Protein 4F9U (pdb70)

CATH classification: 3.40.630.10

GO terms:
  GO:0005576 extracellular region (C, IDA)
  GO:0016603 glutaminyl-peptide cyclotransferase activity (F, IDA)
  GO:0016603 glutaminyl-peptide cyclotransferase activity (F, EXP)

Organism: Drosophila melanogaster (NCBI:txid7227)

Foldseek 3Di:
DQDADVVLLVVQLVLLQWQQAFPDPSVVSNVVVLQVLLVVLPWDKDKDWDWDQAPPPGITIWIKIKTKQQLQAQAEAEEEAARHDADDPVCSGARLSQQPSLSSSLVSSLSVRCSVCRVPVLNPDRHYMYMYIHFYQQAFNPDDDPPRGQPRLLSVLCVQQVDDCVGNLQRYQEYEYAGQDFAPQFAFAFADPLCLVLLVLLVVLLVVCVVVVNAPDDGDHRDNHHDPDDDDTSCVSVVVVLHHYGYRATPVHHPCPPHSPSHPVRGDVRRSSSCSSSVSVSVVCCSVVDDHRNHSSD/DPQDADVVLLVVQLVQQQWAAAAPDPSVVSNLVVLQVLLVVLPWDKDWDWDWDQAPPPGITIWIKIKTKQQPQAQAEAEEEAERHFADDPPCSGARLSQQPSNSSSLVSSLSVRCSVCSVPVLNPDRHYMYMYIHFYQQAFHPDDDPPRGLVRLLSVLVVQQVDFPVGHRNLSRYQEYEYAGQDFAPQFAFEFDDDVCLLLLVLLQVLLVVCVVVVNAPDDRRRRDDDDDPDDDDTSCVSSVVVVHHYGYRYGPPRPPCPPHSSSHPVRGDVSRSSSCSSSVSQSVCQCSVQVVDDSNPRHD

Solvent-accessible surface area: 25354 Å² total; per-residue (Å²): 210,63,172,63,43,58,57,38,3,56,91,3,4,101,47,0,30,53,52,0,29,8,58,42,140,7,8,88,90,1,56,93,52,0,37,128,18,0,82,65,12,21,9,109,36,104,56,10,98,20,140,67,176,11,59,92,83,19,94,26,48,0,0,0,0,15,0,19,1,16,54,147,6,96,18,15,0,0,0,0,0,1,0,2,3,30,65,42,99,150,27,114,45,10,23,0,0,1,2,0,0,0,0,0,0,0,0,0,3,6,2,95,16,0,8,68,12,0,71,144,98,0,100,129,60,78,34,0,0,1,13,2,0,0,0,0,0,9,7,1,12,152,120,87,61,101,77,10,0,0,6,0,0,65,64,2,5,61,55,18,14,93,87,173,100,100,52,36,0,52,37,2,0,0,0,0,2,0,6,6,2,1,19,175,55,11,52,1,3,1,18,47,152,28,1,49,56,26,5,58,34,0,12,108,5,2,115,55,20,72,125,67,64,91,20,60,52,141,68,48,8,7,46,91,132,89,21,93,45,119,25,64,2,0,6,34,8,0,71,114,55,100,3,3,2,5,6,2,0,3,30,114,70,10,119,11,98,39,34,96,103,2,46,45,95,65,18,31,61,40,8,1,61,6,0,12,36,0,0,6,22,3,0,46,55,21,0,99,176,14,108,74,92,44,112,36,67,178,55,130,39,209,63,45,58,88,40,3,57,170,2,3,100,44,0,30,50,57,0,29,5,53,40,188,13,0,62,102,2,27,69,45,0,38,121,20,0,19,63,13,13,0,86,32,107,59,12,114,23,141,71,186,10,54,87,77,33,90,24,39,0,0,0,0,14,0,17,1,20,49,160,6,107,47,15,0,0,0,0,0,2,1,2,4,28,61,43,100,153,28,116,47,8,26,0,0,2,3,0,0,0,0,0,0,0,0,1,3,6,2,90,16,0,10,77,10,1,67,149,103,0,105,135,56,82,46,0,0,2,16,2,0,0,0,0,0,9,7,1,12,155,116,91,55,106,74,13,0,0,10,0,0,62,62,4,4,62,62,20,18,91,84,118,98,201,32,54,50,47,0,62,34,6,49,2,0,0,1,0,6,5,2,1,19,164,37,10,61,1,8,10,35,42,170,102,3,58,30,12,4,56,13,0,10,102,2,6,105,51,10,50,119,64,63,72,20,62,66,124,78,84,10,5,44,96,190,95,77,73,41,126,27,67,2,0,6,37,13,0,56,110,51,128,5,36,0,5,7,0,1,3,29,117,69,15,122,13,97,39,34,93,112,1,46,42,93,70,18,53,67,42,6,2,58,10,0,10,36,0,0,5,8,0,0,15,8,5,0,80,85,26,120,22,90,72,116,123,12,31,136

Sequence (600 aa):
QWRDDEVHFNRTLDSILVPRVVGSRGHQQVREYLVQSLNGLGFQTEVDEFKQRVPVFGELTFANVVGTINPQAQNFLALACHYDSKYFPNDPGFVGATDSAVPCAILLNTAKTLGAYLQKEFRNRSDVGLMLIFFDGEEAFKEWTDADSVYGSKHLAAKLASKRSPRNIDRIEVLVLLDLIGARNPKFSSFYENTDGLHSSLVQIEKSLRTAGQLEGNNNMFLSRVSGGLVDDDHRPFLDENVPVLHLVATPFPDVWHTPRDNAANLHWPSIRNFNRVFRNFVYQYLKRRHTSPVNLRFSQWRDDEVHFNRTLDSILVPRVVGSRGHQQVRREYLVQSLNGLGFQTEVDEFKQRVPVFGELTFANVVGTINPQAQNFLALACHYDSKYFPNDPGFVGATDSAVPCAILLNTAKTLGAYLQKEFRNRSDVGLMLIFFDGEEAFKEWTDADSVYGSKHLAAKLASKRSLAPRNIDRIEVLVLLDLIGARNPKFSSFYENTDGLHSSLVQIEKSLRTAGQLEGNNNMFLSSRVSGGLVDDDHRPFLDENVPVLHLVATPFPDVWHTPRDNAANLHWPSIRNFNRVFRNFVYQYLKRHTSPVNLRFY

Radius of gyration: 28.05 Å; Cα contacts (8 Å, |Δi|>4): 1225; chains: 2; bounding box: 67×71×63 Å

Secondary structure (DSSP, 8-state):
-PPP-HHHHHHHHHHH-S---TTSHHHHHHHHHHHHHHHHTT-EEEEEEEEEEETTTEEEEEEEEEEEESTTSSEEEEEEEE------TT-TT---IIIIIHHHHHHHHHHHHTHHHHTTGGGS-SSEEEEEEEES--S-SSS-SSSSS-HHHHHHHHHHHH-B--BGGGGEEEEEEEES--SSS--EEE--GGGHHHHHHHHHHHHHHHHTT-SSSS---EEEEE-SS----TTHHHHTTT--EEEEE-SSPPTTTTSTT-SGGG--HHHHHHHHHHHHHHHHHHHHH--SPP----/--PPP-HHHHHHHHHHH-S---TTSHHHHHHHHHHHHHHHHTT-EEEEEEEEEEETTTEEEEEEEEEEEESTT-SEEEEEEEE------TT-TT---IIIIIHHHHHHHHHHHHTHHHHTTGGGS-SSEEEEEEEES--S-SSS--SSSS-HHHHHHHHHHHT-B--PPBGGGGEEEEEEEES--SSS--B----GGGHHHHHHHHHHHHHHHHTT-SSSS---B-S---S----STTHHHHTTT--EEEEE-SSPPTTTTSTT-SGGG--HHHHHHHHHHHHHHHHHHHHTTTS-GGGS--

Structure (mmCIF, N/CA/C/O backbone):
data_4F9U
#
_entry.id   4F9U
#
_cell.length_a   60.665
_cell.length_b   56.964
_cell.length_c   95.669
_cell.angle_alpha   90.00
_cell.angle_beta   108.16
_cell.angle_gamma   90.00
#
_symmetry.space_group_name_H-M   'P 1 21 1'
#
loop_
_entity.id
_entity.type
_entity.pdbx_description
1 polymer CG32412
2 branched 2-acetamido-2-deoxy-beta-D-glucopyranose-(1-4)-2-acetamido-2-deoxy-beta-D-glucopyranose
3 branched alpha-D-mannopyranose-(1-2)-alpha-D-mannopyranose-(1-6)-[alpha-D-mannopyranose-(1-3)]alpha-D-mannopyranose-(1-6)-beta-D-mannopyranose-(1-4)-2-acetamido-2-deoxy-beta-D-glucopyranose-(1-4)-2-acetamido-2-deoxy-beta-D-glucopyranose
4 non-polymer 'ZINC ION'
5 non-polymer 1-(3,4-dimethoxyphenyl)-3-[3-(1H-imidazol-1-yl)propyl]thiourea
6 non-polymer GLYCEROL
7 water water
#
loop_
_atom_site.group_PDB
_atom_site.id
_atom_site.type_symbol
_atom_site.label_atom_id
_atom_site.label_alt_id
_atom_site.label_comp_id
_atom_site.label_asym_id
_atom_site.label_entity_id
_atom_site.label_seq_id
_atom_site.pdbx_PDB_ins_code
_atom_site.Cartn_x
_atom_site.Cartn_y
_atom_site.Cartn_z
_atom_site.occupancy
_atom_site.B_iso_or_equiv
_atom_site.auth_seq_id
_atom_site.auth_comp_id
_atom_site.auth_asym_id
_atom_site.auth_atom_id
_atom_site.pdbx_PDB_model_num
ATOM 1 N N . GLN A 1 5 ? -22.395 7.350 -42.722 1.00 36.88 33 GLN A N 1
ATOM 2 C CA . GLN A 1 5 ? -21.124 7.426 -41.927 1.00 38.68 33 GLN A CA 1
ATOM 3 C C . GLN A 1 5 ? -21.340 7.936 -40.480 1.00 37.35 33 GLN A C 1
ATOM 4 O O . GLN A 1 5 ? -20.597 7.554 -39.560 1.00 36.39 33 GLN A O 1
ATOM 10 N N . TRP A 1 6 ? -22.346 8.788 -40.268 1.00 30.67 34 TRP A N 1
ATOM 11 C CA . TRP A 1 6 ? -22.608 9.324 -38.937 1.00 27.38 34 TRP A CA 1
ATOM 12 C C . TRP A 1 6 ? -23.347 8.313 -38.104 1.00 27.60 34 TRP A C 1
ATOM 13 O O . TRP A 1 6 ? -24.467 7.931 -38.432 1.00 27.38 34 TRP A O 1
ATOM 24 N N . ARG A 1 7 ? -22.723 7.883 -37.016 1.00 26.38 35 ARG A N 1
ATOM 25 C CA . ARG A 1 7 ? -23.301 6.867 -36.132 1.00 27.33 35 ARG A CA 1
ATOM 26 C C . ARG A 1 7 ? -24.357 7.447 -35.194 1.00 23.15 35 ARG A C 1
ATOM 27 O O . ARG A 1 7 ? -24.312 8.617 -34.853 1.00 21.72 35 ARG A O 1
ATOM 35 N N . ASP A 1 8 ? -25.287 6.601 -34.782 1.00 21.18 36 ASP A N 1
ATOM 36 C CA . ASP A 1 8 ? -26.227 6.904 -33.691 1.00 21.67 36 ASP A CA 1
ATOM 37 C C . ASP A 1 8 ? -25.484 7.195 -32.395 1.00 19.37 36 ASP A C 1
ATOM 38 O O . ASP A 1 8 ? -24.407 6.666 -32.190 1.00 19.66 36 ASP A O 1
ATOM 43 N N . ASP A 1 9 ? -26.077 8.022 -31.529 1.00 18.57 37 ASP A N 1
ATOM 44 C CA . ASP A 1 9 ? -25.716 8.061 -30.094 1.00 18.37 37 ASP A CA 1
ATOM 45 C C . ASP A 1 9 ? -26.976 8.044 -29.235 1.00 17.32 37 ASP A C 1
ATOM 46 O O . ASP A 1 9 ? -27.463 9.076 -28.723 1.00 17.58 37 ASP A O 1
ATOM 51 N N . GLU A 1 10 ? -27.528 6.854 -29.083 1.00 17.58 38 GLU A N 1
ATOM 52 C CA . GLU A 1 10 ? -28.780 6.721 -28.374 1.00 17.69 38 GLU A CA 1
ATOM 53 C C . GLU A 1 10 ? -28.649 6.886 -26.854 1.00 17.71 38 GLU A C 1
ATOM 54 O O . GLU A 1 10 ? -29.601 7.276 -26.203 1.00 17.65 38 GLU A O 1
ATOM 60 N N . VAL A 1 11 ? -27.478 6.578 -26.301 1.00 17.79 39 VAL A N 1
ATOM 61 C CA . VAL A 1 11 ? -27.220 6.843 -24.880 1.00 17.30 39 VAL A CA 1
ATOM 62 C C . VAL A 1 11 ? -27.373 8.341 -24.612 1.00 16.43 39 VAL A C 1
ATOM 63 O O . VAL A 1 11 ? -28.091 8.746 -23.696 1.00 16.84 39 VAL A O 1
ATOM 67 N N . HIS A 1 12 ? -26.729 9.148 -25.439 1.00 16.05 40 HIS A N 1
ATOM 68 C CA . HIS A 1 12 ? -26.847 10.582 -25.321 1.00 16.66 40 HIS A CA 1
ATOM 69 C C . HIS A 1 12 ? -28.267 11.047 -25.463 1.00 16.61 40 HIS A C 1
ATOM 70 O O . HIS A 1 12 ? -28.720 11.878 -24.656 1.00 16.76 40 HIS A O 1
ATOM 77 N N . PHE A 1 13 ? -28.995 10.492 -26.437 1.00 16.54 41 PHE A N 1
ATOM 78 C CA . PHE A 1 13 ? -30.374 10.851 -26.679 1.00 16.39 41 PHE A CA 1
ATOM 79 C C . PHE A 1 13 ? -31.293 10.549 -25.505 1.00 16.56 41 PHE A C 1
ATOM 80 O O . PHE A 1 13 ? -32.139 11.377 -25.136 1.00 16.01 41 PHE A O 1
ATOM 88 N N . ASN A 1 14 ? -31.169 9.323 -24.993 1.00 16.48 42 ASN A N 1
ATOM 89 C CA . ASN A 1 14 ? -31.960 8.890 -23.860 1.00 16.79 42 ASN A CA 1
ATOM 90 C C . ASN A 1 14 ? -31.717 9.756 -22.641 1.00 16.25 42 ASN A C 1
ATOM 91 O O . ASN A 1 14 ? -32.639 10.173 -21.986 1.00 15.83 42 ASN A O 1
ATOM 96 N N . ARG A 1 15 ? -30.466 10.055 -22.355 1.00 15.99 43 ARG A N 1
ATOM 97 C CA . ARG A 1 15 ? -30.128 10.760 -21.132 1.00 16.78 43 ARG A CA 1
ATOM 98 C C . ARG A 1 15 ? -30.524 12.220 -21.245 1.00 16.69 43 ARG A C 1
ATOM 99 O O . ARG A 1 15 ? -30.998 12.835 -20.276 1.00 16.46 43 ARG A O 1
ATOM 107 N N . THR A 1 16 ? -30.374 12.752 -22.445 1.00 15.73 44 THR A N 1
ATOM 108 C CA . THR A 1 16 ? -30.916 14.060 -22.759 1.00 16.53 44 THR A CA 1
ATOM 109 C C . THR A 1 16 ? -32.436 14.145 -22.590 1.00 15.90 44 THR A C 1
ATOM 110 O O . THR A 1 16 ? -32.950 15.061 -21.936 1.00 15.15 44 THR A O 1
ATOM 114 N N . LEU A 1 17 ? -33.142 13.203 -23.182 1.00 16.37 45 LEU A N 1
ATOM 115 C CA . LEU A 1 17 ? -34.606 13.157 -23.038 1.00 17.34 45 LEU A CA 1
ATOM 116 C C . LEU A 1 17 ? -35.042 13.060 -21.554 1.00 18.70 45 LEU A C 1
ATOM 117 O O . LEU A 1 17 ? -35.957 13.776 -21.116 1.00 16.84 45 LEU A O 1
ATOM 122 N N . ASP A 1 18 ? -34.387 12.184 -20.784 1.00 19.22 46 ASP A N 1
ATOM 123 C CA . ASP A 1 18 ? -34.679 12.067 -19.337 1.00 20.37 46 ASP A CA 1
ATOM 124 C C . ASP A 1 18 ? -34.512 13.406 -18.622 1.00 19.73 46 ASP A C 1
ATOM 125 O O . ASP A 1 18 ? -35.290 13.740 -17.735 1.00 21.13 46 ASP A O 1
ATOM 130 N N . SER A 1 19 ? -33.491 14.171 -18.996 1.00 18.38 47 SER A N 1
ATOM 131 C CA . SER A 1 19 ? -33.267 15.464 -18.379 1.00 18.75 47 SER A CA 1
ATOM 132 C C . SER A 1 19 ? -34.334 16.512 -18.709 1.00 19.22 47 SER A C 1
ATOM 133 O O . SER A 1 19 ? -34.567 17.432 -17.920 1.00 17.98 47 SER A O 1
ATOM 136 N N . ILE A 1 20 ? -35.008 16.361 -19.846 1.00 18.12 48 ILE A N 1
ATOM 137 C CA . ILE A 1 20 ? -35.962 17.377 -20.310 1.00 17.41 48 ILE A CA 1
ATOM 138 C C . ILE A 1 20 ? -37.372 16.996 -19.939 1.00 18.21 48 ILE A C 1
ATOM 139 O O . ILE A 1 20 ? -38.229 17.886 -19.783 1.00 17.57 48 ILE A O 1
ATOM 144 N N . LEU A 1 21 ? -37.605 15.690 -19.767 1.00 17.02 49 LEU A N 1
ATOM 145 C CA . LEU A 1 21 ? -38.939 15.144 -19.694 1.00 19.54 49 LEU A CA 1
ATOM 146 C C . LEU A 1 21 ? -39.448 15.249 -18.257 1.00 20.18 49 LEU A C 1
ATOM 147 O O . LEU A 1 21 ? -39.545 14.245 -17.528 1.00 18.23 49 LEU A O 1
ATOM 152 N N . VAL A 1 22 ? -39.739 16.496 -17.884 1.00 20.59 50 VAL A N 1
ATOM 153 C CA . VAL A 1 22 ? -40.248 16.865 -16.574 1.00 21.34 50 VAL A CA 1
ATOM 154 C C . VAL A 1 22 ? -41.347 17.946 -16.749 1.00 21.15 50 VAL A C 1
ATOM 155 O O . VAL A 1 22 ? -41.267 18.763 -17.699 1.00 19.90 50 VAL A O 1
ATOM 159 N N . PRO A 1 23 ? -42.358 17.975 -15.849 1.00 20.39 51 PRO A N 1
ATOM 160 C CA . PRO A 1 23 ? -43.309 19.082 -15.941 1.00 20.29 51 PRO A CA 1
ATOM 161 C C . PRO A 1 23 ? -42.565 20.412 -15.967 1.00 18.54 51 PRO A C 1
ATOM 162 O O . PRO A 1 23 ? -41.693 20.650 -15.147 1.00 17.04 51 PRO A O 1
ATOM 166 N N . ARG A 1 24 ? -42.883 21.252 -16.950 1.00 17.51 52 ARG A N 1
ATOM 167 C CA . ARG A 1 24 ? -42.105 22.462 -17.199 1.00 17.82 52 ARG A CA 1
ATOM 168 C C . ARG A 1 24 ? -42.969 23.590 -17.785 1.00 18.44 52 ARG A C 1
ATOM 169 O O . ARG A 1 24 ? -42.673 24.194 -18.839 1.00 17.95 52 ARG A O 1
ATOM 177 N N . VAL A 1 25 ? -44.043 23.875 -17.078 1.00 19.32 53 VAL A N 1
ATOM 178 C CA . VAL A 1 25 ? -44.857 25.046 -17.374 1.00 19.25 53 VAL A CA 1
ATOM 179 C C . VAL A 1 25 ? -44.008 26.278 -17.071 1.00 18.08 53 VAL A C 1
ATOM 180 O O . VAL A 1 25 ? -43.184 26.261 -16.166 1.00 18.14 53 VAL A O 1
ATOM 184 N N . VAL A 1 26 ? -44.164 27.348 -17.866 1.00 17.77 54 VAL A N 1
ATOM 185 C CA . VAL A 1 26 ? -43.366 28.547 -17.657 1.00 16.31 54 VAL A CA 1
ATOM 186 C C . VAL A 1 26 ? -43.595 29.031 -16.223 1.00 16.79 54 VAL A C 1
ATOM 187 O O . VAL A 1 26 ? -44.734 29.064 -15.791 1.00 14.70 54 VAL A O 1
ATOM 191 N N . GLY A 1 27 ? -42.506 29.350 -15.518 1.00 17.28 55 GLY A N 1
ATOM 192 C CA . GLY A 1 27 ? -42.537 29.759 -14.107 1.00 19.03 55 GLY A CA 1
ATOM 193 C C . GLY A 1 27 ? -42.365 28.652 -13.087 1.00 19.38 55 GLY A C 1
ATOM 194 O O . GLY A 1 27 ? -42.169 28.941 -11.894 1.00 20.05 55 GLY A O 1
ATOM 195 N N . SER A 1 28 ? -42.472 27.398 -13.523 1.00 18.68 56 SER A N 1
ATOM 196 C CA . SER A 1 28 ? -42.320 26.226 -12.626 1.00 19.21 56 SER A CA 1
ATOM 197 C C . SER A 1 28 ? -40.852 25.923 -12.355 1.00 20.27 56 SER A C 1
ATOM 198 O O . SER A 1 28 ? -39.953 26.472 -12.997 1.00 20.21 56 SER A O 1
ATOM 201 N N . ARG A 1 29 ? -40.618 25.054 -11.377 1.00 21.51 57 ARG A N 1
ATOM 202 C CA . ARG A 1 29 ? -39.272 24.677 -10.982 1.00 21.55 57 ARG A CA 1
ATOM 203 C C . ARG A 1 29 ? -38.605 23.858 -12.086 1.00 20.17 57 ARG A C 1
ATOM 204 O O . ARG A 1 29 ? -37.417 23.991 -12.338 1.00 19.93 57 ARG A O 1
ATOM 212 N N . GLY A 1 30 ? -39.384 22.959 -12.659 1.00 19.47 58 GLY A N 1
ATOM 213 C CA . GLY A 1 30 ? -38.945 22.096 -13.741 1.00 19.64 58 GLY A CA 1
ATOM 214 C C . GLY A 1 30 ? -38.577 22.907 -14.971 1.00 19.83 58 GLY A C 1
ATOM 215 O O . GLY A 1 30 ? -37.612 22.612 -15.616 1.00 18.55 58 GLY A O 1
ATOM 216 N N . HIS A 1 31 ? -39.360 23.935 -15.279 1.00 19.25 59 HIS A N 1
ATOM 217 C CA . HIS A 1 31 ? -39.025 24.852 -16.371 1.00 19.67 59 HIS A CA 1
ATOM 218 C C . HIS A 1 31 ? -37.696 25.531 -16.146 1.00 19.89 59 HIS A C 1
ATOM 219 O O . HIS A 1 31 ? -36.860 25.634 -17.040 1.00 19.09 59 HIS A O 1
ATOM 226 N N . GLN A 1 32 ? -37.448 25.978 -14.919 1.00 20.71 60 GLN A N 1
ATOM 227 C CA . GLN A 1 32 ? -36.131 26.535 -14.579 1.00 21.70 60 GLN A CA 1
ATOM 228 C C . GLN A 1 32 ? -34.993 25.529 -14.739 1.00 21.15 60 GLN A C 1
ATOM 229 O O . GLN A 1 32 ? -33.921 25.850 -15.264 1.00 20.30 60 GLN A O 1
ATOM 235 N N . GLN A 1 33 ? -35.205 24.311 -14.258 1.00 20.41 61 GLN A N 1
ATOM 236 C CA . GLN A 1 33 ? -34.188 23.259 -14.360 1.00 21.03 61 GLN A CA 1
ATOM 237 C C . GLN A 1 33 ? -33.902 22.923 -15.837 1.00 19.14 61 GLN A C 1
ATOM 238 O O . GLN A 1 33 ? -32.742 22.830 -16.250 1.00 18.73 61 GLN A O 1
ATOM 244 N N . VAL A 1 34 ? -34.965 22.829 -16.635 1.00 17.43 62 VAL A N 1
ATOM 245 C CA . VAL A 1 34 ? -34.798 22.537 -18.080 1.00 16.92 62 VAL A CA 1
ATOM 246 C C . VAL A 1 34 ? -34.059 23.666 -18.795 1.00 17.69 62 VAL A C 1
ATOM 247 O O . VAL A 1 34 ? -33.108 23.397 -19.545 1.00 19.05 62 VAL A O 1
ATOM 251 N N . ARG A 1 35 ? -34.432 24.919 -18.527 1.00 18.91 63 ARG A N 1
ATOM 252 C CA . ARG A 1 35 ? -33.699 26.067 -19.073 1.00 19.84 63 ARG A CA 1
ATOM 253 C C . ARG A 1 35 ? -32.208 25.960 -18.795 1.00 19.36 63 ARG A C 1
ATOM 254 O O . ARG A 1 35 ? -31.369 26.165 -19.692 1.00 16.13 63 ARG A O 1
ATOM 262 N N . GLU A 1 36 ? -31.875 25.684 -17.533 1.00 19.54 64 GLU A N 1
ATOM 263 C CA . GLU A 1 36 ? -30.476 25.609 -17.113 1.00 20.39 64 GLU A CA 1
ATOM 264 C C . GLU A 1 36 ? -29.799 24.424 -17.800 1.00 18.77 64 GLU A C 1
ATOM 265 O O . GLU A 1 36 ? -28.657 24.530 -18.247 1.00 17.38 64 GLU A O 1
ATOM 271 N N . TYR A 1 37 ? -30.516 23.305 -17.892 1.00 17.57 65 TYR A N 1
ATOM 272 C CA . TYR A 1 37 ? -30.007 22.122 -18.570 1.00 18.05 65 TYR A CA 1
ATOM 273 C C . TYR A 1 37 ? -29.724 22.414 -20.072 1.00 17.80 65 TYR A C 1
ATOM 274 O O . TYR A 1 37 ? -28.690 22.024 -20.587 1.00 16.80 65 TYR A O 1
ATOM 283 N N . LEU A 1 38 ? -30.634 23.130 -20.728 1.00 17.32 66 LEU A N 1
ATOM 284 C CA . LEU A 1 38 ? -30.436 23.480 -22.139 1.00 17.86 66 LEU A CA 1
ATOM 285 C C . LEU A 1 38 ? -29.174 24.323 -22.317 1.00 17.64 66 LEU A C 1
ATOM 286 O O . LEU A 1 38 ? -28.341 24.054 -23.201 1.00 19.69 66 LEU A O 1
ATOM 291 N N . VAL A 1 39 ? -28.994 25.314 -21.451 1.00 17.83 67 VAL A N 1
ATOM 292 C CA . VAL A 1 39 ? -27.870 26.237 -21.557 1.00 18.33 67 VAL A CA 1
ATOM 293 C C . VAL A 1 39 ? -26.554 25.483 -21.353 1.00 19.32 67 VAL A C 1
ATOM 294 O O . VAL A 1 39 ? -25.566 25.688 -22.093 1.00 18.67 67 VAL A O 1
ATOM 298 N N . GLN A 1 40 ? -26.533 24.636 -20.330 1.00 20.09 68 GLN A N 1
ATOM 299 C CA . GLN A 1 40 ? -25.362 23.826 -20.013 1.00 22.41 68 GLN A CA 1
ATOM 300 C C . GLN A 1 40 ? -25.056 22.863 -21.152 1.00 19.51 68 GLN A C 1
ATOM 301 O O . GLN A 1 40 ? -23.897 22.625 -21.510 1.00 18.07 68 GLN A O 1
ATOM 307 N N . SER A 1 41 ? -26.106 22.280 -21.701 1.00 17.50 69 SER A N 1
ATOM 308 C CA . SER A 1 41 ? -25.943 21.297 -22.764 1.00 18.13 69 SER A CA 1
ATOM 309 C C . SER A 1 41 ? -25.348 21.941 -24.021 1.00 16.93 69 SER A C 1
ATOM 310 O O . SER A 1 41 ? -24.382 21.418 -24.608 1.00 17.13 69 SER A O 1
ATOM 313 N N . LEU A 1 42 ? -25.911 23.084 -24.406 1.00 18.05 70 LEU A N 1
ATOM 314 C CA . LEU A 1 42 ? -25.419 23.846 -25.564 1.00 17.82 70 LEU A CA 1
ATOM 315 C C . LEU A 1 42 ? -23.951 24.243 -25.395 1.00 18.28 70 LEU A C 1
ATOM 316 O O . LEU A 1 42 ? -23.150 24.080 -26.294 1.00 16.85 70 LEU A O 1
ATOM 321 N N . ASN A 1 43 ? -23.619 24.765 -24.231 1.00 19.04 71 ASN A N 1
ATOM 322 C CA . ASN A 1 43 ? -22.241 25.130 -23.950 1.00 18.76 71 ASN A CA 1
ATOM 323 C C . ASN A 1 43 ? -21.313 23.940 -24.131 1.00 18.08 71 ASN A C 1
ATOM 324 O O . ASN A 1 43 ? -20.315 24.054 -24.781 1.00 20.05 71 ASN A O 1
ATOM 329 N N . GLY A 1 44 ? -21.675 22.785 -23.581 1.00 18.79 72 GLY A N 1
ATOM 330 C CA . GLY A 1 44 ? -20.862 21.586 -23.695 1.00 20.18 72 GLY A CA 1
ATOM 331 C C . GLY A 1 44 ? -20.795 20.985 -25.103 1.00 19.83 72 GLY A C 1
ATOM 332 O O . GLY A 1 44 ? -19.927 20.201 -25.380 1.00 21.26 72 GLY A O 1
ATOM 333 N N . LEU A 1 45 ? -21.728 21.361 -25.980 1.00 19.45 73 LEU A N 1
ATOM 334 C CA . LEU A 1 45 ? -21.761 20.889 -27.380 1.00 19.10 73 LEU A CA 1
ATOM 335 C C . LEU A 1 45 ? -21.002 21.873 -28.306 1.00 19.49 73 LEU A C 1
ATOM 336 O O . LEU A 1 45 ? -20.979 21.716 -29.532 1.00 19.65 73 LEU A O 1
ATOM 341 N N . GLY A 1 46 ? -20.375 22.884 -27.710 1.00 20.23 74 GLY A N 1
ATOM 342 C CA . GLY A 1 46 ? -19.605 23.896 -28.430 1.00 19.19 74 GLY A CA 1
ATOM 343 C C . GLY A 1 46 ? -20.302 25.145 -28.904 1.00 19.33 74 GLY A C 1
ATOM 344 O O . GLY A 1 46 ? -19.730 25.921 -29.660 1.00 19.73 74 GLY A O 1
ATOM 345 N N . PHE A 1 47 ? -21.553 25.365 -28.487 1.00 18.90 75 PHE A N 1
ATOM 346 C CA . PHE A 1 47 ? -22.302 26.538 -28.932 1.00 18.16 75 PHE A CA 1
ATOM 347 C C . PHE A 1 47 ? -21.988 27.778 -28.098 1.00 19.75 75 PHE A C 1
ATOM 348 O O . PHE A 1 47 ? -21.758 27.669 -26.897 1.00 20.13 75 PHE A O 1
ATOM 356 N N . GLN A 1 48 ? -22.005 28.937 -28.751 1.00 21.02 76 GLN A N 1
ATOM 357 C CA . GLN A 1 48 ? -22.137 30.218 -28.066 1.00 22.93 76 GLN A CA 1
ATOM 358 C C . GLN A 1 48 ? -23.580 30.341 -27.665 1.00 22.73 76 GLN A C 1
ATOM 359 O O . GLN A 1 48 ? -24.483 30.321 -28.522 1.00 21.21 76 GLN A O 1
ATOM 365 N N . THR A 1 49 ? -23.822 30.466 -26.369 1.00 23.33 77 THR A N 1
ATOM 366 C CA . THR A 1 49 ? -25.168 30.380 -25.876 1.00 23.94 77 THR A CA 1
ATOM 367 C C . THR A 1 49 ? -25.633 31.750 -25.393 1.00 26.06 77 THR A C 1
ATOM 368 O O . THR A 1 49 ? -24.862 32.520 -24.802 1.00 26.01 77 THR A O 1
ATOM 372 N N . GLU A 1 50 ? -26.883 32.074 -25.705 1.00 25.50 78 GLU A N 1
ATOM 373 C CA . GLU A 1 50 ? -27.497 33.325 -25.291 1.00 26.69 78 GLU A CA 1
ATOM 374 C C . GLU A 1 50 ? -28.878 33.002 -24.746 1.00 24.79 78 GLU A C 1
ATOM 375 O O . GLU A 1 50 ? -29.522 32.074 -25.220 1.00 23.65 78 GLU A O 1
ATOM 381 N N . VAL A 1 51 ? -29.339 33.762 -23.758 1.00 22.08 79 VAL A N 1
ATOM 382 C CA . VAL A 1 51 ? -30.720 33.646 -23.299 1.00 22.13 79 VAL A CA 1
ATOM 383 C C . VAL A 1 51 ? -31.438 34.954 -23.511 1.00 22.95 79 VAL A C 1
ATOM 384 O O . VAL A 1 51 ? -30.943 36.011 -23.123 1.00 23.80 79 VAL A O 1
ATOM 388 N N . ASP A 1 52 ? -32.602 34.872 -24.137 1.00 21.91 80 ASP A N 1
ATOM 389 C CA . ASP A 1 52 ? -33.450 36.031 -24.379 1.00 21.59 80 ASP A CA 1
ATOM 390 C C . ASP A 1 52 ? -34.570 35.967 -23.344 1.00 22.39 80 ASP A C 1
ATOM 391 O O . ASP A 1 52 ? -35.575 35.277 -23.535 1.00 19.52 80 ASP A O 1
ATOM 396 N N . GLU A 1 53 ? -34.347 36.658 -22.222 1.00 21.52 81 GLU A N 1
ATOM 397 C CA . GLU A 1 53 ? -35.252 36.647 -21.083 1.00 23.90 81 GLU A CA 1
ATOM 398 C C . GLU A 1 53 ? -36.125 37.909 -21.043 1.00 22.52 81 GLU A C 1
ATOM 399 O O . GLU A 1 53 ? -35.646 39.001 -21.287 1.00 24.57 81 GLU A O 1
ATOM 405 N N . PHE A 1 54 ? -37.404 37.745 -20.737 1.00 21.70 82 PHE A N 1
ATOM 406 C CA . PHE A 1 54 ? -38.339 38.857 -20.721 1.00 21.84 82 PHE A CA 1
ATOM 407 C C . PHE A 1 54 ? -39.566 38.529 -19.851 1.00 21.30 82 PHE A C 1
ATOM 408 O O . PHE A 1 54 ? -39.860 37.350 -19.608 1.00 20.28 82 PHE A O 1
ATOM 416 N N . LYS A 1 55 ? -40.270 39.575 -19.404 1.00 23.53 83 LYS A N 1
ATOM 417 C CA . LYS A 1 55 ? -41.528 39.457 -18.654 1.00 23.59 83 LYS A CA 1
ATOM 418 C C . LYS A 1 55 ? -42.747 39.810 -19.503 1.00 23.59 83 LYS A C 1
ATOM 419 O O . LYS A 1 55 ? -42.700 40.718 -20.332 1.00 26.36 83 LYS A O 1
ATOM 425 N N . GLN A 1 56 ? -43.856 39.126 -19.264 1.00 22.54 84 GLN A N 1
ATOM 426 C CA . GLN A 1 56 ? -45.072 39.372 -19.996 1.00 23.04 84 GLN A CA 1
ATOM 427 C C . GLN A 1 56 ? -46.252 38.861 -19.219 1.00 23.41 84 GLN A C 1
ATOM 428 O O . GLN A 1 56 ? -46.174 37.799 -18.571 1.00 21.45 84 GLN A O 1
ATOM 434 N N . ARG A 1 57 ? -47.359 39.589 -19.312 1.00 25.98 85 ARG A N 1
ATOM 435 C CA . ARG A 1 57 ? -48.558 39.210 -18.585 1.00 29.05 85 ARG A CA 1
ATOM 436 C C . ARG A 1 57 ? -49.382 38.276 -19.445 1.00 27.51 85 ARG A C 1
ATOM 437 O O . ARG A 1 57 ? -49.643 38.561 -20.602 1.00 28.28 85 ARG A O 1
ATOM 445 N N . VAL A 1 58 ? -49.797 37.152 -18.868 1.00 26.04 86 VAL A N 1
ATOM 446 C CA . VAL A 1 58 ? -50.557 36.167 -19.606 1.00 25.40 86 VAL A CA 1
ATOM 447 C C . VAL A 1 58 ? -51.843 35.864 -18.865 1.00 25.28 86 VAL A C 1
ATOM 448 O O . VAL A 1 58 ? -51.977 36.238 -17.702 1.00 24.54 86 VAL A O 1
ATOM 452 N N . PRO A 1 59 ? -52.803 35.199 -19.530 1.00 26.39 87 PRO A N 1
ATOM 453 C CA . PRO A 1 59 ? -53.986 34.763 -18.804 1.00 26.07 87 PRO A CA 1
ATOM 454 C C . PRO A 1 59 ? -53.641 33.781 -17.687 1.00 27.04 87 PRO A C 1
ATOM 455 O O . PRO A 1 59 ? -52.630 33.100 -17.744 1.00 23.43 87 PRO A O 1
ATOM 459 N N . VAL A 1 60 ? -54.481 33.789 -16.657 1.00 27.83 88 VAL A N 1
ATOM 460 C CA . VAL A 1 60 ? -54.410 32.914 -15.492 1.00 27.73 88 VAL A CA 1
ATOM 461 C C . VAL A 1 60 ? -53.352 33.332 -14.475 1.00 28.67 88 VAL A C 1
ATOM 462 O O . VAL A 1 60 ? -53.691 33.603 -13.309 1.00 30.27 88 VAL A O 1
ATOM 466 N N . PHE A 1 61 ? -52.096 33.430 -14.910 1.00 28.72 89 PHE A N 1
ATOM 467 C CA . PHE A 1 61 ? -50.970 33.646 -14.020 1.00 28.30 89 PHE A CA 1
ATOM 468 C C . PHE A 1 61 ? -50.474 35.079 -13.857 1.00 29.04 89 PHE A C 1
ATOM 469 O O . PHE A 1 61 ? -49.663 35.339 -12.972 1.00 30.69 89 PHE A O 1
ATOM 477 N N . GLY A 1 62 ? -50.923 36.006 -14.695 1.00 27.89 90 GLY A N 1
ATOM 478 C CA . GLY A 1 62 ? -50.383 37.354 -14.659 1.00 27.73 90 GLY A CA 1
ATOM 479 C C . GLY A 1 62 ? -48.986 37.381 -15.242 1.00 28.37 90 GLY A C 1
ATOM 480 O O . GLY A 1 62 ? -48.717 36.692 -16.245 1.00 26.64 90 GLY A O 1
ATOM 481 N N . GLU A 1 63 ? -48.087 38.153 -14.630 1.00 27.25 91 GLU A N 1
ATOM 482 C CA . GLU A 1 63 ? -46.750 38.351 -15.182 1.00 27.03 91 GLU A CA 1
ATOM 483 C C . GLU A 1 63 ? -45.864 37.125 -14.955 1.00 25.83 91 GLU A C 1
ATOM 484 O O . GLU A 1 63 ? -45.784 36.604 -13.838 1.00 24.19 91 GLU A O 1
ATOM 490 N N . LEU A 1 64 ? -45.241 36.635 -16.039 1.00 23.56 92 LEU A N 1
ATOM 491 C CA . LEU A 1 64 ? -44.307 35.531 -15.970 1.00 22.39 92 LEU A CA 1
ATOM 492 C C . LEU A 1 64 ? -42.991 35.905 -16.664 1.00 22.26 92 LEU A C 1
ATOM 493 O O . LEU A 1 64 ? -42.921 36.795 -17.536 1.00 23.34 92 LEU A O 1
ATOM 498 N N . THR A 1 65 ? -41.932 35.236 -16.257 1.00 21.63 93 THR A N 1
ATOM 499 C CA . THR A 1 65 ? -40.631 35.450 -16.873 1.00 20.67 93 THR A CA 1
ATOM 500 C C . THR A 1 65 ? -40.374 34.314 -17.873 1.00 20.09 93 THR A C 1
ATOM 501 O O . THR A 1 65 ? -40.293 33.140 -17.489 1.00 20.42 93 THR A O 1
ATOM 505 N N . PHE A 1 66 ? -40.219 34.692 -19.132 1.00 18.67 94 PHE A N 1
ATOM 506 C CA . PHE A 1 66 ? -39.920 33.740 -20.222 1.00 18.02 94 PHE A CA 1
ATOM 507 C C . PHE A 1 66 ? -38.452 33.861 -20.550 1.00 18.73 94 PHE A C 1
ATOM 508 O O . PHE A 1 66 ? -37.854 34.909 -20.343 1.00 19.77 94 PHE A O 1
ATOM 516 N N . ALA A 1 67 ? -37.858 32.785 -21.068 1.00 17.89 95 ALA A N 1
ATOM 517 C CA . ALA A 1 67 ? -36.487 32.844 -21.565 1.00 16.37 95 ALA A CA 1
ATOM 518 C C . ALA A 1 67 ? -36.312 31.913 -22.755 1.00 15.78 95 ALA A C 1
ATOM 519 O O . ALA A 1 67 ? -36.301 30.692 -22.579 1.00 14.12 95 ALA A O 1
ATOM 521 N N . ASN A 1 68 ? -36.129 32.475 -23.955 1.00 16.31 96 ASN A N 1
ATOM 522 C CA . ASN A 1 68 ? -35.693 31.653 -25.095 1.00 15.25 96 ASN A CA 1
ATOM 523 C C . ASN A 1 68 ? -34.210 31.338 -24.913 1.00 15.41 96 ASN A C 1
ATOM 524 O O . ASN A 1 68 ? -33.457 32.157 -24.397 1.00 17.47 96 ASN A O 1
ATOM 529 N N . VAL A 1 69 ? -33.809 30.145 -25.307 1.00 14.74 97 VAL A N 1
ATOM 530 C CA . VAL A 1 69 ? -32.409 29.749 -25.278 1.00 14.23 97 VAL A CA 1
ATOM 531 C C . VAL A 1 69 ? -31.930 29.541 -26.703 1.00 15.07 97 VAL A C 1
ATOM 532 O O . VAL A 1 69 ? -32.527 28.761 -27.461 1.00 16.17 97 VAL A O 1
ATOM 536 N N . VAL A 1 70 ? -30.828 30.200 -27.062 1.00 14.92 98 VAL A N 1
ATOM 537 C CA . VAL A 1 70 ? -30.310 30.105 -28.426 1.00 15.04 98 VAL A CA 1
ATOM 538 C C . VAL A 1 70 ? -28.851 29.762 -28.373 1.00 15.54 98 VAL A C 1
ATOM 539 O O . VAL A 1 70 ? -28.117 30.366 -27.605 1.00 15.32 98 VAL A O 1
ATOM 543 N N . GLY A 1 71 ? -28.455 28.730 -29.126 1.00 14.96 99 GLY A N 1
ATOM 544 C CA . GLY A 1 71 ? -27.035 28.374 -29.266 1.00 15.29 99 GLY A CA 1
ATOM 545 C C . GLY A 1 71 ? -26.617 28.607 -30.710 1.00 15.92 99 GLY A C 1
ATOM 546 O O . GLY A 1 71 ? -27.370 28.285 -31.628 1.00 16.77 99 GLY A O 1
ATOM 547 N N . THR A 1 72 ? -25.409 29.117 -30.925 1.00 15.82 100 THR A N 1
ATOM 548 C CA . THR A 1 72 ? -24.911 29.411 -32.270 1.00 16.61 100 THR A CA 1
ATOM 549 C C . THR A 1 72 ? -23.469 28.941 -32.388 1.00 17.17 100 THR A C 1
ATOM 550 O O . THR A 1 72 ? -22.681 29.134 -31.466 1.00 18.08 100 THR A O 1
ATOM 554 N N . ILE A 1 73 ? -23.157 28.288 -33.499 1.00 15.98 101 ILE A N 1
ATOM 555 C CA . ILE A 1 73 ? -21.792 28.017 -33.901 1.00 17.48 101 ILE A CA 1
ATOM 556 C C . ILE A 1 73 ? -21.534 28.864 -35.153 1.00 17.41 101 ILE A C 1
ATOM 557 O O . ILE A 1 73 ? -22.312 28.803 -36.107 1.00 15.46 101 ILE A O 1
ATOM 562 N N . ASN A 1 74 ? -20.433 29.627 -35.134 1.00 18.18 102 ASN A N 1
ATOM 563 C CA . ASN A 1 74 ? -20.053 30.596 -36.173 1.00 19.29 102 ASN A CA 1
ATOM 564 C C . ASN A 1 74 ? -20.991 31.822 -36.136 1.00 19.33 102 ASN A C 1
ATOM 565 O O . ASN A 1 74 ? -21.667 32.136 -37.123 1.00 18.37 102 ASN A O 1
ATOM 570 N N . PRO A 1 75 ? -21.022 32.541 -34.993 1.00 19.84 103 PRO A N 1
ATOM 571 C CA . PRO A 1 75 ? -21.945 33.645 -34.837 1.00 20.87 103 PRO A CA 1
ATOM 572 C C . PRO A 1 75 ? -21.701 34.852 -35.780 1.00 20.90 103 PRO A C 1
ATOM 573 O O . PRO A 1 75 ? -22.614 35.673 -35.953 1.00 21.27 103 PRO A O 1
ATOM 577 N N . GLN A 1 76 ? -20.497 34.967 -36.335 1.00 22.31 104 GLN A N 1
ATOM 578 C CA . GLN A 1 76 ? -20.181 36.022 -37.295 1.00 24.11 104 GLN A CA 1
ATOM 579 C C . GLN A 1 76 ? -20.324 35.541 -38.741 1.00 22.07 104 GLN A C 1
ATOM 580 O O . GLN A 1 76 ? -20.011 36.285 -39.646 1.00 21.09 104 GLN A O 1
ATOM 586 N N . ALA A 1 77 ? -20.828 34.326 -38.973 1.00 21.13 105 ALA A N 1
ATOM 587 C CA . ALA A 1 77 ? -21.146 33.895 -40.335 1.00 21.24 105 ALA A CA 1
ATOM 588 C C . ALA A 1 77 ? -22.171 34.820 -41.054 1.00 20.87 105 ALA A C 1
ATOM 589 O O . ALA A 1 77 ? -23.000 35.512 -40.421 1.00 18.86 105 ALA A O 1
ATOM 591 N N . GLN A 1 78 ? -22.123 34.809 -42.379 1.00 20.37 106 GLN A N 1
ATOM 592 C CA . GLN A 1 78 ? -23.049 35.628 -43.173 1.00 20.21 106 GLN A CA 1
ATOM 593 C C . GLN A 1 78 ? -24.505 35.188 -43.056 1.00 17.81 106 GLN A C 1
ATOM 594 O O . GLN A 1 78 ? -25.400 36.040 -43.045 1.00 16.81 106 GLN A O 1
ATOM 600 N N . ASN A 1 79 ? -24.726 33.872 -42.995 1.00 15.91 107 ASN A N 1
ATOM 601 C CA . ASN A 1 79 ? -26.083 33.297 -42.962 1.00 16.33 107 ASN A CA 1
ATOM 602 C C . ASN A 1 79 ? -26.147 32.085 -42.024 1.00 15.53 107 ASN A C 1
ATOM 603 O O . ASN A 1 79 ? -25.111 31.544 -41.661 1.00 15.95 107 ASN A O 1
ATOM 608 N N . PHE A 1 80 ? -27.361 31.660 -41.683 1.00 14.74 108 PHE A N 1
ATOM 609 C CA . PHE A 1 80 ? -27.561 30.587 -40.719 1.00 15.22 108 PHE A CA 1
ATOM 610 C C . PHE A 1 80 ? -28.661 29.609 -41.114 1.00 14.50 108 PHE A C 1
ATOM 611 O O . PHE A 1 80 ? -29.720 29.992 -41.618 1.00 14.33 108 PHE A O 1
ATOM 619 N N . LEU A 1 81 ? -28.388 28.342 -40.850 1.00 13.92 109 LEU A N 1
ATOM 620 C CA . LEU A 1 81 ? -29.429 27.343 -40.779 1.00 14.52 109 LEU A CA 1
ATOM 621 C C . LEU A 1 81 ? -29.964 27.382 -39.350 1.00 13.48 109 LEU A C 1
ATOM 622 O O . LEU A 1 81 ? -29.181 27.276 -38.418 1.00 13.08 109 LEU A O 1
ATOM 627 N N . ALA A 1 82 ? -31.273 27.517 -39.146 1.00 13.26 110 ALA A N 1
ATOM 628 C CA . ALA A 1 82 ? -31.799 27.537 -37.770 1.00 13.02 110 ALA A CA 1
ATOM 629 C C . ALA A 1 82 ? -32.762 26.382 -37.550 1.00 12.74 110 ALA A C 1
ATOM 630 O O . ALA A 1 82 ? -33.664 26.163 -38.348 1.00 13.25 110 ALA A O 1
ATOM 632 N N . LEU A 1 83 ? -32.498 25.624 -36.493 1.00 13.06 111 LEU A N 1
ATOM 633 C CA . LEU A 1 83 ? -33.251 24.438 -36.092 1.00 12.70 111 LEU A CA 1
ATOM 634 C C . LEU A 1 83 ? -33.919 24.757 -34.732 1.00 12.29 111 LEU A C 1
ATOM 635 O O . LEU A 1 83 ? -33.280 25.317 -33.865 1.00 12.79 111 LEU A O 1
ATOM 640 N N . ALA A 1 84 ? -35.211 24.473 -34.576 1.00 11.87 112 ALA A N 1
ATOM 641 C CA . ALA A 1 84 ? -35.980 24.958 -33.442 1.00 12.84 112 ALA A CA 1
ATOM 642 C C . ALA A 1 84 ? -36.972 23.915 -32.883 1.00 13.49 112 ALA A C 1
ATOM 643 O O . ALA A 1 84 ? -37.402 22.975 -33.598 1.00 12.45 112 ALA A O 1
ATOM 645 N N . CYS A 1 85 ? -37.322 24.102 -31.601 1.00 13.71 113 CYS A N 1
ATOM 646 C CA . CYS A 1 85 ? -38.389 23.355 -30.901 1.00 15.38 113 CYS A CA 1
ATOM 647 C C . CYS A 1 85 ? -38.912 24.314 -29.781 1.00 14.55 113 CYS A C 1
ATOM 648 O O . CYS A 1 85 ? -38.364 25.383 -29.609 1.00 15.07 113 CYS A O 1
ATOM 651 N N . HIS A 1 86 ? -39.957 23.944 -29.051 1.00 14.02 114 HIS A N 1
ATOM 652 C CA . HIS A 1 86 ? -40.303 24.683 -27.824 1.00 13.22 114 HIS A CA 1
ATOM 653 C C . HIS A 1 86 ? -39.979 23.803 -26.636 1.00 13.20 114 HIS A C 1
ATOM 654 O O . HIS A 1 86 ? -40.134 22.570 -26.705 1.00 13.17 114 HIS A O 1
ATOM 661 N N . TYR A 1 87 ? -39.483 24.408 -25.545 1.00 12.79 115 TYR A N 1
ATOM 662 C CA . TYR A 1 87 ? -39.084 23.639 -24.362 1.00 13.07 115 TYR A CA 1
ATOM 663 C C . TYR A 1 87 ? -40.068 23.669 -23.179 1.00 14.14 115 TYR A C 1
ATOM 664 O O . TYR A 1 87 ? -39.952 22.805 -22.292 1.00 13.10 115 TYR A O 1
ATOM 673 N N . ASP A 1 88 ? -41.046 24.601 -23.218 1.00 14.52 116 ASP A N 1
ATOM 674 C CA . ASP A 1 88 ? -42.152 24.698 -22.232 1.00 15.31 116 ASP A CA 1
ATOM 675 C C . ASP A 1 88 ? -43.122 23.577 -22.458 1.00 15.43 116 ASP A C 1
ATOM 676 O O . ASP A 1 88 ? -43.209 23.084 -23.574 1.00 13.40 116 ASP A O 1
ATOM 681 N N . SER A 1 89 ? -43.816 23.166 -21.384 1.00 14.61 117 SER A N 1
ATOM 682 C CA . SER A 1 89 ? -44.936 22.258 -21.490 1.00 14.55 117 SER A CA 1
ATOM 683 C C . SER A 1 89 ? -46.209 22.994 -21.135 1.00 14.29 117 SER A C 1
ATOM 684 O O . SER A 1 89 ? -46.182 23.971 -20.398 1.00 16.37 117 SER A O 1
ATOM 687 N N . LYS A 1 90 ? -47.305 22.486 -21.649 1.00 15.21 118 LYS A N 1
ATOM 688 C CA . LYS A 1 90 ? -48.637 23.064 -21.487 1.00 15.84 118 LYS A CA 1
ATOM 689 C C . LYS A 1 90 ? -49.191 22.907 -20.060 1.00 17.74 118 LYS A C 1
ATOM 690 O O . LYS A 1 90 ? -49.102 21.847 -19.432 1.00 17.01 118 LYS A O 1
ATOM 696 N N . TYR A 1 91 ? -49.724 24.007 -19.553 1.00 17.97 119 TYR A N 1
ATOM 697 C CA . TYR A 1 91 ? -50.400 24.032 -18.278 1.00 19.14 119 TYR A CA 1
ATOM 698 C C . TYR A 1 91 ? -51.744 23.354 -18.397 1.00 19.45 119 TYR A C 1
ATOM 699 O O . TYR A 1 91 ? -52.535 23.756 -19.228 1.00 16.86 119 TYR A O 1
ATOM 708 N N . PHE A 1 92 ? -51.989 22.327 -17.569 1.00 19.31 120 PHE A N 1
ATOM 709 C CA . PHE A 1 92 ? -53.295 21.685 -17.494 1.00 21.18 120 PHE A CA 1
ATOM 710 C C . PHE A 1 92 ? -53.739 21.652 -16.019 1.00 23.49 120 PHE A C 1
ATOM 711 O O . PHE A 1 92 ? -53.127 20.929 -15.241 1.00 22.16 120 PHE A O 1
ATOM 719 N N . PRO A 1 93 ? -54.790 22.413 -15.643 1.00 26.50 121 PRO A N 1
ATOM 720 C CA . PRO A 1 93 ? -55.359 22.337 -14.284 1.00 27.93 121 PRO A CA 1
ATOM 721 C C . PRO A 1 93 ? -55.498 20.924 -13.729 1.00 26.76 121 PRO A C 1
ATOM 722 O O . PRO A 1 93 ? -55.098 20.685 -12.601 1.00 28.68 121 PRO A O 1
ATOM 726 N N . ASN A 1 94 ? -56.065 20.019 -14.528 1.00 29.87 122 ASN A N 1
ATOM 727 C CA . ASN A 1 94 ? -56.351 18.648 -14.124 1.00 30.53 122 ASN A CA 1
ATOM 728 C C . ASN A 1 94 ? -55.247 17.658 -14.463 1.00 30.17 122 ASN A C 1
ATOM 729 O O . ASN A 1 94 ? -55.459 16.450 -14.337 1.00 29.62 122 ASN A O 1
ATOM 734 N N . ASP A 1 95 ? -54.096 18.151 -14.927 1.00 28.79 123 ASP A N 1
ATOM 735 C CA . ASP A 1 95 ? -52.960 17.275 -15.253 1.00 25.85 123 ASP A CA 1
ATOM 736 C C . ASP A 1 95 ? -51.651 17.988 -14.980 1.00 25.81 123 ASP A C 1
ATOM 737 O O . ASP A 1 95 ? -50.902 18.314 -15.913 1.00 25.76 123 ASP A O 1
ATOM 742 N N . PRO A 1 96 ? -51.350 18.238 -13.694 1.00 24.31 124 PRO A N 1
ATOM 743 C CA . PRO A 1 96 ? -50.109 18.926 -13.339 1.00 23.65 124 PRO A CA 1
ATOM 744 C C . PRO A 1 96 ? -48.830 18.159 -13.667 1.00 21.67 124 PRO A C 1
ATOM 745 O O . PRO A 1 96 ? -47.752 18.760 -13.675 1.00 21.76 124 PRO A O 1
ATOM 749 N N . GLY A 1 97 ? -48.945 16.854 -13.876 1.00 21.01 125 GLY A N 1
ATOM 750 C CA . GLY A 1 97 ? -47.800 15.994 -14.205 1.00 22.49 125 GLY A CA 1
ATOM 751 C C . GLY A 1 97 ? -47.521 15.908 -15.699 1.00 22.28 125 GLY A C 1
ATOM 752 O O . GLY A 1 97 ? -46.574 15.260 -16.094 1.00 23.80 125 GLY A O 1
ATOM 753 N N . PHE A 1 98 ? -48.318 16.590 -16.524 1.00 21.22 126 PHE A N 1
ATOM 754 C CA . PHE A 1 98 ? -48.114 16.581 -17.991 1.00 20.78 126 PHE A CA 1
ATOM 755 C C . PHE A 1 98 ? -46.671 16.876 -18.356 1.00 18.91 126 PHE A C 1
ATOM 756 O O . PHE A 1 98 ? -46.106 17.882 -17.926 1.00 19.53 126 PHE A O 1
ATOM 764 N N . VAL A 1 99 ? -46.080 15.998 -19.157 1.00 18.68 127 VAL A N 1
ATOM 765 C CA . VAL A 1 99 ? -44.695 16.177 -19.576 1.00 17.67 127 VAL A CA 1
ATOM 766 C C . VAL A 1 99 ? -44.524 16.412 -21.092 1.00 16.72 127 VAL A C 1
ATOM 767 O O . VAL A 1 99 ? -43.407 16.663 -21.506 1.00 15.13 127 VAL A O 1
ATOM 771 N N . GLY A 1 100 ? -45.595 16.359 -21.887 1.00 15.81 128 GLY A N 1
ATOM 772 C CA . GLY A 1 100 ? -45.451 16.641 -23.343 1.00 17.01 128 GLY A CA 1
ATOM 773 C C . GLY A 1 100 ? -44.199 16.007 -23.962 1.00 15.59 128 GLY A C 1
ATOM 774 O O . GLY A 1 100 ? -43.297 16.696 -24.461 1.00 16.37 128 GLY A O 1
ATOM 775 N N . ALA A 1 101 ? -44.174 14.686 -23.901 1.00 15.41 129 ALA A N 1
ATOM 776 C CA . ALA A 1 101 ? -43.122 13.849 -24.458 1.00 14.97 129 ALA A CA 1
ATOM 777 C C . ALA A 1 101 ? -42.877 14.210 -25.957 1.00 14.13 129 ALA A C 1
ATOM 778 O O . ALA A 1 101 ? -41.795 14.518 -26.321 1.00 13.74 129 ALA A O 1
ATOM 780 N N . THR A 1 102 ? -43.932 14.223 -26.761 1.00 13.58 130 THR A N 1
ATOM 781 C CA . THR A 1 102 ? -43.822 14.527 -28.194 1.00 14.25 130 THR A CA 1
ATOM 782 C C . THR A 1 102 ? -43.840 16.044 -28.431 1.00 14.79 130 THR A C 1
ATOM 783 O O . THR A 1 102 ? -43.561 16.520 -29.546 1.00 13.87 130 THR A O 1
ATOM 787 N N . ASP A 1 103 ? -44.193 16.784 -27.375 1.00 14.11 131 ASP A N 1
ATOM 788 C CA . ASP A 1 103 ? -44.665 18.149 -27.485 1.00 14.66 131 ASP A CA 1
ATOM 789 C C . ASP A 1 103 ? -44.020 19.011 -26.370 1.00 14.31 131 ASP A C 1
ATOM 790 O O . ASP A 1 103 ? -44.664 19.402 -25.440 1.00 13.84 131 ASP A O 1
ATOM 795 N N . SER A 1 104 ? -42.707 19.270 -26.425 1.00 13.93 132 SER A N 1
ATOM 796 C CA . SER A 1 104 ? -41.803 18.875 -27.488 1.00 14.29 132 SER A CA 1
ATOM 797 C C . SER A 1 104 ? -40.471 18.446 -26.887 1.00 13.83 132 SER A C 1
ATOM 798 O O . SER A 1 104 ? -39.411 18.828 -27.374 1.00 13.90 132 SER A O 1
ATOM 801 N N . ALA A 1 105 ? -40.537 17.606 -25.837 1.00 13.01 133 ALA A N 1
ATOM 802 C CA . ALA A 1 105 ? -39.322 17.095 -25.193 1.00 12.99 133 ALA A CA 1
ATOM 803 C C . ALA A 1 105 ? -38.432 16.339 -26.203 1.00 13.08 133 ALA A C 1
ATOM 804 O O . ALA A 1 105 ? -37.189 16.533 -26.240 1.00 13.02 133 ALA A O 1
ATOM 806 N N . VAL A 1 106 ? -39.060 15.477 -26.997 1.00 12.48 134 VAL A N 1
ATOM 807 C CA . VAL A 1 106 ? -38.349 14.678 -28.002 1.00 12.85 134 VAL A CA 1
ATOM 808 C C . VAL A 1 106 ? -37.719 15.587 -29.096 1.00 12.52 134 VAL A C 1
ATOM 809 O O . VAL A 1 106 ? -36.500 15.517 -29.308 1.00 12.38 134 VAL A O 1
ATOM 813 N N . PRO A 1 107 ? -38.524 16.473 -29.714 1.00 13.37 135 PRO A N 1
ATOM 814 C CA . PRO A 1 107 ? -37.949 17.482 -30.571 1.00 13.72 135 PRO A CA 1
ATOM 815 C C . PRO A 1 107 ? -36.726 18.196 -29.991 1.00 13.66 135 PRO A C 1
ATOM 816 O O . PRO A 1 107 ? -35.720 18.294 -30.648 1.00 13.87 135 PRO A O 1
ATOM 820 N N . CYS A 1 108 ? -36.806 18.682 -28.768 1.00 14.86 136 CYS A N 1
ATOM 821 C CA . CYS A 1 108 ? -35.641 19.331 -28.158 1.00 16.27 136 CYS A CA 1
ATOM 822 C C . CYS A 1 108 ? -34.471 18.383 -27.958 1.00 15.04 136 CYS A C 1
ATOM 823 O O . CYS A 1 108 ? -33.319 18.764 -28.234 1.00 13.27 136 CYS A O 1
ATOM 826 N N . ALA A 1 109 ? -34.753 17.162 -27.487 1.00 13.27 137 ALA A N 1
ATOM 827 C CA . ALA A 1 109 ? -33.696 16.142 -27.390 1.00 13.71 137 ALA A CA 1
ATOM 828 C C . ALA A 1 109 ? -33.034 15.836 -28.751 1.00 12.64 137 ALA A C 1
ATOM 829 O O . ALA A 1 109 ? -31.815 15.664 -28.822 1.00 13.43 137 ALA A O 1
ATOM 831 N N . ILE A 1 110 ? -33.839 15.833 -29.810 1.00 13.14 138 ILE A N 1
ATOM 832 C CA . ILE A 1 110 ? -33.354 15.610 -31.182 1.00 13.77 138 ILE A CA 1
ATOM 833 C C . ILE A 1 110 ? -32.367 16.668 -31.596 1.00 13.19 138 ILE A C 1
ATOM 834 O O . ILE A 1 110 ? -31.319 16.349 -32.126 1.00 13.08 138 ILE A O 1
ATOM 839 N N . LEU A 1 111 ? -32.674 17.940 -31.343 1.00 14.82 139 LEU A N 1
ATOM 840 C CA . LEU A 1 111 ? -31.717 19.002 -31.727 1.00 14.31 139 LEU A CA 1
ATOM 841 C C . LEU A 1 111 ? -30.388 18.842 -31.014 1.00 14.66 139 LEU A C 1
ATOM 842 O O . LEU A 1 111 ? -29.333 18.968 -31.621 1.00 14.06 139 LEU A O 1
ATOM 847 N N . LEU A 1 112 ? -30.445 18.627 -29.703 1.00 14.73 140 LEU A N 1
ATOM 848 C CA . LEU A 1 112 ? -29.204 18.420 -28.934 1.00 13.99 140 LEU A CA 1
ATOM 849 C C . LEU A 1 112 ? -28.438 17.176 -29.413 1.00 13.82 140 LEU A C 1
ATOM 850 O O . LEU A 1 112 ? -27.217 17.198 -29.538 1.00 13.87 140 LEU A O 1
ATOM 855 N N . ASN A 1 113 ? -29.147 16.092 -29.641 1.00 13.47 141 ASN A N 1
ATOM 856 C CA . ASN A 1 113 ? -28.526 14.845 -30.114 1.00 14.16 141 ASN A CA 1
ATOM 857 C C . ASN A 1 113 ? -27.965 14.984 -31.548 1.00 13.50 141 ASN A C 1
ATOM 858 O O . ASN A 1 113 ? -27.029 14.331 -31.910 1.00 12.73 141 ASN A O 1
ATOM 863 N N . THR A 1 114 ? -28.574 15.841 -32.363 1.00 13.45 142 THR A N 1
ATOM 864 C CA . THR A 1 114 ? -28.022 16.142 -33.689 1.00 13.27 142 THR A CA 1
ATOM 865 C C . THR A 1 114 ? -26.661 16.816 -33.544 1.00 13.48 142 THR A C 1
ATOM 866 O O . THR A 1 114 ? -25.698 16.434 -34.178 1.00 13.67 142 THR A O 1
ATOM 870 N N . ALA A 1 115 ? -26.596 17.810 -32.680 1.00 14.05 143 ALA A N 1
ATOM 871 C CA . ALA A 1 115 ? -25.348 18.471 -32.350 1.00 14.57 143 ALA A CA 1
ATOM 872 C C . ALA A 1 115 ? -24.321 17.484 -31.808 1.00 14.65 143 ALA A C 1
ATOM 873 O O . ALA A 1 115 ? -23.161 17.623 -32.117 1.00 16.09 143 ALA A O 1
ATOM 875 N N . LYS A 1 116 ? -24.750 16.519 -30.992 1.00 14.97 144 LYS A N 1
ATOM 876 C CA . LYS A 1 116 ? -23.832 15.513 -30.427 1.00 15.82 144 LYS A CA 1
ATOM 877 C C . LYS A 1 116 ? -23.284 14.602 -31.529 1.00 15.88 144 LYS A C 1
ATOM 878 O O . LYS A 1 116 ? -22.065 14.440 -31.669 1.00 15.20 144 LYS A O 1
ATOM 884 N N . THR A 1 117 ? -24.174 14.037 -32.328 1.00 15.14 145 THR A N 1
ATOM 885 C CA . THR A 1 117 ? -23.749 13.038 -33.324 1.00 15.94 145 THR A CA 1
ATOM 886 C C . THR A 1 117 ? -22.901 13.619 -34.471 1.00 16.50 145 THR A C 1
ATOM 887 O O . THR A 1 117 ? -22.058 12.924 -35.010 1.00 16.85 145 THR A O 1
ATOM 891 N N . LEU A 1 118 ? -23.092 14.894 -34.794 1.00 16.04 146 LEU A N 1
ATOM 892 C CA . LEU A 1 118 ? -22.267 15.585 -35.779 1.00 16.73 146 LEU A CA 1
ATOM 893 C C . LEU A 1 118 ? -21.157 16.403 -35.124 1.00 16.90 146 LEU A C 1
ATOM 894 O O . LEU A 1 118 ? -20.520 17.246 -35.784 1.00 17.58 146 LEU A O 1
ATOM 899 N N . GLY A 1 119 ? -20.907 16.173 -33.834 1.00 17.07 147 GLY A N 1
ATOM 900 C CA . GLY A 1 119 ? -19.914 16.982 -33.099 1.00 17.91 147 GLY A CA 1
ATOM 901 C C . GLY A 1 119 ? -18.530 16.990 -33.700 1.00 18.78 147 GLY A C 1
ATOM 902 O O . GLY A 1 119 ? -17.864 18.051 -33.723 1.00 17.86 147 GLY A O 1
ATOM 903 N N . ALA A 1 120 ? -18.099 15.835 -34.208 1.00 19.62 148 ALA A N 1
ATOM 904 C CA . ALA A 1 120 ? -16.796 15.738 -34.880 1.00 20.38 148 ALA A CA 1
ATOM 905 C C . ALA A 1 120 ? -16.696 16.708 -36.057 1.00 21.49 148 ALA A C 1
ATOM 906 O O . ALA A 1 120 ? -15.623 17.179 -36.359 1.00 22.90 148 ALA A O 1
ATOM 908 N N . TYR A 1 121 ? -17.815 17.024 -36.709 1.00 20.35 149 TYR A N 1
ATOM 909 C CA . TYR A 1 121 ? -17.789 18.036 -37.768 1.00 20.24 149 TYR A CA 1
ATOM 910 C C . TYR A 1 121 ? -18.027 19.464 -37.234 1.00 18.97 149 TYR A C 1
ATOM 911 O O . TYR A 1 121 ? -17.265 20.382 -37.537 1.00 20.69 149 TYR A O 1
ATOM 920 N N . LEU A 1 122 ? -19.068 19.636 -36.425 1.00 19.34 150 LEU A N 1
ATOM 921 C CA . LEU A 1 122 ? -19.547 20.961 -35.970 1.00 19.44 150 LEU A CA 1
ATOM 922 C C . LEU A 1 122 ? -18.492 21.689 -35.128 1.00 21.67 150 LEU A C 1
ATOM 923 O O . LEU A 1 122 ? -18.319 22.889 -35.235 1.00 19.16 150 LEU A O 1
ATOM 928 N N . GLN A 1 123 ? -17.780 20.934 -34.300 1.00 22.14 151 GLN A N 1
ATOM 929 C CA . GLN A 1 123 ? -16.836 21.525 -33.371 1.00 24.11 151 GLN A CA 1
ATOM 930 C C . GLN A 1 123 ? -15.430 21.672 -33.983 1.00 23.76 151 GLN A C 1
ATOM 931 O O . GLN A 1 123 ? -14.557 22.309 -33.372 1.00 26.73 151 GLN A O 1
ATOM 937 N N . LYS A 1 124 ? -15.227 21.132 -35.182 1.00 22.58 152 LYS A N 1
ATOM 938 C CA . LYS A 1 124 ? -13.936 21.189 -35.875 1.00 23.95 152 LYS A CA 1
ATOM 939 C C . LYS A 1 124 ? -13.998 21.893 -37.260 1.00 23.31 152 LYS A C 1
ATOM 940 O O . LYS A 1 124 ? -14.101 23.112 -37.299 1.00 23.53 152 LYS A O 1
ATOM 946 N N . GLU A 1 125 ? -13.956 21.136 -38.364 1.00 23.25 153 GLU A N 1
ATOM 947 C CA . GLU A 1 125 ? -13.973 21.680 -39.749 1.00 25.55 153 GLU A CA 1
ATOM 948 C C . GLU A 1 125 ? -15.042 22.751 -40.011 1.00 23.36 153 GLU A C 1
ATOM 949 O O . GLU A 1 125 ? -14.790 23.712 -40.741 1.00 22.66 153 GLU A O 1
ATOM 955 N N . PHE A 1 126 ? -16.214 22.590 -39.402 1.00 21.85 154 PHE A N 1
ATOM 956 C CA . PHE A 1 126 ? -17.330 23.525 -39.586 1.00 21.56 154 PHE A CA 1
ATOM 957 C C . PHE A 1 126 ? -17.026 24.925 -39.075 1.00 21.39 154 PHE A C 1
ATOM 958 O O . PHE A 1 126 ? -17.518 25.899 -39.618 1.00 21.26 154 PHE A O 1
ATOM 966 N N . ARG A 1 127 ? -16.192 25.024 -38.039 1.00 23.40 155 ARG A N 1
ATOM 967 C CA . ARG A 1 127 ? -15.778 26.328 -37.494 1.00 25.21 155 ARG A CA 1
ATOM 968 C C . ARG A 1 127 ? -14.895 27.153 -38.437 1.00 25.54 155 ARG A C 1
ATOM 969 O O . ARG A 1 127 ? -14.801 28.376 -38.290 1.00 28.12 155 ARG A O 1
ATOM 977 N N . ASN A 1 128 ? -14.255 26.497 -39.400 1.00 27.79 156 ASN A N 1
ATOM 978 C CA . ASN A 1 128 ? -13.326 27.165 -40.325 1.00 28.19 156 ASN A CA 1
ATOM 979 C C . ASN A 1 128 ? -13.976 27.698 -41.585 1.00 26.17 156 ASN A C 1
ATOM 980 O O . ASN A 1 128 ? -13.533 27.391 -42.717 1.00 25.21 156 ASN A O 1
ATOM 985 N N . ARG A 1 129 ? -15.024 28.489 -41.402 1.00 26.20 157 ARG A N 1
ATOM 986 C CA . ARG A 1 129 ? -15.722 29.106 -42.525 1.00 25.16 157 ARG A CA 1
ATOM 987 C C . ARG A 1 129 ? -16.476 30.312 -42.048 1.00 24.36 157 ARG A C 1
ATOM 988 O O . ARG A 1 129 ? -16.693 30.454 -40.856 1.00 25.16 157 ARG A O 1
ATOM 996 N N . SER A 1 130 ? -16.864 31.178 -42.983 1.00 23.35 158 SER A N 1
ATOM 997 C CA . SER A 1 130 ? -17.613 32.381 -42.651 1.00 23.54 158 SER A CA 1
ATOM 998 C C . SER A 1 130 ? -18.955 32.496 -43.376 1.00 21.24 158 SER A C 1
ATOM 999 O O . SER A 1 130 ? -19.668 33.462 -43.175 1.00 21.93 158 SER A O 1
ATOM 1002 N N . ASP A 1 131 ? -19.299 31.513 -44.205 1.00 19.66 159 ASP A N 1
ATOM 1003 C CA . ASP A 1 131 ? -20.490 31.582 -45.065 1.00 18.92 159 ASP A CA 1
ATOM 1004 C C . ASP A 1 131 ? -21.735 31.132 -44.348 1.00 18.45 159 ASP A C 1
ATOM 1005 O O . ASP A 1 131 ? -22.785 31.682 -44.593 1.00 18.60 159 ASP A O 1
ATOM 1010 N N . VAL A 1 132 ? -21.623 30.112 -43.492 1.00 17.81 160 VAL A N 1
ATOM 1011 C CA . VAL A 1 132 ? -22.790 29.623 -42.759 1.00 17.57 160 VAL A CA 1
ATOM 1012 C C . VAL A 1 132 ? -22.442 29.280 -41.317 1.00 17.10 160 VAL A C 1
ATOM 1013 O O . VAL A 1 132 ? -21.340 28.850 -41.004 1.00 14.88 160 VAL A O 1
ATOM 1017 N N . GLY A 1 133 ? -23.419 29.470 -40.457 1.00 17.38 161 GLY A N 1
ATOM 1018 C CA . GLY A 1 133 ? -23.378 28.963 -39.085 1.00 16.22 161 GLY A CA 1
ATOM 1019 C C . GLY A 1 133 ? -24.655 28.183 -38.762 1.00 15.95 161 GLY A C 1
ATOM 1020 O O . GLY A 1 133 ? -25.607 28.118 -39.593 1.00 14.61 161 GLY A O 1
ATOM 1021 N N . LEU A 1 134 ? -24.663 27.584 -37.571 1.00 15.12 162 LEU A N 1
ATOM 1022 C CA . LEU A 1 134 ? -25.768 26.787 -37.080 1.00 15.18 162 LEU A CA 1
ATOM 1023 C C . LEU A 1 134 ? -26.390 27.451 -35.834 1.00 15.83 162 LEU A C 1
ATOM 1024 O O . LEU A 1 134 ? -25.682 27.791 -34.871 1.00 15.64 162 LEU A O 1
ATOM 1029 N N . MET A 1 135 ? -27.703 27.631 -35.863 1.00 15.57 163 MET A N 1
ATOM 1030 C CA . MET A 1 135 ? -28.428 28.095 -34.705 1.00 16.92 163 MET A CA 1
ATOM 1031 C C . MET A 1 135 ? -29.373 27.003 -34.234 1.00 16.45 163 MET A C 1
ATOM 1032 O O . MET A 1 135 ? -30.070 26.399 -35.063 1.00 16.54 163 MET A O 1
ATOM 1037 N N . LEU A 1 136 ? -29.386 26.754 -32.931 1.00 15.76 164 LEU A N 1
ATOM 1038 C CA . LEU A 1 136 ? -30.422 25.952 -32.285 1.00 15.84 164 LEU A CA 1
ATOM 1039 C C . LEU A 1 136 ? -31.214 26.866 -31.367 1.00 15.16 164 LEU A C 1
ATOM 1040 O O . LEU A 1 136 ? -30.649 27.531 -30.497 1.00 16.24 164 LEU A O 1
ATOM 1045 N N . ILE A 1 137 ? -32.519 26.883 -31.569 1.00 13.70 165 ILE A N 1
ATOM 1046 C CA . ILE A 1 137 ? -33.419 27.759 -30.889 1.00 14.24 165 ILE A CA 1
ATOM 1047 C C . ILE A 1 137 ? -34.405 26.914 -30.100 1.00 14.30 165 ILE A C 1
ATOM 1048 O O . ILE A 1 137 ? -35.071 26.055 -30.663 1.00 14.06 165 ILE A O 1
ATOM 1053 N N . PHE A 1 138 ? -34.402 27.117 -28.793 1.00 14.38 166 PHE A N 1
ATOM 1054 C CA . PHE A 1 138 ? -35.346 26.525 -27.879 1.00 14.43 166 PHE A CA 1
ATOM 1055 C C . PHE A 1 138 ? -36.274 27.648 -27.464 1.00 14.15 166 PHE A C 1
ATOM 1056 O O . PHE A 1 138 ? -35.936 28.485 -26.627 1.00 13.35 166 PHE A O 1
ATOM 1064 N N . PHE A 1 139 ? -37.443 27.669 -28.103 1.00 13.08 167 PHE A N 1
ATOM 1065 C CA . PHE A 1 139 ? -38.484 28.657 -27.829 1.00 14.04 167 PHE A CA 1
ATOM 1066 C C . PHE A 1 139 ? -39.151 28.419 -26.463 1.00 14.01 167 PHE A C 1
ATOM 1067 O O . PHE A 1 139 ? -39.422 27.293 -26.092 1.00 14.46 167 PHE A O 1
ATOM 1075 N N . ASP A 1 140 ? -39.380 29.489 -25.722 1.00 13.38 168 ASP A N 1
ATOM 1076 C CA . ASP A 1 140 ? -40.135 29.390 -24.492 1.00 13.73 168 ASP A CA 1
ATOM 1077 C C . ASP A 1 140 ? -41.532 29.829 -24.837 1.00 13.75 168 ASP A C 1
ATOM 1078 O O . ASP A 1 140 ? -41.736 30.472 -25.868 1.00 12.91 168 ASP A O 1
ATOM 1083 N N . GLY A 1 141 ? -42.476 29.454 -23.990 1.00 13.62 169 GLY A N 1
ATOM 1084 C CA . GLY A 1 141 ? -43.845 29.921 -24.066 1.00 14.03 169 GLY A CA 1
ATOM 1085 C C . GLY A 1 141 ? -44.628 29.727 -25.336 1.00 13.49 169 GLY A C 1
ATOM 1086 O O . GLY A 1 141 ? -45.496 30.534 -25.643 1.00 12.90 169 GLY A O 1
ATOM 1087 N N . GLU A 1 142 ? -44.343 28.645 -26.060 1.00 13.51 170 GLU A N 1
ATOM 1088 C CA . GLU A 1 142 ? -45.159 28.244 -27.196 1.00 13.84 170 GLU A CA 1
ATOM 1089 C C . GLU A 1 142 ? -46.612 27.996 -26.818 1.00 13.41 170 GLU A C 1
ATOM 1090 O O . GLU A 1 142 ? -47.518 28.451 -27.516 1.00 13.01 170 GLU A O 1
ATOM 1096 N N . GLU A 1 143 ? -46.845 27.270 -25.728 1.00 13.75 171 GLU A N 1
ATOM 1097 C CA . GLU A 1 143 ? -48.220 26.885 -25.365 1.00 13.87 171 GLU A CA 1
ATOM 1098 C C . GLU A 1 143 ? -49.075 28.024 -24.787 1.00 13.70 171 GLU A C 1
ATOM 1099 O O . GLU A 1 143 ? -48.593 28.859 -24.035 1.00 15.02 171 GLU A O 1
ATOM 1105 N N . ALA A 1 144 ? -50.365 28.019 -25.158 1.00 13.71 172 ALA A N 1
ATOM 1106 C CA . ALA A 1 144 ? -51.389 28.861 -24.552 1.00 14.58 172 ALA A CA 1
ATOM 1107 C C . ALA A 1 144 ? -51.493 28.562 -23.049 1.00 16.65 172 ALA A C 1
ATOM 1108 O O . ALA A 1 144 ? -51.274 27.412 -22.616 1.00 16.45 172 ALA A O 1
ATOM 1110 N N . PHE A 1 145 ? -51.820 29.586 -22.263 1.00 16.63 173 PHE A N 1
ATOM 1111 C CA . PHE A 1 145 ? -52.059 29.404 -20.825 1.00 17.33 173 PHE A CA 1
ATOM 1112 C C . PHE A 1 145 ? -53.552 29.129 -20.562 1.00 19.27 173 PHE A C 1
ATOM 1113 O O . PHE A 1 145 ? -53.912 28.441 -19.596 1.00 20.83 173 PHE A O 1
ATOM 1121 N N . LYS A 1 146 ? -54.420 29.569 -21.453 1.00 19.43 174 LYS A N 1
ATOM 1122 C CA . LYS A 1 146 ? -55.847 29.303 -21.294 1.00 21.68 174 LYS A CA 1
ATOM 1123 C C . LYS A 1 146 ? -56.478 28.682 -22.524 1.00 21.73 174 LYS A C 1
ATOM 1124 O O . LYS A 1 146 ? -57.107 27.633 -22.441 1.00 22.06 174 LYS A O 1
ATOM 1130 N N . GLU A 1 147 ? -56.321 29.333 -23.672 1.00 22.13 175 GLU A N 1
ATOM 1131 C CA . GLU A 1 147 ? -56.904 28.862 -24.894 1.00 21.60 175 GLU A CA 1
ATOM 1132 C C . GLU A 1 147 ? -56.092 29.409 -26.058 1.00 20.33 175 GLU A C 1
ATOM 1133 O O . GLU A 1 147 ? -55.909 30.623 -26.171 1.00 18.20 175 GLU A O 1
ATOM 1139 N N . TRP A 1 148 ? -55.623 28.518 -26.927 1.00 18.93 176 TRP A N 1
ATOM 1140 C CA . TRP A 1 148 ? -54.859 28.926 -28.122 1.00 17.54 176 TRP A CA 1
ATOM 1141 C C . TRP A 1 148 ? -55.595 29.914 -29.025 1.00 17.63 176 TRP A C 1
ATOM 1142 O O . TRP A 1 148 ? -56.646 29.591 -29.654 1.00 17.12 176 TRP A O 1
ATOM 1153 N N . THR A 1 149 ? -55.010 31.108 -29.095 1.00 18.54 177 THR A N 1
ATOM 1154 C CA . THR A 1 149 ? -55.428 32.185 -30.002 1.00 19.66 177 THR A CA 1
ATOM 1155 C C . THR A 1 149 ? -54.159 32.905 -30.502 1.00 19.31 177 THR A C 1
ATOM 1156 O O . THR A 1 149 ? -53.058 32.691 -29.980 1.00 18.65 177 THR A O 1
ATOM 1160 N N . ASP A 1 150 ? -54.307 33.779 -31.498 1.00 20.48 178 ASP A N 1
ATOM 1161 C CA . ASP A 1 150 ? -53.160 34.554 -31.969 1.00 20.72 178 ASP A CA 1
ATOM 1162 C C . ASP A 1 150 ? -52.444 35.248 -30.831 1.00 18.75 178 ASP A C 1
ATOM 1163 O O . ASP A 1 150 ? -51.226 35.374 -30.859 1.00 18.16 178 ASP A O 1
ATOM 1168 N N . ALA A 1 151 ? -53.215 35.709 -29.846 1.00 17.17 179 ALA A N 1
ATOM 1169 C CA . ALA A 1 151 ? -52.689 36.358 -28.658 1.00 17.60 179 ALA A CA 1
ATOM 1170 C C . ALA A 1 151 ? -52.126 35.371 -27.619 1.00 16.37 179 ALA A C 1
ATOM 1171 O O . ALA A 1 151 ? -51.064 35.566 -27.113 1.00 17.50 179 ALA A O 1
ATOM 1173 N N . ASP A 1 152 ? -52.894 34.344 -27.272 1.00 15.79 180 ASP A N 1
ATOM 1174 C CA . ASP A 1 152 ? -52.493 33.390 -26.226 1.00 15.10 180 ASP A CA 1
ATOM 1175 C C . ASP A 1 152 ? -51.779 32.167 -26.862 1.00 15.04 180 ASP A C 1
ATOM 1176 O O . ASP A 1 152 ? -52.388 31.130 -27.069 1.00 15.34 180 ASP A O 1
ATOM 1181 N N . SER A 1 153 ? -50.479 32.327 -27.125 1.00 13.79 181 SER A N 1
ATOM 1182 C CA . SER A 1 153 ? -49.653 31.380 -27.913 1.00 14.30 181 SER A CA 1
ATOM 1183 C C . SER A 1 153 ? -48.286 32.028 -28.202 1.00 13.28 181 SER A C 1
ATOM 1184 O O . SER A 1 153 ? -48.148 33.281 -28.207 1.00 13.99 181 SER A O 1
ATOM 1187 N N . VAL A 1 154 ? -47.286 31.184 -28.407 1.00 13.06 182 VAL A N 1
ATOM 1188 C CA . VAL A 1 154 ? -45.997 31.547 -29.021 1.00 13.07 182 VAL A CA 1
ATOM 1189 C C . VAL A 1 154 ? -45.349 32.843 -28.469 1.00 13.60 182 VAL A C 1
ATOM 1190 O O . VAL A 1 154 ? -44.730 33.633 -29.195 1.00 12.93 182 VAL A O 1
ATOM 1194 N N . TYR A 1 155 ? -45.390 32.995 -27.142 1.00 14.64 183 TYR A N 1
ATOM 1195 C CA . TYR A 1 155 ? -44.842 34.207 -26.485 1.00 14.69 183 TYR A CA 1
ATOM 1196 C C . TYR A 1 155 ? -43.339 34.398 -26.674 1.00 14.65 183 TYR A C 1
ATOM 1197 O O . TYR A 1 155 ? -42.871 35.487 -27.000 1.00 13.80 183 TYR A O 1
ATOM 1206 N N . GLY A 1 156 ? -42.585 33.327 -26.496 1.00 13.85 184 GLY A N 1
ATOM 1207 C CA . GLY A 1 156 ? -41.144 33.402 -26.735 1.00 13.43 184 GLY A CA 1
ATOM 1208 C C . GLY A 1 156 ? -40.747 33.729 -28.174 1.00 13.81 184 GLY A C 1
ATOM 1209 O O . GLY A 1 156 ? -39.865 34.566 -28.414 1.00 12.92 184 GLY A O 1
ATOM 1210 N N . SER A 1 157 ? -41.387 33.048 -29.112 1.00 14.36 185 SER A N 1
ATOM 1211 C CA . SER A 1 157 ? -41.098 33.197 -30.537 1.00 15.33 185 SER A CA 1
ATOM 1212 C C . SER A 1 157 ? -41.380 34.645 -30.973 1.00 14.79 185 SER A C 1
ATOM 1213 O O . SER A 1 157 ? -40.604 35.237 -31.699 1.00 14.87 185 SER A O 1
ATOM 1216 N N . LYS A 1 158 ? -42.505 35.178 -30.511 1.00 14.39 186 LYS A N 1
ATOM 1217 C CA . LYS A 1 158 ? -42.884 36.573 -30.769 1.00 15.89 186 LYS A CA 1
ATOM 1218 C C . LYS A 1 158 ? -41.752 37.511 -30.361 1.00 15.30 186 LYS A C 1
ATOM 1219 O O . LYS A 1 158 ? -41.326 38.364 -31.143 1.00 15.58 186 LYS A O 1
ATOM 1225 N N . HIS A 1 159 ? -41.192 37.257 -29.174 1.00 15.12 187 HIS A N 1
ATOM 1226 C CA . HIS A 1 159 ? -40.170 38.115 -28.606 1.00 15.06 187 HIS A CA 1
ATOM 1227 C C . HIS A 1 159 ? -38.865 37.983 -29.333 1.00 14.48 187 HIS A C 1
ATOM 1228 O O . HIS A 1 159 ? -38.201 38.996 -29.591 1.00 13.72 187 HIS A O 1
ATOM 1235 N N . LEU A 1 160 ? -38.476 36.747 -29.654 1.00 13.98 188 LEU A N 1
ATOM 1236 C CA . LEU A 1 160 ? -37.204 36.482 -30.312 1.00 14.92 188 LEU A CA 1
ATOM 1237 C C . LEU A 1 160 ? -37.183 37.023 -31.752 1.00 14.24 188 LEU A C 1
ATOM 1238 O O . LEU A 1 160 ? -36.195 37.561 -32.168 1.00 14.14 188 LEU A O 1
ATOM 1243 N N . ALA A 1 161 ? -38.284 36.851 -32.494 1.00 14.49 189 ALA A N 1
ATOM 1244 C CA . ALA A 1 161 ? -38.418 37.367 -33.864 1.00 14.63 189 ALA A CA 1
ATOM 1245 C C . ALA A 1 161 ? -38.212 38.892 -33.817 1.00 15.47 189 ALA A C 1
ATOM 1246 O O . ALA A 1 161 ? -37.441 39.436 -34.570 1.00 14.94 189 ALA A O 1
ATOM 1248 N N . ALA A 1 162 ? -38.909 39.553 -32.903 1.00 16.50 190 ALA A N 1
ATOM 1249 C CA . ALA A 1 162 ? -38.767 41.005 -32.750 1.00 17.14 190 ALA A CA 1
ATOM 1250 C C . ALA A 1 162 ? -37.319 41.375 -32.423 1.00 17.78 190 ALA A C 1
ATOM 1251 O O . ALA A 1 162 ? -36.758 42.249 -33.053 1.00 16.50 190 ALA A O 1
ATOM 1253 N N . LYS A 1 163 ? -36.718 40.676 -31.472 1.00 18.14 191 LYS A N 1
ATOM 1254 C CA . LYS A 1 163 ? -35.331 40.898 -31.142 1.00 19.63 191 LYS A CA 1
ATOM 1255 C C . LYS A 1 163 ? -34.420 40.777 -32.365 1.00 18.59 191 LYS A C 1
ATOM 1256 O O . LYS A 1 163 ? -33.624 41.679 -32.635 1.00 16.81 191 LYS A O 1
ATOM 1262 N N . LEU A 1 164 ? -34.537 39.663 -33.097 1.00 17.17 192 LEU A N 1
ATOM 1263 C CA . LEU A 1 164 ? -33.669 39.410 -34.241 1.00 17.23 192 LEU A CA 1
ATOM 1264 C C . LEU A 1 164 ? -33.887 40.399 -35.401 1.00 17.28 192 LEU A C 1
ATOM 1265 O O . LEU A 1 164 ? -32.978 40.704 -36.193 1.00 17.28 192 LEU A O 1
ATOM 1270 N N . ALA A 1 165 ? -35.104 40.865 -35.518 1.00 16.92 193 ALA A N 1
ATOM 1271 C CA . ALA A 1 165 ? -35.468 41.794 -36.557 1.00 19.00 193 ALA A CA 1
ATOM 1272 C C . ALA A 1 165 ? -34.953 43.190 -36.246 1.00 21.15 193 ALA A C 1
ATOM 1273 O O . ALA A 1 165 ? -34.676 43.949 -37.157 1.00 23.06 193 ALA A O 1
ATOM 1275 N N . SER A 1 166 ? -34.833 43.499 -34.961 1.00 22.36 194 SER A N 1
ATOM 1276 C CA . SER A 1 166 ? -34.508 44.851 -34.492 1.00 24.55 194 SER A CA 1
ATOM 1277 C C . SER A 1 166 ? -33.004 45.100 -34.452 1.00 26.74 194 SER A C 1
ATOM 1278 O O . SER A 1 166 ? -32.571 46.222 -34.239 1.00 29.17 194 SER A O 1
ATOM 1281 N N . LYS A 1 167 ? -32.223 44.045 -34.629 1.00 29.51 195 LYS A N 1
ATOM 1282 C CA . LYS A 1 167 ? -30.764 44.113 -34.650 1.00 31.85 195 LYS A CA 1
ATOM 1283 C C . LYS A 1 167 ? -30.188 44.041 -36.059 1.00 32.40 195 LYS A C 1
ATOM 1284 O O . LYS A 1 167 ? -30.701 43.299 -36.886 1.00 27.78 195 LYS A O 1
ATOM 1290 N N . ARG A 1 168 ? -29.104 44.785 -36.295 1.00 33.19 196 ARG A N 1
ATOM 1291 C CA . ARG A 1 168 ? -28.279 44.658 -37.506 1.00 36.04 196 ARG A CA 1
ATOM 1292 C C . ARG A 1 168 ? -26.796 44.541 -37.123 1.00 37.73 196 ARG A C 1
ATOM 1293 O O . ARG A 1 168 ? -26.342 45.150 -36.152 1.00 38.32 196 ARG A O 1
ATOM 1301 N N . SER A 1 169 ? -26.041 43.758 -37.884 1.00 39.44 197 SER A N 1
ATOM 1302 C CA . SER A 1 169 ? -24.622 43.529 -37.582 1.00 42.66 197 SER A CA 1
ATOM 1303 C C . SER A 1 169 ? -23.821 43.202 -38.840 1.00 41.65 197 SER A C 1
ATOM 1304 O O . SER A 1 169 ? -24.354 43.274 -39.949 1.00 42.62 197 SER A O 1
ATOM 1307 N N . PRO A 1 177 ? -27.361 44.026 -42.802 1.00 35.23 205 PRO A N 1
ATOM 1308 C CA . PRO A 1 177 ? -28.638 43.324 -42.861 1.00 33.12 205 PRO A CA 1
ATOM 1309 C C . PRO A 1 177 ? -29.193 43.066 -41.465 1.00 27.32 205 PRO A C 1
ATOM 1310 O O . PRO A 1 177 ? -28.436 43.089 -40.497 1.00 28.35 205 PRO A O 1
ATOM 1314 N N . ARG A 1 178 ? -30.496 42.829 -41.348 1.00 24.56 206 ARG A N 1
ATOM 1315 C CA . ARG A 1 178 ? -31.072 42.459 -40.044 1.00 21.36 206 ARG A CA 1
ATOM 1316 C C . ARG A 1 178 ? -30.684 41.032 -39.657 1.00 20.21 206 ARG A C 1
ATOM 1317 O O . ARG A 1 178 ? -30.580 40.159 -40.526 1.00 17.21 206 ARG A O 1
ATOM 1325 N N . ASN A 1 179 ? -30.498 40.786 -38.363 1.00 19.69 207 ASN A N 1
ATOM 1326 C CA . ASN A 1 179 ? -30.086 39.448 -37.921 1.00 20.88 207 ASN A CA 1
ATOM 1327 C C . ASN A 1 179 ? -31.095 38.383 -38.413 1.00 17.96 207 ASN A C 1
ATOM 1328 O O . ASN A 1 179 ? -30.695 37.336 -38.898 1.00 19.53 207 ASN A O 1
ATOM 1333 N N . ILE A 1 180 ? -32.377 38.708 -38.372 1.00 16.75 208 ILE A N 1
ATOM 1334 C CA . ILE A 1 180 ? -33.440 37.753 -38.747 1.00 16.67 208 ILE A CA 1
ATOM 1335 C C . ILE A 1 180 ? -33.330 37.395 -40.239 1.00 16.87 208 ILE A C 1
ATOM 1336 O O . ILE A 1 180 ? -33.661 36.280 -40.649 1.00 14.63 208 ILE A O 1
ATOM 1341 N N . ASP A 1 181 ? -32.781 38.327 -41.016 1.00 15.76 209 ASP A N 1
ATOM 1342 C CA . ASP A 1 181 ? -32.661 38.170 -42.448 1.00 17.06 209 ASP A CA 1
ATOM 1343 C C . ASP A 1 181 ? -31.534 37.212 -42.860 1.00 16.37 209 ASP A C 1
ATOM 1344 O O . ASP A 1 181 ? -31.564 36.668 -43.970 1.00 18.43 209 ASP A O 1
ATOM 1349 N N . ARG A 1 182 ? -30.537 37.032 -41.998 1.00 17.31 210 ARG A N 1
ATOM 1350 C CA . ARG A 1 182 ? -29.471 36.077 -42.231 1.00 16.21 210 ARG A CA 1
ATOM 1351 C C . ARG A 1 182 ? -29.860 34.610 -41.998 1.00 15.67 210 ARG A C 1
ATOM 1352 O O . ARG A 1 182 ? -29.050 33.738 -42.264 1.00 14.56 210 ARG A O 1
ATOM 1360 N N . ILE A 1 183 ? -31.047 34.362 -41.447 1.00 14.58 211 ILE A N 1
ATOM 1361 C CA . ILE A 1 183 ? -31.573 33.009 -41.276 1.00 14.36 211 ILE A CA 1
ATOM 1362 C C . ILE A 1 183 ? -32.077 32.557 -42.646 1.00 13.67 211 ILE A C 1
ATOM 1363 O O . ILE A 1 183 ? -33.062 33.110 -43.165 1.00 12.96 211 ILE A O 1
ATOM 1368 N N . GLU A 1 184 ? -31.418 31.557 -43.221 1.00 14.17 212 GLU A N 1
ATOM 1369 C CA . GLU A 1 184 ? -31.802 31.054 -44.553 1.00 14.19 212 GLU A CA 1
ATOM 1370 C C . GLU A 1 184 ? -33.101 30.320 -44.492 1.00 13.92 212 GLU A C 1
ATOM 1371 O O . GLU A 1 184 ? -33.930 30.447 -45.380 1.00 13.25 212 GLU A O 1
ATOM 1377 N N . VAL A 1 185 ? -33.304 29.563 -43.408 1.00 13.67 213 VAL A N 1
ATOM 1378 C CA . VAL A 1 185 ? -34.542 28.831 -43.184 1.00 12.42 213 VAL A CA 1
ATOM 1379 C C . VAL A 1 185 ? -34.677 28.488 -41.694 1.00 11.80 213 VAL A C 1
ATOM 1380 O O . VAL A 1 185 ? -33.701 28.168 -41.037 1.00 12.33 213 VAL A O 1
ATOM 1384 N N . LEU A 1 186 ? -35.904 28.539 -41.189 1.00 11.98 214 LEU A N 1
ATOM 1385 C CA . LEU A 1 186 ? -36.216 28.088 -39.825 1.00 12.22 214 LEU A CA 1
ATOM 1386 C C . LEU A 1 186 ? -36.788 26.679 -39.962 1.00 11.65 214 LEU A C 1
ATOM 1387 O O . LEU A 1 186 ? -37.857 26.518 -40.501 1.00 11.45 214 LEU A O 1
ATOM 1392 N N . VAL A 1 187 ? -36.062 25.690 -39.478 1.00 10.95 215 VAL A N 1
ATOM 1393 C CA . VAL A 1 187 ? -36.522 24.294 -39.475 1.00 11.10 215 VAL A CA 1
ATOM 1394 C C . VAL A 1 187 ? -37.085 24.007 -38.066 1.00 11.10 215 VAL A C 1
ATOM 1395 O O . VAL A 1 187 ? -36.328 23.838 -37.121 1.00 11.39 215 VAL A O 1
ATOM 1399 N N . LEU A 1 188 ? -38.405 23.951 -37.969 1.00 11.19 216 LEU A N 1
ATOM 1400 C CA . LEU A 1 188 ? -39.108 23.824 -36.681 1.00 12.15 216 LEU A CA 1
ATOM 1401 C C . LEU A 1 188 ? -39.638 22.407 -36.522 1.00 12.45 216 LEU A C 1
ATOM 1402 O O . LEU A 1 188 ? -40.417 21.944 -37.326 1.00 12.04 216 LEU A O 1
ATOM 1407 N N . LEU A 1 189 ? -39.208 21.755 -35.438 1.00 11.87 217 LEU A N 1
ATOM 1408 C CA . LEU A 1 189 ? -39.583 20.395 -35.102 1.00 12.25 217 LEU A CA 1
ATOM 1409 C C . LEU A 1 189 ? -40.654 20.435 -34.020 1.00 12.45 217 LEU A C 1
ATOM 1410 O O . LEU A 1 189 ? -40.465 21.082 -32.987 1.00 12.41 217 LEU A O 1
ATOM 1415 N N . ASP A 1 190 ? -41.786 19.800 -34.268 1.00 12.74 218 ASP A N 1
ATOM 1416 C CA . ASP A 1 190 ? -42.824 19.685 -33.262 1.00 12.57 218 ASP A CA 1
ATOM 1417 C C . ASP A 1 190 ? -43.575 18.336 -33.409 1.00 12.40 218 ASP A C 1
ATOM 1418 O O . ASP A 1 190 ? -43.735 17.814 -34.519 1.00 11.81 218 ASP A O 1
ATOM 1423 N N . LEU A 1 191 ? -44.042 17.805 -32.281 1.00 11.88 219 LEU A N 1
ATOM 1424 C CA . LEU A 1 191 ? -44.887 16.635 -32.252 1.00 12.34 219 LEU A CA 1
ATOM 1425 C C . LEU A 1 191 ? -44.257 15.413 -32.892 1.00 12.67 219 LEU A C 1
ATOM 1426 O O . LEU A 1 191 ? -44.844 14.741 -33.743 1.00 12.92 219 LEU A O 1
ATOM 1431 N N . ILE A 1 192 ? -43.015 15.182 -32.500 1.00 12.87 220 ILE A N 1
ATOM 1432 C CA . ILE A 1 192 ? -42.252 14.037 -32.889 1.00 13.19 220 ILE A CA 1
ATOM 1433 C C . ILE A 1 192 ? -42.072 13.054 -31.717 1.00 13.13 220 ILE A C 1
ATOM 1434 O O . ILE A 1 192 ? -41.848 13.446 -30.558 1.00 12.20 220 ILE A O 1
ATOM 1439 N N . GLY A 1 193 ? -42.128 11.772 -32.036 1.00 13.26 221 GLY A N 1
ATOM 1440 C CA . GLY A 1 193 ? -41.897 10.740 -31.019 1.00 14.41 221 GLY A CA 1
ATOM 1441 C C . GLY A 1 193 ? -42.910 9.622 -31.008 1.00 15.15 221 GLY A C 1
ATOM 1442 O O . GLY A 1 193 ? -42.638 8.537 -30.434 1.00 16.93 221 GLY A O 1
ATOM 1443 N N . ALA A 1 194 ? -44.076 9.855 -31.609 1.00 14.95 222 ALA A N 1
ATOM 1444 C CA . ALA A 1 194 ? -45.091 8.836 -31.709 1.00 16.23 222 ALA A CA 1
ATOM 1445 C C . ALA A 1 194 ? -44.762 7.852 -32.838 1.00 17.34 222 ALA A C 1
ATOM 1446 O O . ALA A 1 194 ? -43.810 8.054 -33.603 1.00 16.09 222 ALA A O 1
ATOM 1448 N N . ARG A 1 195 ? -45.537 6.780 -32.920 1.00 19.15 223 ARG A N 1
ATOM 1449 C CA . ARG A 1 195 ? -45.277 5.708 -33.905 1.00 19.79 223 ARG A CA 1
ATOM 1450 C C . ARG A 1 195 ? -45.644 6.150 -35.341 1.00 18.54 223 ARG A C 1
ATOM 1451 O O . ARG A 1 195 ? -46.716 6.709 -35.578 1.00 18.27 223 ARG A O 1
ATOM 1459 N N . ASN A 1 196 ? -44.764 5.870 -36.293 1.00 18.42 224 ASN A N 1
ATOM 1460 C CA . ASN A 1 196 ? -45.093 6.016 -37.728 1.00 17.98 224 ASN A CA 1
ATOM 1461 C C . ASN A 1 196 ? -45.572 7.433 -38.062 1.00 15.92 224 ASN A C 1
ATOM 1462 O O . ASN A 1 196 ? -46.658 7.619 -38.576 1.00 15.82 224 ASN A O 1
ATOM 1467 N N . PRO A 1 197 ? -44.772 8.441 -37.699 1.00 16.36 225 PRO A N 1
ATOM 1468 C CA . PRO A 1 197 ? -45.113 9.823 -38.054 1.00 16.21 225 PRO A CA 1
ATOM 1469 C C . PRO A 1 197 ? -45.079 10.050 -39.580 1.00 16.39 225 PRO A C 1
ATOM 1470 O O . PRO A 1 197 ? -44.297 9.382 -40.306 1.00 17.11 225 PRO A O 1
ATOM 1474 N N . LYS A 1 198 ? -45.878 11.014 -40.044 1.00 15.62 226 LYS A N 1
ATOM 1475 C CA . LYS A 1 198 ? -45.941 11.402 -41.439 1.00 14.97 226 LYS A CA 1
ATOM 1476 C C . LYS A 1 198 ? -45.723 12.932 -41.558 1.00 14.13 226 LYS A C 1
ATOM 1477 O O . LYS A 1 198 ? -46.469 13.711 -40.943 1.00 13.89 226 LYS A O 1
ATOM 1483 N N . PHE A 1 199 ? -44.677 13.329 -42.299 1.00 13.31 227 PHE A N 1
ATOM 1484 C CA . PHE A 1 199 ? -44.312 14.725 -42.533 1.00 13.62 227 PHE A CA 1
ATOM 1485 C C . PHE A 1 199 ? -44.508 15.094 -44.015 1.00 14.50 227 PHE A C 1
ATOM 1486 O O . PHE A 1 199 ? -43.952 14.427 -44.917 1.00 15.73 227 PHE A O 1
ATOM 1494 N N . SER A 1 200 ? -45.344 16.114 -44.242 1.00 14.24 228 SER A N 1
ATOM 1495 C CA . SER A 1 200 ? -45.663 16.649 -45.565 1.00 14.33 228 SER A CA 1
ATOM 1496 C C . SER A 1 200 ? -45.038 18.049 -45.697 1.00 13.77 228 SER A C 1
ATOM 1497 O O . SER A 1 200 ? -44.759 18.709 -44.713 1.00 14.82 228 SER A O 1
ATOM 1500 N N . SER A 1 201 ? -44.783 18.473 -46.923 1.00 14.00 229 SER A N 1
ATOM 1501 C CA . SER A 1 201 ? -44.259 19.806 -47.191 1.00 13.48 229 SER A CA 1
ATOM 1502 C C . SER A 1 201 ? -45.353 20.840 -47.014 1.00 13.68 229 SER A C 1
ATOM 1503 O O . SER A 1 201 ? -46.342 20.772 -47.669 1.00 14.83 229 SER A O 1
ATOM 1506 N N . PHE A 1 202 ? -45.138 21.846 -46.181 1.00 13.40 230 PHE A N 1
ATOM 1507 C CA . PHE A 1 202 ? -46.161 22.874 -46.010 1.00 13.70 230 PHE A CA 1
ATOM 1508 C C . PHE A 1 202 ? -45.982 24.043 -46.959 1.00 13.72 230 PHE A C 1
ATOM 1509 O O . PHE A 1 202 ? -46.942 24.680 -47.312 1.00 13.45 230 PHE A O 1
ATOM 1517 N N . TYR A 1 203 ? -44.755 24.310 -47.392 1.00 14.19 231 TYR A N 1
ATOM 1518 C CA . TYR A 1 203 ? -44.474 25.513 -48.169 1.00 14.30 231 TYR A CA 1
ATOM 1519 C C . TYR A 1 203 ? -43.666 25.269 -49.440 1.00 15.02 231 TYR A C 1
ATOM 1520 O O . TYR A 1 203 ? -42.621 24.634 -49.425 1.00 12.89 231 TYR A O 1
ATOM 1529 N N . GLU A 1 204 ? -44.132 25.865 -50.541 1.00 15.73 232 GLU A N 1
ATOM 1530 C CA . GLU A 1 204 ? -43.431 25.727 -51.823 1.00 17.09 232 GLU A CA 1
ATOM 1531 C C . GLU A 1 204 ? -41.953 26.117 -51.778 1.00 14.72 232 GLU A C 1
ATOM 1532 O O . GLU A 1 204 ? -41.128 25.430 -52.352 1.00 14.94 232 GLU A O 1
ATOM 1538 N N . ASN A 1 205 ? -41.630 27.227 -51.115 1.00 13.38 233 ASN A N 1
ATOM 1539 C CA . ASN A 1 205 ? -40.266 27.687 -51.040 1.00 12.29 233 ASN A CA 1
ATOM 1540 C C . ASN A 1 205 ? -39.286 26.800 -50.297 1.00 12.99 233 ASN A C 1
ATOM 1541 O O . ASN A 1 205 ? -38.094 26.946 -50.513 1.00 12.90 233 ASN A O 1
ATOM 1546 N N . THR A 1 206 ? -39.753 25.894 -49.436 1.00 12.13 234 THR A N 1
ATOM 1547 C CA . THR A 1 206 ? -38.869 24.957 -48.762 1.00 12.23 234 THR A CA 1
ATOM 1548 C C . THR A 1 206 ? -39.192 23.520 -49.185 1.00 12.70 234 THR A C 1
ATOM 1549 O O . THR A 1 206 ? -38.790 22.577 -48.536 1.00 12.59 234 THR A O 1
ATOM 1553 N N . ASP A 1 207 ? -39.965 23.367 -50.245 1.00 13.58 235 ASP A N 1
ATOM 1554 C CA . ASP A 1 207 ? -40.176 22.037 -50.820 1.00 15.45 235 ASP A CA 1
ATOM 1555 C C . ASP A 1 207 ? -38.881 21.325 -51.255 1.00 14.71 235 ASP A C 1
ATOM 1556 O O . ASP A 1 207 ? -38.761 20.133 -51.087 1.00 14.27 235 ASP A O 1
ATOM 1561 N N . GLY A 1 208 ? -37.897 22.051 -51.761 1.00 13.72 236 GLY A N 1
ATOM 1562 C CA . GLY A 1 208 ? -36.641 21.422 -52.143 1.00 13.79 236 GLY A CA 1
ATOM 1563 C C . GLY A 1 208 ? -35.957 20.800 -50.913 1.00 13.64 236 GLY A C 1
ATOM 1564 O O . GLY A 1 208 ? -35.422 19.713 -50.960 1.00 12.84 236 GLY A O 1
ATOM 1565 N N . LEU A 1 209 ? -36.075 21.463 -49.764 1.00 13.36 237 LEU A N 1
ATOM 1566 C CA . LEU A 1 209 ? -35.521 20.911 -48.544 1.00 13.05 237 LEU A CA 1
ATOM 1567 C C . LEU A 1 209 ? -36.300 19.707 -48.091 1.00 12.31 237 LEU A C 1
ATOM 1568 O O . LEU A 1 209 ? -35.719 18.724 -47.626 1.00 12.56 237 LEU A O 1
ATOM 1573 N N . HIS A 1 210 ? -37.619 19.762 -48.208 1.00 11.97 238 HIS A N 1
ATOM 1574 C CA . HIS A 1 210 ? -38.425 18.624 -47.900 1.00 12.08 238 HIS A CA 1
ATOM 1575 C C . HIS A 1 210 ? -38.030 17.435 -48.778 1.00 12.18 238 HIS A C 1
ATOM 1576 O O . HIS A 1 210 ? -37.905 16.318 -48.281 1.00 11.24 238 HIS A O 1
ATOM 1583 N N . SER A 1 211 ? -37.836 17.696 -50.069 1.00 13.39 239 SER A N 1
ATOM 1584 C CA . SER A 1 211 ? -37.397 16.660 -51.038 1.00 14.29 239 SER A CA 1
ATOM 1585 C C . SER A 1 211 ? -36.069 16.060 -50.628 1.00 14.36 239 SER A C 1
ATOM 1586 O O . SER A 1 211 ? -35.873 14.867 -50.769 1.00 15.79 239 SER A O 1
ATOM 1589 N N . SER A 1 212 ? -35.186 16.873 -50.073 1.00 14.35 240 SER A N 1
ATOM 1590 C CA . SER A 1 212 ? -33.965 16.371 -49.507 1.00 15.15 240 SER A CA 1
ATOM 1591 C C . SER A 1 212 ? -34.159 15.321 -48.367 1.00 15.19 240 SER A C 1
ATOM 1592 O O . SER A 1 212 ? -33.485 14.277 -48.347 1.00 15.72 240 SER A O 1
ATOM 1595 N N . LEU A 1 213 ? -35.069 15.607 -47.456 1.00 14.72 241 LEU A N 1
ATOM 1596 C CA . LEU A 1 213 ? -35.434 14.660 -46.406 1.00 14.65 241 LEU A CA 1
ATOM 1597 C C . LEU A 1 213 ? -35.968 13.346 -46.992 1.00 14.09 241 LEU A C 1
ATOM 1598 O O . LEU A 1 213 ? -35.513 12.246 -46.600 1.00 13.29 241 LEU A O 1
ATOM 1603 N N . VAL A 1 214 ? -36.902 13.463 -47.928 1.00 13.13 242 VAL A N 1
ATOM 1604 C CA . VAL A 1 214 ? -37.448 12.311 -48.652 1.00 14.19 242 VAL A CA 1
ATOM 1605 C C . VAL A 1 214 ? -36.344 11.462 -49.294 1.00 14.95 242 VAL A C 1
ATOM 1606 O O . VAL A 1 214 ? -36.339 10.233 -49.112 1.00 16.11 242 VAL A O 1
ATOM 1610 N N . GLN A 1 215 ? -35.429 12.103 -50.029 1.00 15.90 243 GLN A N 1
ATOM 1611 C CA . GLN A 1 215 ? -34.317 11.430 -50.741 1.00 17.32 243 GLN A CA 1
ATOM 1612 C C . GLN A 1 215 ? -33.364 10.748 -49.754 1.00 16.17 243 GLN A C 1
ATOM 1613 O O . GLN A 1 215 ? -32.930 9.637 -49.976 1.00 13.66 243 GLN A O 1
ATOM 1619 N N . ILE A 1 216 ? -33.066 11.429 -48.649 1.00 14.53 244 ILE A N 1
ATOM 1620 C CA . ILE A 1 216 ? -32.183 10.888 -47.636 1.00 14.27 244 ILE A CA 1
ATOM 1621 C C . ILE A 1 216 ? -32.822 9.658 -46.992 1.00 14.35 244 ILE A C 1
ATOM 1622 O O . ILE A 1 216 ? -32.141 8.663 -46.790 1.00 14.37 244 ILE A O 1
ATOM 1627 N N . GLU A 1 217 ? -34.125 9.699 -46.734 1.00 15.34 245 GLU A N 1
ATOM 1628 C CA . GLU A 1 217 ? -34.831 8.573 -46.106 1.00 16.21 245 GLU A CA 1
ATOM 1629 C C . GLU A 1 217 ? -34.831 7.364 -47.076 1.00 15.47 245 GLU A C 1
ATOM 1630 O O . GLU A 1 217 ? -34.553 6.235 -46.671 1.00 14.69 245 GLU A O 1
ATOM 1636 N N . LYS A 1 218 ? -35.093 7.632 -48.348 1.00 15.20 246 LYS A N 1
ATOM 1637 C CA . LYS A 1 218 ? -35.052 6.578 -49.381 1.00 15.96 246 LYS A CA 1
ATOM 1638 C C . LYS A 1 218 ? -33.672 5.939 -49.473 1.00 17.00 246 LYS A C 1
ATOM 1639 O O . LYS A 1 218 ? -33.561 4.699 -49.552 1.00 17.54 246 LYS A O 1
ATOM 1645 N N . SER A 1 219 ? -32.646 6.781 -49.447 1.00 16.46 247 SER A N 1
ATOM 1646 C CA . SER A 1 219 ? -31.257 6.336 -49.527 1.00 18.83 247 SER A CA 1
ATOM 1647 C C . SER A 1 219 ? -30.805 5.496 -48.315 1.00 18.93 247 SER A C 1
ATOM 1648 O O . SER A 1 219 ? -30.087 4.482 -48.463 1.00 16.64 247 SER A O 1
ATOM 1651 N N . LEU A 1 220 ? -31.223 5.935 -47.124 1.00 17.28 248 LEU A N 1
ATOM 1652 C CA . LEU A 1 220 ? -30.937 5.201 -45.886 1.00 17.88 248 LEU A CA 1
ATOM 1653 C C . LEU A 1 220 ? -31.689 3.861 -45.854 1.00 16.76 248 LEU A C 1
ATOM 1654 O O . LEU A 1 220 ? -31.145 2.855 -45.405 1.00 16.67 248 LEU A O 1
ATOM 1659 N N . ARG A 1 221 ? -32.926 3.839 -46.337 1.00 17.07 249 ARG A N 1
ATOM 1660 C CA . ARG A 1 221 ? -33.660 2.588 -46.419 1.00 18.40 249 ARG A CA 1
ATOM 1661 C C . ARG A 1 221 ? -32.990 1.580 -47.365 1.00 20.36 249 ARG A C 1
ATOM 1662 O O . ARG A 1 221 ? -32.830 0.408 -47.022 1.00 21.17 249 ARG A O 1
ATOM 1670 N N . THR A 1 222 ? -32.612 2.060 -48.542 1.00 20.45 250 THR A N 1
ATOM 1671 C CA . THR A 1 222 ? -31.934 1.239 -49.517 1.00 23.06 250 THR A CA 1
ATOM 1672 C C . THR A 1 222 ? -30.610 0.717 -48.957 1.00 22.23 250 THR A C 1
ATOM 1673 O O . THR A 1 222 ? -30.260 -0.432 -49.213 1.00 23.72 250 THR A O 1
ATOM 1677 N N . ALA A 1 223 ? -29.930 1.509 -48.126 1.00 19.91 251 ALA A N 1
ATOM 1678 C CA . ALA A 1 223 ? -28.689 1.076 -47.470 1.00 19.99 251 ALA A CA 1
ATOM 1679 C C . ALA A 1 223 ? -28.917 0.171 -46.223 1.00 19.12 251 ALA A C 1
ATOM 1680 O O . ALA A 1 223 ? -27.989 -0.232 -45.559 1.00 20.03 251 ALA A O 1
ATOM 1682 N N . GLY A 1 224 ? -30.160 -0.134 -45.897 1.00 19.42 252 GLY A N 1
ATOM 1683 C CA . GLY A 1 224 ? -30.459 -0.985 -44.764 1.00 19.89 252 GLY A CA 1
ATOM 1684 C C . GLY A 1 224 ? -30.297 -0.296 -43.412 1.00 21.03 252 GLY A C 1
ATOM 1685 O O . GLY A 1 224 ? -30.152 -0.960 -42.395 1.00 20.54 252 GLY A O 1
ATOM 1686 N N . GLN A 1 225 ? -30.375 1.031 -43.383 1.00 21.43 253 GLN A N 1
ATOM 1687 C CA . GLN A 1 225 ? -30.068 1.763 -42.160 1.00 21.64 253 GLN A CA 1
ATOM 1688 C C . GLN A 1 225 ? -31.283 2.199 -41.344 1.00 20.39 253 GLN A C 1
ATOM 1689 O O . GLN A 1 225 ? -31.090 2.734 -40.268 1.00 20.87 253 GLN A O 1
ATOM 1695 N N . LEU A 1 226 ? -32.509 1.951 -41.827 1.00 18.96 254 LEU A N 1
ATOM 1696 C CA . LEU A 1 226 ? -33.740 2.303 -41.111 1.00 19.16 254 LEU A CA 1
ATOM 1697 C C . LEU A 1 226 ? -34.390 1.092 -40.437 1.00 18.68 254 LEU A C 1
ATOM 1698 O O . LEU A 1 226 ? -34.284 -0.047 -40.914 1.00 18.80 254 LEU A O 1
ATOM 1703 N N . GLU A 1 227 ? -35.031 1.350 -39.306 1.00 18.66 255 GLU A N 1
ATOM 1704 C CA . GLU A 1 227 ? -35.773 0.310 -38.574 1.00 19.04 255 GLU A CA 1
ATOM 1705 C C . GLU A 1 227 ? -37.211 0.202 -39.013 1.00 18.42 255 GLU A C 1
ATOM 1706 O O . GLU A 1 227 ? -37.907 1.208 -39.160 1.00 17.98 255 GLU A O 1
ATOM 1712 N N . GLY A 1 228 ? -37.651 -1.029 -39.248 1.00 16.61 256 GLY A N 1
ATOM 1713 C CA . GLY A 1 228 ? -39.037 -1.268 -39.638 1.00 17.51 256 GLY A CA 1
ATOM 1714 C C . GLY A 1 228 ? -39.283 -0.819 -41.076 1.00 17.07 256 GLY A C 1
ATOM 1715 O O . GLY A 1 228 ? -38.345 -0.477 -41.800 1.00 17.07 256 GLY A O 1
ATOM 1716 N N . ASN A 1 229 ? -40.554 -0.803 -41.473 1.00 16.61 257 ASN A N 1
ATOM 1717 C CA . ASN A 1 229 ? -40.952 -0.676 -42.867 1.00 17.99 257 ASN A CA 1
ATOM 1718 C C . ASN A 1 229 ? -41.629 0.657 -43.213 1.00 18.42 257 ASN A C 1
ATOM 1719 O O . ASN A 1 229 ? -41.973 0.878 -44.342 1.00 19.05 257 ASN A O 1
ATOM 1724 N N . ASN A 1 230 ? -41.778 1.566 -42.254 1.00 18.08 258 ASN A N 1
ATOM 1725 C CA . ASN A 1 230 ? -42.440 2.823 -42.572 1.00 18.74 258 ASN A CA 1
ATOM 1726 C C . ASN A 1 230 ? -41.478 3.854 -43.113 1.00 18.05 258 ASN A C 1
ATOM 1727 O O . ASN A 1 230 ? -40.310 3.897 -42.729 1.00 19.53 258 ASN A O 1
ATOM 1732 N N . ASN A 1 231 ? -41.982 4.655 -44.049 1.00 19.54 259 ASN A N 1
ATOM 1733 C CA . ASN A 1 231 ? -41.311 5.889 -44.449 1.00 18.63 259 ASN A CA 1
ATOM 1734 C C . ASN A 1 231 ? -42.126 7.092 -43.929 1.00 17.35 259 ASN A C 1
ATOM 1735 O O . ASN A 1 231 ? -43.346 7.182 -44.079 1.00 17.47 259 ASN A O 1
ATOM 1740 N N . MET A 1 232 ? -41.441 7.998 -43.268 1.00 16.30 260 MET A N 1
ATOM 1741 C CA . MET A 1 232 ? -42.095 9.128 -42.641 1.00 16.22 260 MET A CA 1
ATOM 1742 C C . MET A 1 232 ? -42.160 10.416 -43.478 1.00 15.45 260 MET A C 1
ATOM 1743 O O . MET A 1 232 ? -43.044 11.248 -43.245 1.00 15.19 260 MET A O 1
ATOM 1748 N N . PHE A 1 233 ? -41.223 10.593 -44.397 1.00 14.57 261 PHE A N 1
ATOM 1749 C CA . PHE A 1 233 ? -41.185 11.824 -45.231 1.00 15.00 261 PHE A CA 1
ATOM 1750 C C . PHE A 1 233 ? -41.932 11.603 -46.531 1.00 14.65 261 PHE A C 1
ATOM 1751 O O . PHE A 1 233 ? -41.458 10.901 -47.451 1.00 15.13 261 PHE A O 1
ATOM 1759 N N . LEU A 1 234 ? -43.138 12.138 -46.569 1.00 14.91 262 LEU A N 1
ATOM 1760 C CA . LEU A 1 234 ? -44.026 11.977 -47.702 1.00 15.12 262 LEU A CA 1
ATOM 1761 C C . LEU A 1 234 ? -43.764 12.982 -48.824 1.00 15.29 262 LEU A C 1
ATOM 1762 O O . LEU A 1 234 ? -43.575 14.177 -48.583 1.00 15.15 262 LEU A O 1
ATOM 1767 N N . SER A 1 235 ? -43.836 12.492 -50.052 1.00 15.36 263 SER A N 1
ATOM 1768 C CA . SER A 1 235 ? -43.621 13.341 -51.230 1.00 16.41 263 SER A CA 1
ATOM 1769 C C . SER A 1 235 ? -44.942 13.970 -51.617 1.00 16.49 263 SER A C 1
ATOM 1770 O O . SER A 1 235 ? -45.530 13.598 -52.625 1.00 16.69 263 SER A O 1
ATOM 1773 N N . ARG A 1 236 ? -45.397 14.935 -50.815 1.00 15.58 264 ARG A N 1
ATOM 1774 C CA . ARG A 1 236 ? -46.631 15.650 -51.080 1.00 16.08 264 ARG A CA 1
ATOM 1775 C C . ARG A 1 236 ? -46.644 16.965 -50.322 1.00 16.25 264 ARG A C 1
ATOM 1776 O O . ARG A 1 236 ? -45.930 17.130 -49.325 1.00 14.63 264 ARG A O 1
ATOM 1784 N N . VAL A 1 237 ? -47.465 17.880 -50.795 1.00 18.21 265 VAL A N 1
ATOM 1785 C CA . VAL A 1 237 ? -47.664 19.157 -50.125 1.00 19.93 265 VAL A CA 1
ATOM 1786 C C . VAL A 1 237 ? -48.899 18.993 -49.251 1.00 22.57 265 VAL A C 1
ATOM 1787 O O . VAL A 1 237 ? -49.890 18.420 -49.707 1.00 28.83 265 VAL A O 1
ATOM 1791 N N . SER A 1 238 ? -48.861 19.443 -47.993 1.00 22.49 266 SER A N 1
ATOM 1792 C CA . SE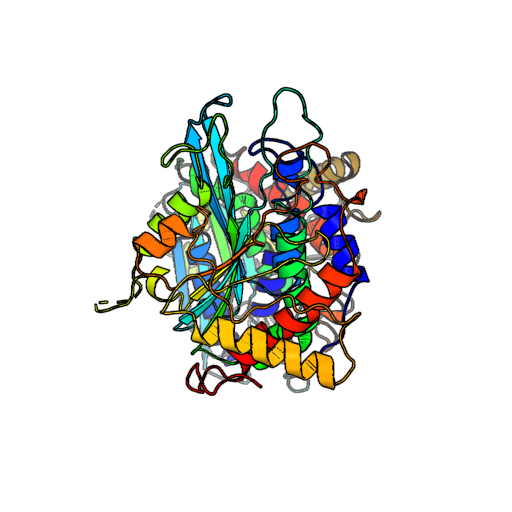R A 1 238 ? -50.025 19.293 -47.109 1.00 25.62 266 SER A CA 1
ATOM 1793 C C . SER A 1 238 ? -51.064 20.344 -47.399 1.00 24.49 266 SER A C 1
ATOM 1794 O O . SER A 1 238 ? -50.739 21.496 -47.637 1.00 26.98 266 SER A O 1
ATOM 1797 N N . GLY A 1 239 ? -52.321 19.933 -47.365 1.00 27.34 267 GLY A N 1
ATOM 1798 C CA . GLY A 1 239 ? -53.440 20.801 -47.683 1.00 28.24 267 GLY A CA 1
ATOM 1799 C C . GLY A 1 239 ? -53.811 21.756 -46.574 1.00 29.34 267 GLY A C 1
ATOM 1800 O O . GLY A 1 239 ? -54.603 22.663 -46.790 1.00 36.45 267 GLY A O 1
ATOM 1801 N N . GLY A 1 240 ? -53.275 21.555 -45.382 1.00 28.25 268 GLY A N 1
ATOM 1802 C CA . GLY A 1 240 ? -53.559 22.456 -44.270 1.00 29.07 268 GLY A CA 1
ATOM 1803 C C . GLY A 1 240 ? -52.259 22.878 -43.597 1.00 26.28 268 GLY A C 1
ATOM 1804 O O . GLY A 1 240 ? -51.177 22.431 -43.978 1.00 26.29 268 GLY A O 1
ATOM 1805 N N . LEU A 1 241 ? -52.383 23.778 -42.639 1.00 23.56 269 LEU A N 1
ATOM 1806 C CA . LEU A 1 241 ? -51.251 24.325 -41.928 1.00 22.10 269 LEU A CA 1
ATOM 1807 C C . LEU A 1 241 ? -51.482 24.058 -40.440 1.00 19.58 269 LEU A C 1
ATOM 1808 O O . LEU A 1 241 ? -52.623 23.840 -40.019 1.00 18.13 269 LEU A O 1
ATOM 1813 N N . VAL A 1 242 ? -50.385 24.030 -39.692 1.00 17.70 270 VAL A N 1
ATOM 1814 C CA . VAL A 1 242 ? -50.395 23.933 -38.239 1.00 16.94 270 VAL A CA 1
ATOM 1815 C C . VAL A 1 242 ? -49.786 25.204 -37.670 1.00 15.52 270 VAL A C 1
ATOM 1816 O O . VAL A 1 242 ? -48.624 25.507 -37.915 1.00 15.71 270 VAL A O 1
ATOM 1820 N N . ASP A 1 243 ? -50.593 25.961 -36.939 1.00 14.87 271 ASP A N 1
ATOM 1821 C CA . ASP A 1 243 ? -50.102 27.148 -36.239 1.00 15.03 271 ASP A CA 1
ATOM 1822 C C . ASP A 1 243 ? -49.094 26.702 -35.155 1.00 14.40 271 ASP A C 1
ATOM 1823 O O . ASP A 1 243 ? -49.275 25.660 -34.516 1.00 13.98 271 ASP A O 1
ATOM 1828 N N . ASP A 1 244 ? -48.031 27.482 -35.000 1.00 12.88 272 ASP A N 1
ATOM 1829 C CA . ASP A 1 244 ? -46.835 27.105 -34.238 1.00 13.07 272 ASP A CA 1
ATOM 1830 C C . ASP A 1 244 ? -45.901 28.311 -34.092 1.00 12.34 272 ASP A C 1
ATOM 1831 O O . ASP A 1 244 ? -46.215 29.417 -34.588 1.00 11.41 272 ASP A O 1
ATOM 1836 N N . ASP A 1 245 ? -44.762 28.073 -33.440 1.00 12.23 273 ASP A N 1
ATOM 1837 C CA . ASP A 1 245 ? -43.695 29.028 -33.195 1.00 12.81 273 ASP A CA 1
ATOM 1838 C C . ASP A 1 245 ? -43.127 29.730 -34.434 1.00 12.45 273 ASP A C 1
ATOM 1839 O O . ASP A 1 245 ? -42.432 30.698 -34.302 1.00 12.37 273 ASP A O 1
ATOM 1844 N N . HIS A 1 246 ? -43.385 29.204 -35.625 1.00 12.13 274 HIS A N 1
ATOM 1845 C CA . HIS A 1 246 ? -42.866 29.845 -36.846 1.00 12.75 274 HIS A CA 1
ATOM 1846 C C . HIS A 1 246 ? -43.723 31.019 -37.252 1.00 12.34 274 HIS A C 1
ATOM 1847 O O . HIS A 1 246 ? -43.344 31.776 -38.139 1.00 12.10 274 HIS A O 1
ATOM 1854 N N . ARG A 1 247 ? -44.913 31.191 -36.671 1.00 13.18 275 ARG A N 1
ATOM 1855 C CA . ARG A 1 247 ? -45.755 32.295 -37.102 1.00 13.25 275 ARG A CA 1
ATOM 1856 C C . ARG A 1 247 ? -45.057 33.680 -37.028 1.00 12.94 275 ARG A C 1
ATOM 1857 O O . ARG A 1 247 ? -45.134 34.439 -37.995 1.00 11.72 275 ARG A O 1
ATOM 1865 N N . PRO A 1 248 ? -44.371 33.993 -35.915 1.00 13.31 276 PRO A N 1
ATOM 1866 C CA . PRO A 1 248 ? -43.715 35.303 -35.852 1.00 13.38 276 PRO A CA 1
ATOM 1867 C C . PRO A 1 248 ? -42.560 35.436 -36.824 1.00 13.73 276 PRO A C 1
ATOM 1868 O O . PRO A 1 248 ? -42.178 36.555 -37.191 1.00 14.83 276 PRO A O 1
ATOM 1872 N N . PHE A 1 249 ? -42.074 34.299 -37.302 1.00 13.47 277 PHE A N 1
ATOM 1873 C CA . PHE A 1 249 ? -41.042 34.268 -38.316 1.00 13.40 277 PHE A CA 1
ATOM 1874 C C . PHE A 1 249 ? -41.634 34.401 -39.736 1.00 13.48 277 PHE A C 1
ATOM 1875 O O . PHE A 1 249 ? -41.104 35.157 -40.565 1.00 13.06 277 PHE A O 1
ATOM 1883 N N . LEU A 1 250 ? -42.784 33.771 -40.002 1.00 13.11 278 LEU A N 1
ATOM 1884 C CA . LEU A 1 250 ? -43.533 34.089 -41.218 1.00 13.96 278 LEU A CA 1
ATOM 1885 C C . LEU A 1 250 ? -43.809 35.607 -41.343 1.00 14.25 278 LEU A C 1
ATOM 1886 O O . LEU A 1 250 ? -43.684 36.183 -42.427 1.00 13.24 278 LEU A O 1
ATOM 1891 N N . ASP A 1 251 ? -44.211 36.221 -40.229 1.00 15.31 279 ASP A N 1
ATOM 1892 C CA . ASP A 1 251 ? -44.530 37.632 -40.167 1.00 16.66 279 ASP A CA 1
ATOM 1893 C C . ASP A 1 251 ? -43.328 38.452 -40.677 1.00 15.28 279 ASP A C 1
ATOM 1894 O O . ASP A 1 251 ? -43.516 39.540 -41.164 1.00 17.05 279 ASP A O 1
ATOM 1899 N N . GLU A 1 252 ? -42.097 37.957 -40.514 1.00 14.84 280 GLU A N 1
ATOM 1900 C CA . GLU A 1 252 ? -40.901 38.606 -41.026 1.00 14.51 280 GLU A CA 1
ATOM 1901 C C . GLU A 1 252 ? -40.316 38.019 -42.339 1.00 13.87 280 GLU A C 1
ATOM 1902 O O . GLU A 1 252 ? -39.190 38.261 -42.693 1.00 13.05 280 GLU A O 1
ATOM 1908 N N . ASN A 1 253 ? -41.128 37.245 -43.038 1.00 14.13 281 ASN A N 1
ATOM 1909 C CA . ASN A 1 253 ? -40.763 36.616 -44.310 1.00 13.18 281 ASN A CA 1
ATOM 1910 C C . ASN A 1 253 ? -39.592 35.635 -44.219 1.00 12.80 281 ASN A C 1
ATOM 1911 O O . ASN A 1 253 ? -38.836 35.495 -45.164 1.00 12.66 281 ASN A O 1
ATOM 1916 N N . VAL A 1 254 ? -39.471 34.922 -43.092 1.00 11.41 282 VAL A N 1
ATOM 1917 C CA . VAL A 1 254 ? -38.402 33.946 -42.941 1.00 11.69 282 VAL A CA 1
ATOM 1918 C C . VAL A 1 254 ? -38.922 32.622 -43.546 1.00 11.45 282 VAL A C 1
ATOM 1919 O O . VAL A 1 254 ? -40.054 32.203 -43.227 1.00 12.16 282 VAL A O 1
ATOM 1923 N N . PRO A 1 255 ? -38.112 31.964 -44.412 1.00 11.45 283 PRO A N 1
ATOM 1924 C CA . PRO A 1 255 ? -38.584 30.674 -44.945 1.00 11.09 283 PRO A CA 1
ATOM 1925 C C . PRO A 1 255 ? -38.666 29.610 -43.824 1.00 11.38 283 PRO A C 1
ATOM 1926 O O . PRO A 1 255 ? -37.811 29.607 -42.927 1.00 12.27 283 PRO A O 1
ATOM 1930 N N . VAL A 1 256 ? -39.700 28.795 -43.868 1.00 10.83 284 VAL A N 1
ATOM 1931 C CA . VAL A 1 256 ? -39.946 27.762 -42.827 1.00 10.90 284 VAL A CA 1
ATOM 1932 C C . VAL A 1 256 ? -40.117 26.367 -43.437 1.00 10.89 284 VAL A C 1
ATOM 1933 O O . VAL A 1 256 ? -40.874 26.177 -44.408 1.00 11.21 284 VAL A O 1
ATOM 1937 N N . LEU A 1 257 ? -39.397 25.410 -42.850 1.00 10.49 285 LEU A N 1
ATOM 1938 C CA . LEU A 1 257 ? -39.632 24.008 -43.057 1.00 10.74 285 LEU A CA 1
ATOM 1939 C C . LEU A 1 257 ? -40.233 23.488 -41.737 1.00 10.18 285 LEU A C 1
ATOM 1940 O O . LEU A 1 257 ? -39.549 23.425 -40.745 1.00 10.32 285 LEU A O 1
ATOM 1945 N N . HIS A 1 258 ? -41.519 23.193 -41.725 1.00 10.77 286 HIS A N 1
ATOM 1946 C CA . HIS A 1 258 ? -42.230 22.835 -40.537 1.00 10.86 286 HIS A CA 1
ATOM 1947 C C . HIS A 1 258 ? -42.334 21.317 -40.395 1.00 11.00 286 HIS A C 1
ATOM 1948 O O . HIS A 1 258 ? -43.193 20.698 -40.991 1.00 10.07 286 HIS A O 1
ATOM 1955 N N . LEU A 1 259 ? -41.432 20.754 -39.600 1.00 11.26 287 LEU A N 1
ATOM 1956 C CA . LEU A 1 259 ? -41.379 19.305 -39.351 1.00 11.72 287 LEU A CA 1
ATOM 1957 C C . LEU A 1 259 ? -42.272 18.959 -38.157 1.00 12.53 287 LEU A C 1
ATOM 1958 O O . LEU A 1 259 ? -41.786 18.722 -37.025 1.00 11.76 287 LEU A O 1
ATOM 1963 N N . VAL A 1 260 ? -43.586 18.945 -38.435 1.00 12.46 288 VAL A N 1
ATOM 1964 C CA . VAL A 1 260 ? -44.632 18.606 -37.493 1.00 13.26 288 VAL A CA 1
ATOM 1965 C C . VAL A 1 260 ? -45.422 17.451 -38.100 1.00 14.21 288 VAL A C 1
ATOM 1966 O O . VAL A 1 260 ? -45.806 17.499 -39.266 1.00 14.21 288 VAL A O 1
ATOM 1970 N N . ALA A 1 261 ? -45.635 16.399 -37.317 1.00 14.44 289 ALA A N 1
ATOM 1971 C CA . ALA A 1 261 ? -46.260 15.197 -37.840 1.00 14.95 289 ALA A CA 1
ATOM 1972 C C . ALA A 1 261 ? -47.745 15.474 -37.974 1.00 15.04 289 ALA A C 1
ATOM 1973 O O . ALA A 1 261 ? -48.302 16.108 -37.092 1.00 15.22 289 ALA A O 1
ATOM 1975 N N . THR A 1 262 ? -48.358 15.049 -39.077 1.00 14.92 290 THR A N 1
ATOM 1976 C CA . THR A 1 262 ? -49.809 15.181 -39.293 1.00 16.07 290 THR A CA 1
ATOM 1977 C C . THR A 1 262 ? -50.267 13.871 -39.964 1.00 17.76 290 THR A C 1
ATOM 1978 O O . THR A 1 262 ? -49.706 13.470 -40.976 1.00 18.05 290 THR A O 1
ATOM 1982 N N . PRO A 1 263 ? -51.224 13.163 -39.366 1.00 19.54 291 PRO A N 1
ATOM 1983 C CA . PRO A 1 263 ? -51.953 13.525 -38.163 1.00 19.66 291 PRO A CA 1
ATOM 1984 C C . PRO A 1 263 ? -51.078 13.697 -36.945 1.00 18.34 291 PRO A C 1
ATOM 1985 O O . PRO A 1 263 ? -49.958 13.156 -36.880 1.00 17.74 291 PRO A O 1
ATOM 1989 N N . PHE A 1 264 ? -51.591 14.483 -35.999 1.00 19.32 292 PHE A N 1
ATOM 1990 C CA . PHE A 1 264 ? -50.950 14.670 -34.715 1.00 18.58 292 PHE A CA 1
ATOM 1991 C C . PHE A 1 264 ? -50.843 13.307 -34.003 1.00 19.81 292 PHE A C 1
ATOM 1992 O O . PHE A 1 264 ? -51.660 12.402 -34.237 1.00 19.34 292 PHE A O 1
ATOM 2000 N N . PRO A 1 265 ? -49.852 13.162 -33.131 1.00 19.59 293 PRO A N 1
ATOM 2001 C CA . PRO A 1 265 ? -49.870 11.982 -32.250 1.00 20.54 293 PRO A CA 1
ATOM 2002 C C . PRO A 1 265 ? -51.237 11.836 -31.558 1.00 20.91 293 PRO A C 1
ATOM 2003 O O . PRO A 1 265 ? -51.858 12.834 -31.177 1.00 20.67 293 PRO A O 1
ATOM 2007 N N . ASP A 1 266 ? -51.692 10.586 -31.444 1.00 21.76 294 ASP A N 1
ATOM 2008 C CA . ASP A 1 266 ? -52.929 10.216 -30.754 1.00 22.67 294 ASP A CA 1
ATOM 2009 C C . ASP A 1 266 ? -52.985 10.837 -29.364 1.00 20.21 294 ASP A C 1
ATOM 2010 O O . ASP A 1 266 ? -54.048 11.228 -28.911 1.00 19.68 294 ASP A O 1
ATOM 2015 N N . VAL A 1 267 ? -51.826 10.954 -28.715 1.00 18.26 295 VAL A N 1
ATOM 2016 C CA . VAL A 1 267 ? -51.710 11.426 -27.344 1.00 16.89 295 VAL A CA 1
ATOM 2017 C C . VAL A 1 267 ? -51.701 12.943 -27.168 1.00 16.84 295 VAL A C 1
ATOM 2018 O O . VAL A 1 267 ? -51.670 13.431 -26.051 1.00 16.72 295 VAL A O 1
ATOM 2022 N N . TRP A 1 268 ? -51.771 13.692 -28.260 1.00 17.50 296 TRP A N 1
ATOM 2023 C CA . TRP A 1 268 ? -51.555 15.150 -28.175 1.00 17.54 296 TRP A CA 1
ATOM 2024 C C . TRP A 1 268 ? -52.448 15.818 -27.155 1.00 16.98 296 TRP A C 1
ATOM 2025 O O . TRP A 1 268 ? -53.656 15.696 -27.222 1.00 16.21 296 TRP A O 1
ATOM 2036 N N . HIS A 1 269 ? -51.841 16.551 -26.223 1.00 16.31 297 HIS A N 1
ATOM 2037 C CA . HIS A 1 269 ? -52.560 17.328 -25.199 1.00 17.38 297 HIS A CA 1
ATOM 2038 C C . HIS A 1 269 ? -53.485 16.455 -24.350 1.00 19.46 297 HIS A C 1
ATOM 2039 O O . HIS A 1 269 ? -54.616 16.840 -24.017 1.00 18.78 297 HIS A O 1
ATOM 2046 N N . THR A 1 270 ? -53.016 15.248 -24.048 1.00 20.18 298 THR A N 1
ATOM 2047 C CA . THR A 1 270 ? -53.707 14.332 -23.113 1.00 20.90 298 THR A CA 1
ATOM 2048 C C . THR A 1 270 ? -52.660 13.872 -22.115 1.00 21.35 298 THR A C 1
ATOM 2049 O O . THR A 1 270 ? -51.459 13.981 -22.377 1.00 19.95 298 THR A O 1
ATOM 2053 N N . PRO A 1 271 ? -53.096 13.289 -20.969 1.00 24.40 299 PRO A N 1
ATOM 2054 C CA . PRO A 1 271 ? -52.142 12.733 -20.001 1.00 24.32 299 PRO A CA 1
ATOM 2055 C C . PRO A 1 271 ? -51.284 11.591 -20.540 1.00 23.99 299 PRO A C 1
ATOM 2056 O O . PRO A 1 271 ? -50.331 11.175 -19.884 1.00 26.23 299 PRO A O 1
ATOM 2060 N N . ARG A 1 272 ? -51.613 11.090 -21.724 1.00 23.12 300 ARG A N 1
ATOM 2061 C CA . ARG A 1 272 ? -50.864 10.006 -22.357 1.00 23.14 300 ARG A CA 1
ATOM 2062 C C . ARG A 1 272 ? -49.605 10.434 -23.111 1.00 21.83 300 ARG A C 1
ATOM 2063 O O . ARG A 1 272 ? -48.854 9.575 -23.579 1.00 21.41 300 ARG A O 1
ATOM 2071 N N . ASP A 1 273 ? -49.383 11.743 -23.270 1.00 21.38 301 ASP A N 1
ATOM 2072 C CA . ASP A 1 273 ? -48.194 12.193 -23.967 1.00 20.35 301 ASP A CA 1
ATOM 2073 C C . ASP A 1 273 ? -46.971 12.068 -23.070 1.00 20.31 301 ASP A C 1
ATOM 2074 O O . ASP A 1 273 ? -46.455 13.043 -22.550 1.00 20.23 301 ASP A O 1
ATOM 2079 N N . ASN A 1 274 ? -46.534 10.821 -22.880 1.00 22.35 302 ASN A N 1
ATOM 2080 C CA . ASN A 1 274 ? -45.479 10.496 -21.956 1.00 20.83 302 ASN A CA 1
ATOM 2081 C C . ASN A 1 274 ? -44.475 9.545 -22.604 1.00 20.22 302 ASN A C 1
ATOM 2082 O O . ASN A 1 274 ? -44.662 9.117 -23.745 1.00 18.62 302 ASN A O 1
ATOM 2087 N N . ALA A 1 275 ? -43.439 9.185 -21.849 1.00 21.03 303 ALA A N 1
ATOM 2088 C CA . ALA A 1 275 ? -42.398 8.284 -22.318 1.00 20.94 303 ALA A CA 1
ATOM 2089 C C . ALA A 1 275 ? -42.940 6.915 -22.745 1.00 21.55 303 ALA A C 1
ATOM 2090 O O . ALA A 1 275 ? -42.469 6.341 -23.724 1.00 20.10 303 ALA A O 1
ATOM 2092 N N . ALA A 1 276 ? -44.004 6.445 -22.077 1.00 23.54 304 ALA A N 1
ATOM 2093 C CA . ALA A 1 276 ? -44.529 5.085 -22.290 1.00 23.43 304 ALA A CA 1
ATOM 2094 C C . ALA A 1 276 ? -45.144 4.928 -23.666 1.00 24.05 304 ALA A C 1
ATOM 2095 O O . ALA A 1 276 ? -45.231 3.812 -24.184 1.00 23.35 304 ALA A O 1
ATOM 2097 N N . ASN A 1 277 ? -45.538 6.058 -24.268 1.00 22.72 305 ASN A N 1
ATOM 2098 C CA . ASN A 1 277 ? -46.210 6.081 -25.556 1.00 23.13 305 ASN A CA 1
ATOM 2099 C C . ASN A 1 277 ? -45.305 6.547 -26.720 1.00 21.87 305 ASN A C 1
ATOM 2100 O O . ASN A 1 277 ? -45.749 6.618 -27.859 1.00 20.83 305 ASN A O 1
ATOM 2105 N N . LEU A 1 278 ? -44.030 6.790 -26.444 1.00 21.67 306 LEU A N 1
ATOM 2106 C CA . LEU A 1 278 ? -43.048 7.039 -27.490 1.00 20.36 306 LEU A CA 1
ATOM 2107 C C . LEU A 1 278 ? -42.696 5.750 -28.247 1.00 22.02 306 LEU A C 1
ATOM 2108 O O . LEU A 1 278 ? -42.750 4.624 -27.688 1.00 21.79 306 LEU A O 1
ATOM 2113 N N . HIS A 1 279 ? -42.325 5.913 -29.514 1.00 19.29 307 HIS A N 1
ATOM 2114 C CA . HIS A 1 279 ? -41.923 4.796 -30.346 1.00 18.87 307 HIS A CA 1
ATOM 2115 C C . HIS A 1 279 ? -40.484 4.956 -30.750 1.00 17.99 307 HIS A C 1
ATOM 2116 O O . HIS A 1 279 ? -40.150 5.724 -31.668 1.00 16.69 307 HIS A O 1
ATOM 2123 N N . TRP A 1 280 ? -39.605 4.257 -30.050 1.00 18.03 308 TRP A N 1
ATOM 2124 C CA . TRP A 1 280 ? -38.161 4.403 -30.298 1.00 17.34 308 TRP A CA 1
ATOM 2125 C C . TRP A 1 280 ? -37.685 4.184 -31.733 1.00 17.68 308 TRP A C 1
ATOM 2126 O O . TRP A 1 280 ? -36.869 4.978 -32.213 1.00 17.95 308 TRP A O 1
ATOM 2137 N N . PRO A 1 281 ? -38.170 3.139 -32.435 1.00 16.98 309 PRO A N 1
ATOM 2138 C CA . PRO A 1 281 ? -37.727 2.933 -33.829 1.00 18.13 309 PRO A CA 1
ATOM 2139 C C . PRO A 1 281 ? -38.028 4.169 -34.733 1.00 16.38 309 PRO A C 1
ATOM 2140 O O . PRO A 1 281 ? -37.222 4.545 -35.564 1.00 17.27 309 PRO A O 1
ATOM 2144 N N . SER A 1 282 ? -39.170 4.791 -34.541 1.00 16.85 310 SER A N 1
ATOM 2145 C CA . SER A 1 282 ? -39.515 6.002 -35.291 1.00 16.84 310 SER A CA 1
ATOM 2146 C C . SER A 1 282 ? -38.552 7.138 -34.929 1.00 16.37 310 SER A C 1
ATOM 2147 O O . SER A 1 282 ? -38.002 7.790 -35.810 1.00 16.68 310 SER A O 1
ATOM 2150 N N . ILE A 1 283 ? -38.349 7.365 -33.644 1.00 16.09 311 ILE A N 1
ATOM 2151 C CA . ILE A 1 283 ? -37.360 8.331 -33.190 1.00 17.23 311 ILE A CA 1
ATOM 2152 C C . ILE A 1 283 ? -35.982 8.064 -33.818 1.00 16.53 311 ILE A C 1
ATOM 2153 O O . ILE A 1 283 ? -35.316 8.973 -34.371 1.00 16.30 311 ILE A O 1
ATOM 2158 N N . ARG A 1 284 ? -35.561 6.807 -33.807 1.00 16.57 312 ARG A N 1
ATOM 2159 C CA . ARG A 1 284 ? -34.264 6.466 -34.370 1.00 16.27 312 ARG A CA 1
ATOM 2160 C C . ARG A 1 284 ? -34.192 6.795 -35.859 1.00 15.43 312 ARG A C 1
ATOM 2161 O O . ARG A 1 284 ? -33.208 7.345 -36.346 1.00 14.11 312 ARG A O 1
ATOM 2169 N N . ASN A 1 285 ? -35.243 6.444 -36.586 1.00 14.73 313 ASN A N 1
ATOM 2170 C CA . ASN A 1 285 ? -35.252 6.727 -38.014 1.00 15.35 313 ASN A CA 1
ATOM 2171 C C . ASN A 1 285 ? -35.245 8.246 -38.268 1.00 14.90 313 ASN A C 1
ATOM 2172 O O . ASN A 1 285 ? -34.594 8.694 -39.183 1.00 13.72 313 ASN A O 1
ATOM 2177 N N . PHE A 1 286 ? -35.999 9.000 -37.466 1.00 15.24 314 PHE A N 1
ATOM 2178 C CA . PHE A 1 286 ? -36.006 10.446 -37.590 1.00 14.77 314 PHE A CA 1
ATOM 2179 C C . PHE A 1 286 ? -34.605 10.993 -37.448 1.00 15.02 314 PHE A C 1
ATOM 2180 O O . PHE A 1 286 ? -34.140 11.732 -38.323 1.00 14.95 314 PHE A O 1
ATOM 2188 N N . ASN A 1 287 ? -33.920 10.600 -36.369 1.00 15.34 315 ASN A N 1
ATOM 2189 C CA . ASN A 1 287 ? -32.550 11.072 -36.095 1.00 16.43 315 ASN A CA 1
ATOM 2190 C C . ASN A 1 287 ? -31.533 10.781 -37.221 1.00 15.38 315 ASN A C 1
ATOM 2191 O O . ASN A 1 287 ? -30.753 11.638 -37.555 1.00 14.84 315 ASN A O 1
ATOM 2196 N N . ARG A 1 288 ? -31.569 9.582 -37.787 1.00 14.66 316 ARG A N 1
ATOM 2197 C CA . ARG A 1 288 ? -30.724 9.211 -38.916 1.00 14.80 316 ARG A CA 1
ATOM 2198 C C . ARG A 1 288 ? -30.959 10.094 -40.150 1.00 14.04 316 ARG A C 1
ATOM 2199 O O . ARG A 1 288 ? -30.020 10.569 -40.739 1.00 13.37 316 ARG A O 1
ATOM 2207 N N . VAL A 1 289 ? -32.215 10.327 -40.519 1.00 12.97 317 VAL A N 1
ATOM 2208 C CA . VAL A 1 289 ? -32.517 11.155 -41.679 1.00 12.75 317 VAL A CA 1
ATOM 2209 C C . VAL A 1 289 ? -32.112 12.602 -41.351 1.00 12.69 317 VAL A C 1
ATOM 2210 O O . VAL A 1 289 ? -31.455 13.228 -42.139 1.00 11.89 317 VAL A O 1
ATOM 2214 N N . PHE A 1 290 ? -32.552 13.096 -40.187 1.00 12.94 318 PHE A N 1
ATOM 2215 C CA . PHE A 1 290 ? -32.386 14.472 -39.793 1.00 12.99 318 PHE A CA 1
ATOM 2216 C C . PHE A 1 290 ? -30.922 14.884 -39.655 1.00 13.06 318 PHE A C 1
ATOM 2217 O O . PHE A 1 290 ? -30.518 15.887 -40.234 1.00 13.22 318 PHE A O 1
ATOM 2225 N N . ARG A 1 291 ? -30.118 14.105 -38.928 1.00 14.12 319 ARG A N 1
ATOM 2226 C CA . ARG A 1 291 ? -28.687 14.398 -38.780 1.00 13.61 319 ARG A CA 1
ATOM 2227 C C . ARG A 1 291 ? -27.936 14.462 -40.133 1.00 13.79 319 ARG A C 1
ATOM 2228 O O . ARG A 1 291 ? -27.064 15.284 -40.324 1.00 13.97 319 ARG A O 1
ATOM 2236 N N . ASN A 1 292 ? -28.255 13.570 -41.055 1.00 13.70 320 ASN A N 1
ATOM 2237 C CA . ASN A 1 292 ? -27.683 13.633 -42.402 1.00 14.22 320 ASN A CA 1
ATOM 2238 C C . ASN A 1 292 ? -28.210 14.837 -43.227 1.00 13.77 320 ASN A C 1
ATOM 2239 O O . ASN A 1 292 ? -27.468 15.480 -43.933 1.00 14.28 320 ASN A O 1
ATOM 2244 N N . PHE A 1 293 ? -29.489 15.152 -43.078 1.00 13.45 321 PHE A N 1
ATOM 2245 C CA . PHE A 1 293 ? -30.053 16.339 -43.684 1.00 13.57 321 PHE A CA 1
ATOM 2246 C C . PHE A 1 293 ? -29.285 17.628 -43.254 1.00 13.09 321 PHE A C 1
ATOM 2247 O O . PHE A 1 293 ? -28.848 18.419 -44.078 1.00 12.61 321 PHE A O 1
ATOM 2255 N N . VAL A 1 294 ? -29.021 17.747 -41.958 1.00 13.07 322 VAL A N 1
ATOM 2256 C CA . VAL A 1 294 ? -28.351 18.916 -41.388 1.00 13.13 322 VAL A CA 1
ATOM 2257 C C . VAL A 1 294 ? -26.884 18.962 -41.815 1.00 13.51 322 VAL A C 1
ATOM 2258 O O . VAL A 1 294 ? -26.381 19.969 -42.289 1.00 13.08 322 VAL A O 1
ATOM 2262 N N . TYR A 1 295 ? -26.219 17.837 -41.708 1.00 14.32 323 TYR A N 1
ATOM 2263 C CA . TYR A 1 295 ? -24.847 17.766 -42.172 1.00 15.33 323 TYR A CA 1
ATOM 2264 C C . TYR A 1 295 ? -24.734 18.161 -43.663 1.00 15.11 323 TYR A C 1
ATOM 2265 O O . TYR A 1 295 ? -23.853 18.928 -44.040 1.00 15.02 323 TYR A O 1
ATOM 2274 N N . GLN A 1 296 ? -25.609 17.608 -44.491 1.00 15.52 324 GLN A N 1
ATOM 2275 C CA . GLN A 1 296 ? -25.523 17.807 -45.947 1.00 16.71 324 GLN A CA 1
ATOM 2276 C C . GLN A 1 296 ? -25.820 19.274 -46.261 1.00 15.82 324 GLN A C 1
ATOM 2277 O O . GLN A 1 296 ? -25.133 19.850 -47.061 1.00 15.62 324 GLN A O 1
ATOM 2283 N N . TYR A 1 297 ? -26.812 19.868 -45.593 1.00 15.43 325 TYR A N 1
ATOM 2284 C CA . TYR A 1 297 ? -27.127 21.303 -45.777 1.00 14.63 325 TYR A CA 1
ATOM 2285 C C . TYR A 1 297 ? -25.846 22.128 -45.530 1.00 15.27 325 TYR A C 1
ATOM 2286 O O . TYR A 1 297 ? -25.484 22.958 -46.346 1.00 14.49 325 TYR A O 1
ATOM 2295 N N . LEU A 1 298 ? -25.173 21.854 -44.422 1.00 14.25 326 LEU A N 1
ATOM 2296 C CA . LEU A 1 298 ? -24.006 22.611 -44.000 1.00 15.20 326 LEU A CA 1
ATOM 2297 C C . LEU A 1 298 ? -22.805 22.332 -44.905 1.00 16.73 326 LEU A C 1
ATOM 2298 O O . LEU A 1 298 ? -22.119 23.251 -45.324 1.00 16.62 326 LEU A O 1
ATOM 2303 N N . LYS A 1 299 ? -22.577 21.064 -45.205 1.00 17.66 327 LYS A N 1
ATOM 2304 C CA . LYS A 1 299 ? -21.502 20.650 -46.090 1.00 19.74 327 LYS A CA 1
ATOM 2305 C C . LYS A 1 299 ? -21.624 21.237 -47.513 1.00 18.99 327 LYS A C 1
ATOM 2306 O O . LYS A 1 299 ? -20.618 21.707 -48.050 1.00 18.23 327 LYS A O 1
ATOM 2312 N N . ARG A 1 300 ? -22.828 21.251 -48.075 1.00 17.80 328 ARG A N 1
ATOM 2313 C CA A ARG A 1 300 ? -23.078 21.700 -49.458 0.50 19.01 328 ARG A CA 1
ATOM 2314 C CA B ARG A 1 300 ? -22.988 21.694 -49.460 0.50 18.06 328 ARG A CA 1
ATOM 2315 C C . ARG A 1 300 ? -23.051 23.229 -49.568 1.00 18.49 328 ARG A C 1
ATOM 2316 O O . ARG A 1 300 ? -22.849 23.784 -50.649 1.00 17.56 328 ARG A O 1
ATOM 2331 N N . HIS A 1 301 ? -23.294 23.919 -48.454 1.00 17.49 329 HIS A N 1
ATOM 2332 C CA . HIS A 1 301 ? -23.422 25.383 -48.498 1.00 17.52 329 HIS A CA 1
ATOM 2333 C C . HIS A 1 301 ? -22.220 26.067 -49.082 1.00 16.63 329 HIS A C 1
ATOM 2334 O O . HIS A 1 301 ? -21.087 25.820 -48.673 1.00 16.82 329 HIS A O 1
ATOM 2341 N N . THR A 1 302 ? -22.478 26.974 -50.013 1.00 18.20 330 THR A N 1
ATOM 2342 C CA . THR A 1 302 ? -21.451 27.843 -50.570 1.00 20.26 330 THR A CA 1
ATOM 2343 C C . THR A 1 302 ? -21.944 29.286 -50.492 1.00 20.02 330 THR A C 1
ATOM 2344 O O . THR A 1 302 ? -21.537 30.030 -49.597 1.00 20.95 330 THR A O 1
ATOM 2348 N N . SER A 1 303 ? -22.871 29.634 -51.387 1.00 20.03 331 SER A N 1
ATOM 2349 C CA . SER A 1 303 ? -23.431 30.983 -51.498 1.00 21.74 331 SER A CA 1
ATOM 2350 C C . SER A 1 303 ? -24.656 31.152 -50.572 1.00 21.10 331 SER A C 1
ATOM 2351 O O . SER A 1 303 ? -25.211 30.166 -50.079 1.00 19.74 331 SER A O 1
ATOM 2354 N N . PRO A 1 304 ? -25.092 32.401 -50.338 1.00 21.33 332 PRO A N 1
ATOM 2355 C CA . PRO A 1 304 ? -26.299 32.520 -49.528 1.00 20.01 332 PRO A CA 1
ATOM 2356 C C . PRO A 1 304 ? -27.484 31.868 -50.210 1.00 19.11 332 PRO A C 1
ATOM 2357 O O . PRO A 1 304 ? -27.677 32.018 -51.423 1.00 18.74 332 PRO A O 1
ATOM 2361 N N . VAL A 1 305 ? -28.233 31.101 -49.426 1.00 17.59 333 VAL A N 1
ATOM 2362 C CA . VAL A 1 305 ? -29.425 30.417 -49.895 1.00 17.17 333 VAL A CA 1
ATOM 2363 C C . VAL A 1 305 ? -30.532 31.412 -49.665 1.00 16.10 333 VAL A C 1
ATOM 2364 O O . VAL A 1 305 ? -30.671 31.924 -48.544 1.00 15.35 333 VAL A O 1
ATOM 2368 N N . ASN A 1 306 ? -31.274 31.734 -50.722 1.00 16.01 334 ASN A N 1
ATOM 2369 C CA . ASN A 1 306 ? -32.309 32.745 -50.674 1.00 15.70 334 ASN A CA 1
ATOM 2370 C C . ASN A 1 306 ? -33.628 32.177 -51.176 1.00 15.38 334 ASN A C 1
ATOM 2371 O O . ASN A 1 306 ? -33.950 32.220 -52.370 1.00 14.46 334 ASN A O 1
ATOM 2376 N N . LEU A 1 307 ? -34.381 31.654 -50.223 1.00 14.43 335 LEU A N 1
ATOM 2377 C CA . LEU A 1 307 ? -35.650 31.054 -50.468 1.00 15.45 335 LEU A CA 1
ATOM 2378 C C . LEU A 1 307 ? -36.811 32.017 -50.199 1.00 16.71 335 LEU A C 1
ATOM 2379 O O . LEU A 1 307 ? -37.934 31.596 -50.106 1.00 16.68 335 LEU A O 1
ATOM 2384 N N . ARG A 1 308 ? -36.559 33.320 -50.123 1.00 18.38 336 ARG A N 1
ATOM 2385 C CA . ARG A 1 308 ? -37.658 34.262 -49.916 1.00 20.26 336 ARG A CA 1
ATOM 2386 C C . ARG A 1 308 ? -38.378 34.518 -51.264 1.00 23.01 336 ARG A C 1
ATOM 2387 O O . ARG A 1 308 ? -38.187 35.545 -51.897 1.00 25.96 336 ARG A O 1
ATOM 2395 N N . PHE A 1 309 ? -39.207 33.555 -51.680 1.00 26.90 337 PHE A N 1
ATOM 2396 C CA . PHE A 1 309 ? -39.997 33.639 -52.921 1.00 28.53 337 PHE A CA 1
ATOM 2397 C C . PHE A 1 309 ? -41.292 32.817 -52.832 1.00 28.03 337 PHE A C 1
ATOM 2398 O O . PHE A 1 309 ? -41.548 32.201 -51.788 1.00 29.87 337 PHE A O 1
ATOM 2406 N N . SER B 1 4 ? -24.133 -14.031 2.006 1.00 38.80 32 SER B N 1
ATOM 2407 C CA . SER B 1 4 ? -24.458 -12.773 1.263 1.00 37.84 32 SER B CA 1
ATOM 2408 C C . SER B 1 4 ? -25.823 -12.821 0.577 1.00 36.67 32 SER B C 1
ATOM 2409 O O . SER B 1 4 ? -26.287 -13.869 0.143 1.00 37.86 32 SER B O 1
ATOM 2412 N N . GLN B 1 5 ? -26.421 -11.645 0.443 1.00 37.48 33 GLN B N 1
ATOM 2413 C CA . GLN B 1 5 ? -27.718 -11.478 -0.207 1.00 37.45 33 GLN B CA 1
ATOM 2414 C C . GLN B 1 5 ? -27.585 -11.308 -1.736 1.00 34.50 33 GLN B C 1
ATOM 2415 O O . GLN B 1 5 ? -28.580 -11.419 -2.459 1.00 31.63 33 GLN B O 1
ATOM 2421 N N . TRP B 1 6 ? -26.369 -11.038 -2.223 1.00 29.40 34 TRP B N 1
ATOM 2422 C CA . TRP B 1 6 ? -26.151 -10.720 -3.642 1.00 27.25 34 TRP B CA 1
ATOM 2423 C C . TRP B 1 6 ? -26.025 -11.990 -4.442 1.00 28.06 34 TRP B C 1
ATOM 2424 O O . TRP B 1 6 ? -25.190 -12.830 -4.153 1.00 29.76 34 TRP B O 1
ATOM 2435 N N . ARG B 1 7 ? -26.887 -12.171 -5.433 1.00 29.79 35 ARG B N 1
ATOM 2436 C CA . ARG B 1 7 ? -26.921 -13.416 -6.204 1.00 29.54 35 ARG B CA 1
ATOM 2437 C C . ARG B 1 7 ? -25.869 -13.408 -7.322 1.00 27.58 35 ARG B C 1
ATOM 2438 O O . ARG B 1 7 ? -25.488 -12.343 -7.805 1.00 27.43 35 ARG B O 1
ATOM 2446 N N . ASP B 1 8 ? -25.404 -14.585 -7.734 1.00 25.98 36 ASP B N 1
ATOM 2447 C CA . ASP B 1 8 ? -24.650 -14.707 -9.002 1.00 26.12 36 ASP B CA 1
ATOM 2448 C C . ASP B 1 8 ? -25.511 -14.349 -10.222 1.00 24.77 36 ASP B C 1
ATOM 2449 O O . ASP B 1 8 ? -26.745 -14.398 -10.176 1.00 24.74 36 ASP B O 1
ATOM 2454 N N . ASP B 1 9 ? -24.838 -13.962 -11.301 1.00 24.37 37 ASP B N 1
ATOM 2455 C CA . ASP B 1 9 ? -25.448 -13.879 -12.634 1.00 22.56 37 ASP B CA 1
ATOM 2456 C C . ASP B 1 9 ? -24.478 -14.418 -13.660 1.00 21.01 37 ASP B C 1
ATOM 2457 O O . ASP B 1 9 ? -23.810 -13.653 -14.384 1.00 19.56 37 ASP B O 1
ATOM 2462 N N . GLU B 1 10 ? -24.392 -15.743 -13.719 1.00 20.08 38 GLU B N 1
ATOM 2463 C CA . GLU B 1 10 ? -23.413 -16.380 -14.572 1.00 21.74 38 GLU B CA 1
ATOM 2464 C C . GLU B 1 10 ? -23.807 -16.265 -16.048 1.00 20.94 38 GLU B C 1
ATOM 2465 O O . GLU B 1 10 ? -22.955 -16.295 -16.907 1.00 20.29 38 GLU B O 1
ATOM 2471 N N . VAL B 1 11 ? -25.092 -16.133 -16.337 1.00 21.05 39 VAL B N 1
ATOM 2472 C CA . VAL B 1 11 ? -25.511 -15.911 -17.719 1.00 22.80 39 VAL B CA 1
ATOM 2473 C C . VAL B 1 11 ? -24.895 -14.599 -18.240 1.00 21.77 39 VAL B C 1
ATOM 2474 O O . VAL B 1 11 ? -24.246 -14.568 -19.302 1.00 21.32 39 VAL B O 1
ATOM 2478 N N . HIS B 1 12 ? -25.058 -13.531 -17.462 1.00 20.45 40 HIS B N 1
ATOM 2479 C CA . HIS B 1 12 ? -24.383 -12.275 -17.756 1.00 19.26 40 HIS B CA 1
ATOM 2480 C C . HIS B 1 12 ? -22.874 -12.430 -17.885 1.00 19.62 40 HIS B C 1
ATOM 2481 O O . HIS B 1 12 ? -22.274 -11.897 -18.838 1.00 19.09 40 HIS B O 1
ATOM 2488 N N . PHE B 1 13 ? -22.255 -13.147 -16.949 1.00 17.74 41 PHE B N 1
ATOM 2489 C CA . PHE B 1 13 ? -20.810 -13.297 -16.971 1.00 18.79 41 PHE B CA 1
ATOM 2490 C C . PHE B 1 13 ? -20.361 -13.973 -18.262 1.00 19.32 41 PHE B C 1
ATOM 2491 O O . PHE B 1 13 ? -19.451 -13.504 -18.934 1.00 17.26 41 PHE B O 1
ATOM 2499 N N . ASN B 1 14 ? -21.037 -15.075 -18.597 1.00 20.19 42 ASN B N 1
ATOM 2500 C CA . ASN B 1 14 ? -20.668 -15.876 -19.755 1.00 20.38 42 ASN B CA 1
ATOM 2501 C C . ASN B 1 14 ? -20.813 -15.100 -21.061 1.00 19.24 42 ASN B C 1
ATOM 2502 O O . ASN B 1 14 ? -19.941 -15.211 -21.931 1.00 18.48 42 ASN B O 1
ATOM 2507 N N . ARG B 1 15 ? -21.908 -14.343 -21.186 1.00 20.04 43 ARG B N 1
ATOM 2508 C CA . ARG B 1 15 ? -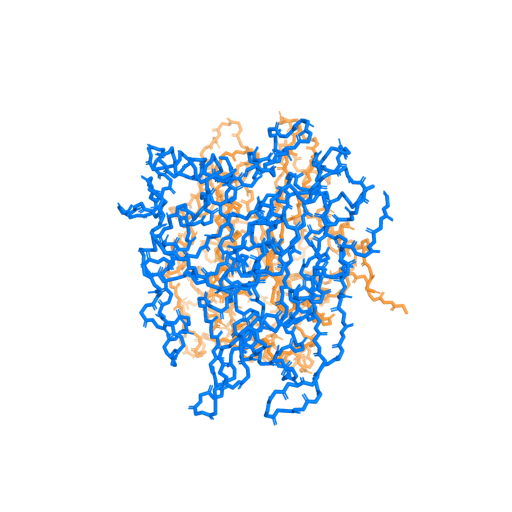22.190 -13.536 -22.381 1.00 21.19 43 ARG B CA 1
ATOM 2509 C C . ARG B 1 15 ? -21.188 -12.422 -22.559 1.00 18.95 43 ARG B C 1
ATOM 2510 O O . ARG B 1 15 ? -20.759 -12.154 -23.672 1.00 17.24 43 ARG B O 1
ATOM 2518 N N . THR B 1 16 ? -20.845 -11.779 -21.440 1.00 17.77 44 THR B N 1
ATOM 2519 C CA . THR B 1 16 ? -19.839 -10.732 -21.390 1.00 16.16 44 THR B CA 1
ATOM 2520 C C . THR B 1 16 ? -18.495 -11.230 -21.835 1.00 16.08 44 THR B C 1
ATOM 2521 O O . THR B 1 16 ? -17.895 -10.636 -22.711 1.00 15.33 44 THR B O 1
ATOM 2525 N N . LEU B 1 17 ? -18.022 -12.293 -21.195 1.00 16.24 45 LEU B N 1
ATOM 2526 C CA . LEU B 1 17 ? -16.793 -12.960 -21.576 1.00 16.80 45 LEU B CA 1
ATOM 2527 C C . LEU B 1 17 ? -16.739 -13.335 -23.072 1.00 16.84 45 LEU B C 1
ATOM 2528 O O . LEU B 1 17 ? -15.731 -13.122 -23.716 1.00 18.07 45 LEU B O 1
ATOM 2533 N N . ASP B 1 18 ? -17.801 -13.923 -23.592 1.00 19.03 46 ASP B N 1
ATOM 2534 C CA . ASP B 1 18 ? -17.871 -14.251 -25.030 1.00 20.35 46 ASP B CA 1
ATOM 2535 C C . ASP B 1 18 ? -17.677 -13.028 -25.939 1.00 19.27 46 ASP B C 1
ATOM 2536 O O . ASP B 1 18 ? -16.983 -13.126 -26.947 1.00 19.20 46 ASP B O 1
ATOM 2541 N N . SER B 1 19 ? -18.237 -11.878 -25.539 1.00 19.39 47 SER B N 1
ATOM 2542 C CA . SER B 1 19 ? -18.116 -10.643 -26.294 1.00 20.03 47 SER B CA 1
ATOM 2543 C C . SER B 1 19 ? -16.670 -10.107 -26.278 1.00 18.72 47 SER B C 1
ATOM 2544 O O . SER B 1 19 ? -16.260 -9.407 -27.187 1.00 17.99 47 SER B O 1
ATOM 2547 N N . ILE B 1 20 ? -15.949 -10.372 -25.197 1.00 17.77 48 ILE B N 1
ATOM 2548 C CA . ILE B 1 20 ? -14.590 -9.847 -25.007 1.00 16.96 48 ILE B CA 1
ATOM 2549 C C . ILE B 1 20 ? -13.533 -10.810 -25.536 1.00 17.15 48 ILE B C 1
ATOM 2550 O O . ILE B 1 20 ? -12.456 -10.379 -25.975 1.00 17.27 48 ILE B O 1
ATOM 2555 N N . LEU B 1 21 ? -13.832 -12.111 -25.501 1.00 16.93 49 LEU B N 1
ATOM 2556 C CA . LEU B 1 21 ? -12.810 -13.130 -25.732 1.00 16.30 49 LEU B CA 1
ATOM 2557 C C . LEU B 1 21 ? -12.571 -13.331 -27.249 1.00 15.63 49 LEU B C 1
ATOM 2558 O O . LEU B 1 21 ? -12.982 -14.333 -27.822 1.00 15.72 49 LEU B O 1
ATOM 2563 N N . VAL B 1 22 ? -11.898 -12.350 -27.848 1.00 15.89 50 VAL B N 1
ATOM 2564 C CA . VAL B 1 22 ? -11.528 -12.313 -29.273 1.00 16.06 50 VAL B CA 1
ATOM 2565 C C . VAL B 1 22 ? -10.160 -11.688 -29.397 1.00 15.43 50 VAL B C 1
ATOM 2566 O O . VAL B 1 22 ? -9.815 -10.829 -28.570 1.00 15.77 50 VAL B O 1
ATOM 2570 N N . PRO B 1 23 ? -9.379 -12.084 -30.417 1.00 14.93 51 PRO B N 1
ATOM 2571 C CA . PRO B 1 23 ? -8.112 -11.457 -30.513 1.00 14.75 51 PRO B CA 1
ATOM 2572 C C . PRO B 1 23 ? -8.299 -9.927 -30.653 1.00 15.02 51 PRO B C 1
ATOM 2573 O O . PRO B 1 23 ? -9.169 -9.445 -31.397 1.00 14.98 51 PRO B O 1
ATOM 2577 N N . ARG B 1 24 ? -7.485 -9.189 -29.926 1.00 15.59 52 ARG B N 1
ATOM 2578 C CA . ARG B 1 24 ? -7.680 -7.753 -29.781 1.00 15.43 52 ARG B CA 1
ATOM 2579 C C . ARG B 1 24 ? -6.372 -7.031 -29.505 1.00 15.72 52 ARG B C 1
ATOM 2580 O O . ARG B 1 24 ? -6.258 -6.261 -28.539 1.00 15.63 52 ARG B O 1
ATOM 2588 N N . VAL B 1 25 ? -5.388 -7.240 -30.387 1.00 15.74 53 VAL B N 1
ATOM 2589 C CA . VAL B 1 25 ? -4.172 -6.447 -30.381 1.00 14.49 53 VAL B CA 1
ATOM 2590 C C . VAL B 1 25 ? -4.606 -4.990 -30.698 1.00 15.15 53 VAL B C 1
ATOM 2591 O O . VAL B 1 25 ? -5.575 -4.764 -31.450 1.00 16.61 53 VAL B O 1
ATOM 2595 N N . VAL B 1 26 ? -3.984 -4.016 -30.041 1.00 15.38 54 VAL B N 1
ATOM 2596 C CA . VAL B 1 26 ? -4.332 -2.592 -30.260 1.00 15.08 54 VAL B CA 1
ATOM 2597 C C . VAL B 1 26 ? -4.311 -2.308 -31.770 1.00 16.70 54 VAL B C 1
ATOM 2598 O O . VAL B 1 26 ? -3.375 -2.671 -32.432 1.00 15.71 54 VAL B O 1
ATOM 2602 N N . GLY B 1 27 ? -5.344 -1.664 -32.285 1.00 17.75 55 GLY B N 1
ATOM 2603 C CA . GLY B 1 27 ? -5.411 -1.280 -33.701 1.00 19.24 55 GLY B CA 1
ATOM 2604 C C . GLY B 1 27 ? -6.161 -2.296 -34.555 1.00 19.77 55 GLY B C 1
ATOM 2605 O O . GLY B 1 27 ? -6.575 -1.981 -35.682 1.00 20.72 55 GLY B O 1
ATOM 2606 N N . SER B 1 28 ? -6.326 -3.516 -34.050 1.00 17.31 56 SER B N 1
ATOM 2607 C CA . SER B 1 28 ? -7.127 -4.543 -34.752 1.00 16.85 56 SER B CA 1
ATOM 2608 C C . SER B 1 28 ? -8.615 -4.269 -34.764 1.00 16.73 56 SER B C 1
ATOM 2609 O O . SER B 1 28 ? -9.147 -3.485 -33.957 1.00 15.66 56 SER B O 1
ATOM 2612 N N . ARG B 1 29 ? -9.316 -4.933 -35.675 1.00 16.56 57 ARG B N 1
ATOM 2613 C CA . ARG B 1 29 ? -10.761 -4.812 -35.723 1.00 16.52 57 ARG B CA 1
ATOM 2614 C C . ARG B 1 29 ? -11.392 -5.371 -34.421 1.00 15.37 57 ARG B C 1
ATOM 2615 O O . ARG B 1 29 ? -12.322 -4.791 -33.888 1.00 16.13 57 ARG B O 1
ATOM 2623 N N . GLY B 1 30 ? -10.920 -6.521 -33.951 1.00 15.43 58 GLY B N 1
ATOM 2624 C CA . GLY B 1 30 ? -11.435 -7.107 -32.695 1.00 15.12 58 GLY B CA 1
ATOM 2625 C C . GLY B 1 30 ? -11.266 -6.156 -31.502 1.00 14.50 58 GLY B C 1
ATOM 2626 O O . GLY B 1 30 ? -12.124 -6.060 -30.654 1.00 14.27 58 GLY B O 1
ATOM 2627 N N . HIS B 1 31 ? -10.162 -5.433 -31.463 1.00 15.04 59 HIS B N 1
ATOM 2628 C CA . HIS B 1 31 ? -9.890 -4.444 -30.401 1.00 15.58 59 HIS B CA 1
ATOM 2629 C C . HIS B 1 31 ? -10.911 -3.318 -30.451 1.00 16.01 59 HIS B C 1
ATOM 2630 O O . HIS B 1 31 ? -11.450 -2.893 -29.435 1.00 14.89 59 HIS B O 1
ATOM 2637 N N . GLN B 1 32 ? -11.179 -2.827 -31.659 1.00 17.38 60 GLN B N 1
ATOM 2638 C CA . GLN B 1 32 ? -12.172 -1.798 -31.852 1.00 19.20 60 GLN B CA 1
ATOM 2639 C C . GLN B 1 32 ? -13.572 -2.267 -31.453 1.00 17.71 60 GLN B C 1
ATOM 2640 O O . GLN B 1 32 ? -14.314 -1.523 -30.834 1.00 18.07 60 GLN B O 1
ATOM 2646 N N . GLN B 1 33 ? -13.938 -3.474 -31.837 1.00 16.75 61 GLN B N 1
ATOM 2647 C CA . GLN B 1 33 ? -15.210 -4.058 -31.408 1.00 18.79 61 GLN B CA 1
ATOM 2648 C C . GLN B 1 33 ? -15.342 -4.246 -29.882 1.00 16.43 61 GLN B C 1
ATOM 2649 O O . GLN B 1 33 ? -16.395 -3.954 -29.324 1.00 16.35 61 GLN B O 1
ATOM 2655 N N . VAL B 1 34 ? -14.286 -4.729 -29.250 1.00 15.51 62 VAL B N 1
ATOM 2656 C CA . VAL B 1 34 ? -14.261 -4.847 -27.790 1.00 15.56 62 VAL B CA 1
ATOM 2657 C C . VAL B 1 34 ? -14.385 -3.452 -27.126 1.00 16.03 62 VAL B C 1
ATOM 2658 O O . VAL B 1 34 ? -15.159 -3.321 -26.221 1.00 16.33 62 VAL B O 1
ATOM 2662 N N . ARG B 1 35 ? -13.631 -2.448 -27.588 1.00 16.85 63 ARG B N 1
ATOM 2663 C CA A ARG B 1 35 ? -13.705 -1.077 -27.071 0.50 17.59 63 ARG B CA 1
ATOM 2664 C CA B ARG B 1 35 ? -13.716 -1.067 -27.067 0.50 17.62 63 ARG B CA 1
ATOM 2665 C C . ARG B 1 35 ? -15.171 -0.606 -27.083 1.00 18.12 63 ARG B C 1
ATOM 2666 O O . ARG B 1 35 ? -15.680 -0.113 -26.064 1.00 16.89 63 ARG B O 1
ATOM 2681 N N . GLU B 1 36 ? -15.828 -0.748 -28.244 1.00 17.46 64 GLU B N 1
ATOM 2682 C CA . GLU B 1 36 ? -17.261 -0.372 -28.406 1.00 19.86 64 GLU B CA 1
ATOM 2683 C C . GLU B 1 36 ? -18.184 -1.181 -27.507 1.00 18.05 64 GLU B C 1
ATOM 2684 O O . GLU B 1 36 ? -19.151 -0.647 -26.946 1.00 16.66 64 GLU B O 1
ATOM 2690 N N . TYR B 1 37 ? -17.915 -2.475 -27.386 1.00 17.34 65 TYR B N 1
ATOM 2691 C CA . TYR B 1 37 ? -18.699 -3.307 -26.506 1.00 16.16 65 TYR B CA 1
ATOM 2692 C C . TYR B 1 37 ? -18.562 -2.827 -25.045 1.00 15.76 65 TYR B C 1
ATOM 2693 O O . TYR B 1 37 ? -19.527 -2.788 -24.331 1.00 13.50 65 TYR B O 1
ATOM 2702 N N . LEU B 1 38 ? -17.343 -2.520 -24.607 1.00 15.17 66 LEU B N 1
ATOM 2703 C CA . LEU B 1 38 ? -17.158 -2.016 -23.223 1.00 16.13 66 LEU B CA 1
ATOM 2704 C C . LEU B 1 38 ? -17.901 -0.721 -23.001 1.00 16.38 66 LEU B C 1
ATOM 2705 O O . LEU B 1 38 ? -18.585 -0.568 -21.971 1.00 16.01 66 LEU B O 1
ATOM 2710 N N . VAL B 1 39 ? -17.789 0.215 -23.955 1.00 16.22 67 VAL B N 1
ATOM 2711 C CA . VAL B 1 39 ? -18.489 1.504 -23.841 1.00 16.53 67 VAL B CA 1
ATOM 2712 C C . VAL B 1 39 ? -19.987 1.243 -23.768 1.00 16.67 67 VAL B C 1
ATOM 2713 O O . VAL B 1 39 ? -20.696 1.812 -22.916 1.00 17.60 67 VAL B O 1
ATOM 2717 N N . GLN B 1 40 ? -20.492 0.388 -24.660 1.00 17.21 68 GLN B N 1
ATOM 2718 C CA . GLN B 1 40 ? -21.937 0.078 -24.646 1.00 18.46 68 GLN B CA 1
ATOM 2719 C C . GLN B 1 40 ? -22.380 -0.581 -23.300 1.00 17.82 68 GLN B C 1
ATOM 2720 O O . GLN B 1 40 ? -23.493 -0.321 -22.755 1.00 17.18 68 GLN B O 1
ATOM 2726 N N . SER B 1 41 ? -21.550 -1.491 -22.819 1.00 16.36 69 SER B N 1
ATOM 2727 C CA . SER B 1 41 ? -21.901 -2.267 -21.633 1.00 16.34 69 SER B CA 1
ATOM 2728 C C . SER B 1 41 ? -21.934 -1.343 -20.394 1.00 15.60 69 SER B C 1
ATOM 2729 O O . SER B 1 41 ? -22.875 -1.384 -19.591 1.00 16.06 69 SER B O 1
ATOM 2732 N N . LEU B 1 42 ? -20.923 -0.488 -20.275 1.00 15.38 70 LEU B N 1
ATOM 2733 C CA . LEU B 1 42 ? -20.840 0.492 -19.197 1.00 15.69 70 LEU B CA 1
ATOM 2734 C C . LEU B 1 42 ? -22.042 1.423 -19.184 1.00 15.96 70 LEU B C 1
ATOM 2735 O O . LEU B 1 42 ? -22.671 1.623 -18.143 1.00 15.65 70 LEU B O 1
ATOM 2740 N N . ASN B 1 43 ? -22.388 1.948 -20.353 1.00 17.35 71 ASN B N 1
ATOM 2741 C CA . ASN B 1 43 ? -23.539 2.814 -20.465 1.00 18.36 71 ASN B CA 1
ATOM 2742 C C . ASN B 1 43 ? -24.801 2.104 -20.020 1.00 18.86 71 ASN B C 1
ATOM 2743 O O . ASN B 1 43 ? -25.549 2.629 -19.233 1.00 19.47 71 ASN B O 1
ATOM 2748 N N . GLY B 1 44 ? -24.985 0.874 -20.466 1.00 19.45 72 GLY B N 1
ATOM 2749 C CA . GLY B 1 44 ? -26.101 0.071 -20.055 1.00 19.83 72 GLY B CA 1
ATOM 2750 C C . GLY B 1 44 ? -26.122 -0.317 -18.583 1.00 19.88 72 GLY B C 1
ATOM 2751 O O . GLY B 1 44 ? -27.171 -0.642 -18.072 1.00 19.57 72 GLY B O 1
ATOM 2752 N N . LEU B 1 45 ? -24.976 -0.297 -17.908 1.00 18.77 73 LEU B N 1
ATOM 2753 C CA . LEU B 1 45 ? -24.937 -0.533 -16.458 1.00 20.18 73 LEU B CA 1
ATOM 2754 C C . LEU B 1 45 ? -25.062 0.746 -15.624 1.00 21.10 73 LEU B C 1
ATOM 2755 O O . LEU B 1 45 ? -24.884 0.721 -14.417 1.00 21.41 73 LEU B O 1
ATOM 2760 N N . GLY B 1 46 ? -25.384 1.856 -16.281 1.00 22.48 74 GLY B N 1
ATOM 2761 C CA . GLY B 1 46 ? -25.593 3.127 -15.617 1.00 21.63 74 GLY B CA 1
ATOM 2762 C C . GLY B 1 46 ? -24.348 3.971 -15.387 1.00 20.54 74 GLY B C 1
ATOM 2763 O O . GLY B 1 46 ? -24.381 4.896 -14.585 1.00 20.24 74 GLY B O 1
ATOM 2764 N N . PHE B 1 47 ? -23.248 3.681 -16.075 1.00 17.75 75 PHE B N 1
ATOM 2765 C CA . PHE B 1 47 ? -22.075 4.528 -15.942 1.00 17.55 75 PHE B CA 1
ATOM 2766 C C . PHE B 1 47 ? -22.092 5.688 -16.934 1.00 18.24 75 PHE B C 1
ATOM 2767 O O . PHE B 1 47 ? -22.649 5.575 -18.028 1.00 17.66 75 PHE B O 1
ATOM 2775 N N . GLN B 1 48 ? -21.472 6.788 -16.524 1.00 18.52 76 GLN B N 1
ATOM 2776 C CA . GLN B 1 48 ? -20.996 7.834 -17.403 1.00 20.61 76 GLN B CA 1
ATOM 2777 C C . GLN B 1 48 ? -19.665 7.358 -17.977 1.00 20.71 76 GLN B C 1
ATOM 2778 O O . GLN B 1 48 ? -18.761 7.031 -17.219 1.00 19.19 76 GLN B O 1
ATOM 2784 N N . THR B 1 49 ? -19.550 7.288 -19.299 1.00 20.37 77 THR B N 1
ATOM 2785 C CA . THR B 1 49 ? -18.377 6.677 -19.922 1.00 21.26 77 THR B CA 1
ATOM 2786 C C . THR B 1 49 ? -17.602 7.693 -20.738 1.00 22.26 77 THR B C 1
ATOM 2787 O O . THR B 1 49 ? -18.187 8.465 -21.511 1.00 21.35 77 THR B O 1
ATOM 2791 N N . GLU B 1 50 ? -16.289 7.706 -20.550 1.00 21.96 78 GLU B N 1
ATOM 2792 C CA . GLU B 1 50 ? -15.386 8.512 -21.341 1.00 23.19 78 GLU B CA 1
ATOM 2793 C C . GLU B 1 50 ? -14.293 7.617 -21.908 1.00 22.08 78 GLU B C 1
ATOM 2794 O O . GLU B 1 50 ? -13.910 6.609 -21.303 1.00 22.07 78 GLU B O 1
ATOM 2800 N N . VAL B 1 51 ? -13.837 7.956 -23.101 1.00 20.95 79 VAL B N 1
ATOM 2801 C CA . VAL B 1 51 ? -12.700 7.315 -23.691 1.00 21.20 79 VAL B CA 1
ATOM 2802 C C . VAL B 1 51 ? -11.538 8.284 -23.744 1.00 20.80 79 VAL B C 1
ATOM 2803 O O . VAL B 1 51 ? -11.661 9.421 -24.227 1.00 20.92 79 VAL B O 1
ATOM 2807 N N . ASP B 1 52 ? -10.406 7.838 -23.220 1.00 19.13 80 ASP B N 1
ATOM 2808 C CA . ASP B 1 52 ? -9.173 8.601 -23.236 1.00 18.78 80 ASP B CA 1
ATOM 2809 C C . ASP B 1 52 ? -8.332 8.094 -24.425 1.00 19.15 80 ASP B C 1
ATOM 2810 O O . ASP B 1 52 ? -7.620 7.089 -24.317 1.00 18.35 80 ASP B O 1
ATOM 2815 N N . GLU B 1 53 ? -8.440 8.805 -25.544 1.00 19.19 81 GLU B N 1
ATOM 2816 C CA . GLU B 1 53 ? -7.920 8.330 -26.841 1.00 20.59 81 GLU B CA 1
ATOM 2817 C C . GLU B 1 53 ? -6.663 9.126 -27.188 1.00 19.78 81 GLU B C 1
ATOM 2818 O O . GLU B 1 53 ? -6.610 10.335 -26.975 1.00 20.13 81 GLU B O 1
ATOM 2824 N N . PHE B 1 54 ? -5.631 8.458 -27.669 1.00 18.09 82 PHE B N 1
ATOM 2825 C CA . PHE B 1 54 ? -4.394 9.139 -28.017 1.00 17.73 82 PHE B CA 1
ATOM 2826 C C . PHE B 1 54 ? -3.601 8.308 -28.999 1.00 17.89 82 PHE B C 1
ATOM 2827 O O . PHE B 1 54 ? -3.832 7.106 -29.119 1.00 16.34 82 PHE B O 1
ATOM 2835 N N . LYS B 1 55 ? -2.609 8.941 -29.629 1.00 18.63 83 LYS B N 1
ATOM 2836 C CA . LYS B 1 55 ? -1.724 8.251 -30.560 1.00 18.11 83 LYS B CA 1
ATOM 2837 C C . LYS B 1 55 ? -0.347 8.118 -29.981 1.00 17.64 83 LYS B C 1
ATOM 2838 O O . LYS B 1 55 ? 0.164 9.006 -29.309 1.00 16.22 83 LYS B O 1
ATOM 2844 N N . GLN B 1 56 ? 0.272 6.991 -30.252 1.00 16.47 84 GLN B N 1
ATOM 2845 C CA . GLN B 1 56 ? 1.628 6.809 -29.871 1.00 16.93 84 GLN B CA 1
ATOM 2846 C C . GLN B 1 56 ? 2.332 5.809 -30.792 1.00 18.11 84 GLN B C 1
ATOM 2847 O O . GLN B 1 56 ? 1.713 4.881 -31.280 1.00 18.24 84 GLN B O 1
ATOM 2853 N N . ARG B 1 57 ? 3.628 6.007 -31.017 1.00 19.31 85 ARG B N 1
ATOM 2854 C CA . ARG B 1 57 ? 4.409 5.116 -31.864 1.00 20.68 85 ARG B CA 1
ATOM 2855 C C . ARG B 1 57 ? 5.026 4.039 -31.001 1.00 20.51 85 ARG B C 1
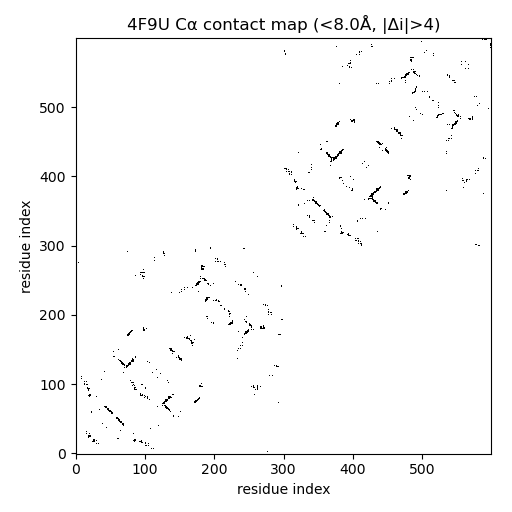ATOM 2856 O O . ARG B 1 57 ? 5.651 4.332 -29.988 1.00 20.58 85 ARG B O 1
ATOM 2864 N N . VAL B 1 58 ? 4.814 2.801 -31.402 1.00 18.28 86 VAL B N 1
ATOM 2865 C CA . VAL B 1 58 ? 5.301 1.651 -30.644 1.00 18.47 86 VAL B CA 1
ATOM 2866 C C . VAL B 1 58 ? 6.066 0.709 -31.567 1.00 19.01 86 VAL B C 1
ATOM 2867 O O . VAL B 1 58 ? 5.883 0.787 -32.784 1.00 18.09 86 VAL B O 1
ATOM 2871 N N . PRO B 1 59 ? 6.893 -0.198 -30.995 1.00 19.76 87 PRO B N 1
ATOM 2872 C CA . PRO B 1 59 ? 7.526 -1.242 -31.786 1.00 19.87 87 PRO B CA 1
ATOM 2873 C C . PRO B 1 59 ? 6.548 -2.070 -32.625 1.00 18.24 87 PRO B C 1
ATOM 2874 O O . PRO B 1 59 ? 5.364 -2.240 -32.271 1.00 17.51 87 PRO B O 1
ATOM 2878 N N . VAL B 1 60 ? 7.045 -2.532 -33.765 1.00 19.04 88 VAL B N 1
ATOM 2879 C CA . VAL B 1 60 ? 6.310 -3.370 -34.731 1.00 19.08 88 VAL B CA 1
ATOM 2880 C C . VAL B 1 60 ? 5.234 -2.610 -35.527 1.00 18.93 88 VAL B C 1
ATOM 2881 O O . VAL B 1 60 ? 5.236 -2.635 -36.753 1.00 19.08 88 VAL B O 1
ATOM 2885 N N . PHE B 1 61 ? 4.311 -1.954 -34.843 1.00 18.03 89 PHE B N 1
ATOM 2886 C CA . PHE B 1 61 ? 3.110 -1.462 -35.494 1.00 17.92 89 PHE B CA 1
ATOM 2887 C C . PHE B 1 61 ? 3.170 0.019 -35.848 1.00 16.65 89 PHE B C 1
ATOM 2888 O O . PHE B 1 61 ? 2.272 0.502 -36.475 1.00 16.84 89 PHE B O 1
ATOM 2896 N N . GLY B 1 62 ? 4.232 0.724 -35.482 1.00 16.31 90 GLY B N 1
ATOM 2897 C CA . GLY B 1 62 ? 4.291 2.168 -35.713 1.00 16.30 90 GLY B CA 1
ATOM 2898 C C . GLY B 1 62 ? 3.278 2.975 -34.903 1.00 17.30 90 GLY B C 1
ATOM 2899 O O . GLY B 1 62 ? 3.081 2.743 -33.703 1.00 16.45 90 GLY B O 1
ATOM 2900 N N . GLU B 1 63 ? 2.604 3.908 -35.552 1.00 17.11 91 GLU B N 1
ATOM 2901 C CA . GLU B 1 63 ? 1.669 4.783 -34.850 1.00 17.80 91 GLU B CA 1
ATOM 2902 C C . GLU B 1 63 ? 0.279 4.172 -34.700 1.00 17.71 91 GLU B C 1
ATOM 2903 O O . GLU B 1 63 ? -0.387 3.895 -35.686 1.00 17.05 91 GLU B O 1
ATOM 2909 N N . LEU B 1 64 ? -0.127 3.930 -33.449 1.00 15.64 92 LEU B N 1
ATOM 2910 C CA . LEU B 1 64 ? -1.410 3.373 -33.127 1.00 15.48 92 LEU B CA 1
ATOM 2911 C C . LEU B 1 64 ? -2.200 4.335 -32.286 1.00 15.59 92 LEU B C 1
ATOM 2912 O O . LEU B 1 64 ? -1.655 5.185 -31.610 1.00 14.79 92 LEU B O 1
ATOM 2917 N N . THR B 1 65 ? -3.509 4.184 -32.366 1.00 15.32 93 THR B N 1
ATOM 2918 C CA . THR B 1 65 ? -4.420 4.873 -31.527 1.00 15.85 93 THR B CA 1
ATOM 2919 C C . THR B 1 65 ? -4.825 3.943 -30.392 1.00 15.56 93 THR B C 1
ATOM 2920 O O . THR B 1 65 ? -5.390 2.892 -30.622 1.00 15.13 93 THR B O 1
ATOM 2924 N N . PHE B 1 66 ? -4.530 4.381 -29.185 1.00 14.43 94 PHE B N 1
ATOM 2925 C CA . PHE B 1 66 ? -4.931 3.696 -27.954 1.00 14.16 94 PHE B CA 1
ATOM 2926 C C . PHE B 1 66 ? -6.158 4.408 -27.404 1.00 15.17 94 PHE B C 1
ATOM 2927 O O . PHE B 1 66 ? -6.400 5.596 -27.721 1.00 14.57 94 PHE B O 1
ATOM 2935 N N . ALA B 1 67 ? -6.893 3.694 -26.552 1.00 14.54 95 ALA B N 1
ATOM 2936 C CA . ALA B 1 67 ? -8.128 4.178 -26.001 1.00 15.21 95 ALA B CA 1
ATOM 2937 C C . ALA B 1 67 ? -8.453 3.484 -24.677 1.00 15.01 95 ALA B C 1
ATOM 2938 O O . ALA B 1 67 ? -9.032 2.418 -24.674 1.00 15.82 95 ALA B O 1
ATOM 2940 N N . ASN B 1 68 ? -8.114 4.125 -23.564 1.00 14.21 96 ASN B N 1
ATOM 2941 C CA . ASN B 1 68 ? -8.590 3.666 -22.250 1.00 13.97 96 ASN B CA 1
ATOM 2942 C C . ASN B 1 68 ? -10.055 3.947 -22.156 1.00 13.71 96 ASN B C 1
ATOM 2943 O O . ASN B 1 68 ? -10.494 5.020 -22.596 1.00 15.78 96 ASN B O 1
ATOM 2948 N N . VAL B 1 69 ? -10.807 2.995 -21.628 1.00 12.89 97 VAL B N 1
ATOM 2949 C CA . VAL B 1 69 ? -12.244 3.156 -21.408 1.00 12.63 97 VAL B CA 1
ATOM 2950 C C . VAL B 1 69 ? -12.497 3.300 -19.913 1.00 13.36 97 VAL B C 1
ATOM 2951 O O . VAL B 1 69 ? -12.057 2.458 -19.125 1.00 13.44 97 VAL B O 1
ATOM 2955 N N . VAL B 1 70 ? -13.190 4.365 -19.541 1.00 13.04 98 VAL B N 1
ATOM 2956 C CA . VAL B 1 70 ? -13.450 4.677 -18.119 1.00 13.39 98 VAL B CA 1
ATOM 2957 C C . VAL B 1 70 ? -14.911 4.937 -17.908 1.00 13.78 98 VAL B C 1
ATOM 2958 O O . VAL B 1 70 ? -15.491 5.846 -18.556 1.00 13.61 98 VAL B O 1
ATOM 2962 N N . GLY B 1 71 ? -15.500 4.172 -17.008 1.00 13.83 99 GLY B N 1
ATOM 2963 C CA . GLY B 1 71 ? -16.909 4.353 -16.619 1.00 14.48 99 GLY B CA 1
ATOM 2964 C C . GLY B 1 71 ? -16.953 4.844 -15.172 1.00 16.10 99 GLY B C 1
ATOM 2965 O O . GLY B 1 71 ? -16.234 4.309 -14.328 1.00 16.18 99 GLY B O 1
ATOM 2966 N N . THR B 1 72 ? -17.779 5.855 -14.896 1.00 15.63 100 THR B N 1
ATOM 2967 C CA . THR B 1 72 ? -17.899 6.438 -13.544 1.00 15.98 100 THR B CA 1
ATOM 2968 C C . THR B 1 72 ? -19.348 6.559 -13.145 1.00 16.25 100 THR B C 1
ATOM 2969 O O . THR B 1 72 ? -20.169 7.054 -13.927 1.00 15.70 100 THR B O 1
ATOM 2973 N N . ILE B 1 73 ? -19.666 6.089 -11.938 1.00 16.72 101 ILE B N 1
ATOM 2974 C CA . ILE B 1 73 ? -20.923 6.442 -11.249 1.00 17.06 101 ILE B CA 1
ATOM 2975 C C . ILE B 1 73 ? -20.611 7.484 -10.150 1.00 17.76 101 ILE B C 1
ATOM 2976 O O . ILE B 1 73 ? -19.664 7.322 -9.354 1.00 17.05 101 ILE B O 1
ATOM 2981 N N . ASN B 1 74 ? -21.405 8.554 -10.134 1.00 18.13 102 ASN B N 1
ATOM 2982 C CA . ASN B 1 74 ? -21.166 9.752 -9.310 1.00 17.63 102 ASN B CA 1
ATOM 2983 C C . ASN B 1 74 ? -19.875 10.484 -9.667 1.00 17.58 102 ASN B C 1
ATOM 2984 O O . ASN B 1 74 ? -19.010 10.613 -8.843 1.00 17.20 102 ASN B O 1
ATOM 2989 N N . PRO B 1 75 ? -19.764 11.027 -10.891 1.00 18.55 103 PRO B N 1
ATOM 2990 C CA . PRO B 1 75 ? -18.522 11.657 -11.303 1.00 19.26 103 PRO B CA 1
ATOM 2991 C C . PRO B 1 75 ? -18.162 12.919 -10.541 1.00 18.64 103 PRO B C 1
ATOM 2992 O O . PRO B 1 75 ? -17.024 13.308 -10.549 1.00 19.73 103 PRO B O 1
ATOM 2996 N N . GLN B 1 76 ? -19.112 13.530 -9.852 1.00 21.48 104 GLN B N 1
ATOM 2997 C CA . GLN B 1 76 ? -18.795 14.687 -9.015 1.00 24.23 104 GLN B CA 1
ATOM 2998 C C . GLN B 1 76 ? -18.523 14.349 -7.534 1.00 22.86 104 GLN B C 1
ATOM 2999 O O . GLN B 1 76 ? -18.331 15.246 -6.719 1.00 22.69 104 GLN B O 1
ATOM 3005 N N . ALA B 1 77 ? -18.481 13.058 -7.204 1.00 21.35 105 ALA B N 1
ATOM 3006 C CA . ALA B 1 77 ? -18.097 12.612 -5.871 1.00 21.55 105 ALA B CA 1
ATOM 3007 C C . ALA B 1 77 ? -16.714 13.137 -5.463 1.00 19.29 105 ALA B C 1
ATOM 3008 O O . ALA B 1 77 ? -15.869 13.450 -6.306 1.00 19.21 105 ALA B O 1
ATOM 3010 N N . GLN B 1 78 ? -16.503 13.233 -4.152 1.00 20.21 106 GLN B N 1
ATOM 3011 C CA . GLN B 1 78 ? -15.239 13.687 -3.588 1.00 21.67 106 GLN B CA 1
ATOM 3012 C C . GLN B 1 78 ? -14.127 12.678 -3.804 1.00 18.76 106 GLN B C 1
ATOM 3013 O O . GLN B 1 78 ? -12.967 13.055 -4.040 1.00 15.54 106 GLN B O 1
ATOM 3019 N N . ASN B 1 79 ? -14.473 11.393 -3.719 1.00 18.46 107 ASN B N 1
ATOM 3020 C CA . ASN B 1 79 ? -13.466 10.325 -3.778 1.00 17.82 107 ASN B CA 1
ATOM 3021 C C . ASN B 1 79 ? -13.981 9.110 -4.539 1.00 17.62 107 ASN B C 1
ATOM 3022 O O . ASN B 1 79 ? -15.178 8.953 -4.711 1.00 17.13 107 ASN B O 1
ATOM 3027 N N . PHE B 1 80 ? -13.071 8.277 -5.024 1.00 14.90 108 PHE B N 1
ATOM 3028 C CA . PHE B 1 80 ? -13.491 7.105 -5.786 1.00 14.58 108 PHE B CA 1
ATOM 3029 C C . PHE B 1 80 ? -12.826 5.807 -5.395 1.00 13.41 108 PHE B C 1
ATOM 3030 O O . PHE B 1 80 ? -11.604 5.741 -5.181 1.00 14.97 108 PHE B O 1
ATOM 3038 N N . LEU B 1 81 ? -13.630 4.762 -5.449 1.00 13.69 109 LEU B N 1
ATOM 3039 C CA . LEU B 1 81 ? -13.142 3.389 -5.592 1.00 12.93 109 LEU B CA 1
ATOM 3040 C C . LEU B 1 81 ? -12.948 3.110 -7.082 1.00 12.66 109 LEU B C 1
ATOM 3041 O O . LEU B 1 81 ? -13.886 3.253 -7.891 1.00 12.79 109 LEU B O 1
ATOM 3046 N N . ALA B 1 82 ? -11.722 2.750 -7.427 1.00 12.34 110 ALA B N 1
ATOM 3047 C CA . ALA B 1 82 ? -11.337 2.434 -8.812 1.00 12.68 110 ALA B CA 1
ATOM 3048 C C . ALA B 1 82 ? -11.002 0.963 -8.983 1.00 12.10 110 ALA B C 1
ATOM 3049 O O . ALA B 1 82 ? -10.116 0.425 -8.292 1.00 13.29 110 ALA B O 1
ATOM 3051 N N . LEU B 1 83 ? -11.720 0.315 -9.909 1.00 11.72 111 LEU B N 1
ATOM 3052 C CA . LEU B 1 83 ? -11.470 -1.053 -10.289 1.00 11.67 111 LEU B CA 1
ATOM 3053 C C . LEU B 1 83 ? -11.013 -1.095 -11.747 1.00 11.65 111 LEU B C 1
ATOM 3054 O O . LEU B 1 83 ? -11.538 -0.371 -12.564 1.00 11.64 111 LEU B O 1
ATOM 3059 N N . ALA B 1 84 ? -10.063 -1.956 -12.045 1.00 11.89 112 ALA B N 1
ATOM 3060 C CA . ALA B 1 84 ? -9.376 -1.914 -13.341 1.00 11.56 112 ALA B CA 1
ATOM 3061 C C . ALA B 1 84 ? -8.855 -3.268 -13.843 1.00 11.56 112 ALA B C 1
ATOM 3062 O O . ALA B 1 84 ? -8.648 -4.227 -13.064 1.00 10.48 112 ALA B O 1
ATOM 3064 N N . CYS B 1 85 ? -8.679 -3.313 -15.162 1.00 11.08 113 CYS B N 1
ATOM 3065 C CA . CYS B 1 85 ? -8.185 -4.474 -15.904 1.00 12.61 113 CYS B CA 1
ATOM 3066 C C . CYS B 1 85 ? -7.578 -3.891 -17.187 1.00 12.75 113 CYS B C 1
ATOM 3067 O O . CYS B 1 85 ? -7.713 -2.657 -17.444 1.00 11.84 113 CYS B O 1
ATOM 3070 N N . HIS B 1 86 ? -6.889 -4.722 -17.971 1.00 11.57 114 HIS B N 1
ATOM 3071 C CA . HIS B 1 86 ? -6.504 -4.282 -19.315 1.00 11.83 114 HIS B CA 1
ATOM 3072 C C . HIS B 1 86 ? -7.288 -5.026 -20.375 1.00 11.93 114 HIS B C 1
ATOM 3073 O O . HIS B 1 86 ? -7.551 -6.222 -20.222 1.00 12.97 114 HIS B O 1
ATOM 3080 N N . TYR B 1 87 ? -7.712 -4.339 -21.461 1.00 12.31 115 TYR B N 1
ATOM 3081 C CA . TYR B 1 87 ? -8.558 -5.007 -22.467 1.00 12.28 115 TYR B CA 1
ATOM 3082 C C . TYR B 1 87 ? -7.892 -5.356 -23.789 1.00 12.11 115 TYR B C 1
ATOM 3083 O O . TYR B 1 87 ? -8.506 -6.052 -24.607 1.00 12.66 115 TYR B O 1
ATOM 3092 N N . ASP B 1 88 ? -6.664 -4.882 -24.014 1.00 13.11 116 ASP B N 1
ATOM 3093 C CA . ASP B 1 88 ? -5.858 -5.305 -25.148 1.00 13.12 116 ASP B CA 1
ATOM 3094 C C . ASP B 1 88 ? -5.422 -6.770 -24.931 1.00 13.92 116 ASP B C 1
ATOM 3095 O O . ASP B 1 88 ? -5.436 -7.254 -23.796 1.00 13.12 116 ASP B O 1
ATOM 3100 N N . SER B 1 89 ? -5.095 -7.465 -26.021 1.00 12.93 117 SER B N 1
ATOM 3101 C CA . SER B 1 89 ? -4.435 -8.764 -25.926 1.00 12.72 117 SER B CA 1
ATOM 3102 C C . SER B 1 89 ? -3.064 -8.661 -26.550 1.00 13.41 117 SER B C 1
ATOM 3103 O O . SER B 1 89 ? -2.847 -7.837 -27.456 1.00 13.57 117 SER B O 1
ATOM 3106 N N . LYS B 1 90 ? -2.148 -9.513 -26.103 1.00 14.51 118 LYS B N 1
ATOM 3107 C CA . LYS B 1 90 ? -0.782 -9.441 -26.523 1.00 13.51 118 LYS B CA 1
ATOM 3108 C C . LYS B 1 90 ? -0.567 -9.883 -27.985 1.00 13.55 118 LYS B C 1
ATOM 3109 O O . LYS B 1 90 ? -1.140 -10.864 -28.420 1.00 12.75 118 LYS B O 1
ATOM 3115 N N . TYR B 1 91 ? 0.361 -9.204 -28.648 1.00 13.87 119 TYR B N 1
ATOM 3116 C CA . TYR B 1 91 ? 0.818 -9.591 -30.010 1.00 14.95 119 TYR B CA 1
ATOM 3117 C C . TYR B 1 91 ? 1.862 -10.717 -29.986 1.00 14.97 119 TYR B C 1
ATOM 3118 O O . TYR B 1 91 ? 2.900 -10.546 -29.389 1.00 16.02 119 TYR B O 1
ATOM 3127 N N . PHE B 1 92 ? 1.583 -11.816 -30.685 1.00 15.67 120 PHE B N 1
ATOM 3128 C CA . PHE B 1 92 ? 2.534 -12.892 -30.923 1.00 16.74 120 PHE B CA 1
ATOM 3129 C C . PHE B 1 92 ? 2.642 -13.106 -32.453 1.00 18.05 120 PHE B C 1
ATOM 3130 O O . PHE B 1 92 ? 1.641 -13.460 -33.065 1.00 18.22 120 PHE B O 1
ATOM 3138 N N . PRO B 1 93 ? 3.819 -12.865 -33.046 1.00 19.68 121 PRO B N 1
ATOM 3139 C CA . PRO B 1 93 ? 3.944 -13.050 -34.510 1.00 21.56 121 PRO B CA 1
ATOM 3140 C C . PRO B 1 93 ? 3.450 -14.416 -34.981 1.00 23.07 121 PRO B C 1
ATOM 3141 O O . PRO B 1 93 ? 2.875 -14.533 -36.060 1.00 24.81 121 PRO B O 1
ATOM 3145 N N . ASN B 1 94 ? 3.650 -15.459 -34.188 1.00 25.41 122 ASN B N 1
ATOM 3146 C CA . ASN B 1 94 ? 3.199 -16.759 -34.645 1.00 27.83 122 ASN B CA 1
ATOM 3147 C C . ASN B 1 94 ? 2.059 -17.349 -33.817 1.00 28.17 122 ASN B C 1
ATOM 3148 O O . ASN B 1 94 ? 1.821 -18.556 -33.790 1.00 25.61 122 ASN B O 1
ATOM 3153 N N . ASP B 1 95 ? 1.287 -16.452 -33.204 1.00 26.13 123 ASP B N 1
ATOM 3154 C CA . ASP B 1 95 ? 0.029 -16.822 -32.585 1.00 25.08 123 ASP B CA 1
ATOM 3155 C C . ASP B 1 95 ? -0.962 -15.660 -32.703 1.00 26.09 123 ASP B C 1
ATOM 3156 O O . ASP B 1 95 ? -1.286 -14.999 -31.716 1.00 26.76 123 ASP B O 1
ATOM 3161 N N . PRO B 1 96 ? -1.447 -15.401 -33.928 1.00 25.10 124 PRO B N 1
ATOM 3162 C CA . PRO B 1 96 ? -2.422 -14.339 -34.155 1.00 23.33 124 PRO B CA 1
ATOM 3163 C C . PRO B 1 96 ? -3.785 -14.564 -33.509 1.00 22.15 124 PRO B C 1
ATOM 3164 O O . PRO B 1 96 ? -4.540 -13.623 -33.348 1.00 19.63 124 PRO B O 1
ATOM 3168 N N .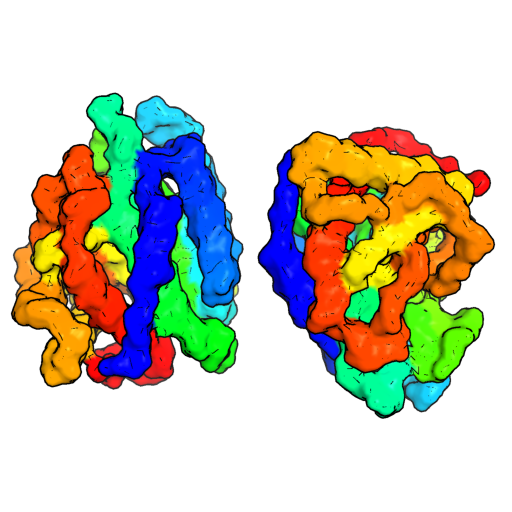 GLY B 1 97 ? -4.105 -15.806 -33.183 1.00 20.81 125 GLY B N 1
ATOM 3169 C CA . GLY B 1 97 ? -5.366 -16.129 -32.555 1.00 20.52 125 GLY B CA 1
ATOM 3170 C C . GLY B 1 97 ? -5.376 -15.996 -31.033 1.00 20.67 125 GLY B C 1
ATOM 3171 O O . GLY B 1 97 ? -6.372 -16.264 -30.411 1.00 19.73 125 GLY B O 1
ATOM 3172 N N . PHE B 1 98 ? -4.260 -15.599 -30.441 1.00 19.96 126 PHE B N 1
ATOM 3173 C CA . PHE B 1 98 ? -4.144 -15.455 -28.977 1.00 19.43 126 PHE B CA 1
ATOM 3174 C C . PHE B 1 98 ? -5.256 -14.580 -28.434 1.00 17.90 126 PHE B C 1
ATOM 3175 O O . PHE B 1 98 ? -5.420 -13.451 -28.913 1.00 18.99 126 PHE B O 1
ATOM 3183 N N . VAL B 1 99 ? -6.032 -15.095 -27.483 1.00 17.25 127 VAL B N 1
ATOM 3184 C CA . VAL B 1 99 ? -7.141 -14.341 -26.874 1.00 17.74 127 VAL B CA 1
ATOM 3185 C C . VAL B 1 99 ? -6.963 -13.903 -25.396 1.00 17.11 127 VAL B C 1
ATOM 3186 O O . VAL B 1 99 ? -7.822 -13.183 -24.861 1.00 17.74 127 VAL B O 1
ATOM 3190 N N . GLY B 1 100 ? -5.886 -14.348 -24.756 1.00 17.28 128 GLY B N 1
ATOM 3191 C CA . GLY B 1 100 ? -5.561 -13.976 -23.372 1.00 17.55 128 GLY B CA 1
ATOM 3192 C C . GLY B 1 100 ? -6.768 -14.086 -22.465 1.00 15.67 128 GLY B C 1
ATOM 3193 O O . GLY B 1 100 ? -7.252 -13.067 -21.934 1.00 14.90 128 GLY B O 1
ATOM 3194 N N . ALA B 1 101 ? -7.266 -15.308 -22.278 1.00 15.50 129 ALA B N 1
ATOM 3195 C CA . ALA B 1 101 ? -8.499 -15.508 -21.492 1.00 15.17 129 ALA B CA 1
ATOM 3196 C C . ALA B 1 101 ? -8.342 -15.045 -20.023 1.00 15.41 129 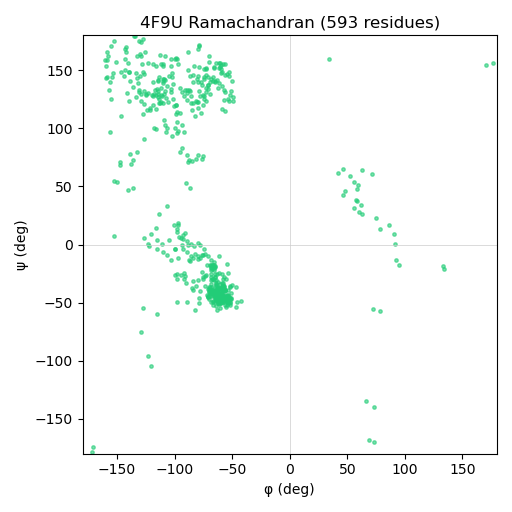ALA B C 1
ATOM 3197 O O . ALA B 1 101 ? -9.233 -14.366 -19.504 1.00 14.49 129 ALA B O 1
ATOM 3199 N N . THR B 1 102 ? -7.200 -15.352 -19.402 1.00 15.08 130 THR B N 1
ATOM 3200 C CA . THR B 1 102 ? -6.942 -14.897 -18.033 1.00 15.11 130 THR B CA 1
ATOM 3201 C C . THR B 1 102 ? -6.306 -13.520 -18.046 1.00 14.21 130 THR B C 1
ATOM 3202 O O . THR B 1 102 ? -6.239 -12.899 -17.024 1.00 12.71 130 THR B O 1
ATOM 3206 N N . ASP B 1 103 ? -5.844 -13.075 -19.226 1.00 14.02 131 ASP B N 1
ATOM 3207 C CA . ASP B 1 103 ? -4.946 -11.962 -19.389 1.00 14.78 131 ASP B CA 1
ATOM 3208 C C . ASP B 1 103 ? -5.375 -11.036 -20.556 1.00 14.65 131 ASP B C 1
ATOM 3209 O O . ASP B 1 103 ? -4.680 -11.023 -21.591 1.00 15.26 131 ASP B O 1
ATOM 3214 N N . SER B 1 104 ? -6.447 -10.253 -20.394 1.00 13.82 132 SER B N 1
ATOM 3215 C CA . SER B 1 104 ? -7.309 -10.204 -19.170 1.00 14.01 132 SER B CA 1
ATOM 3216 C C . SER B 1 104 ? -8.801 -10.168 -19.472 1.00 14.16 132 SER B C 1
ATOM 3217 O O . SER B 1 104 ? -9.566 -9.373 -18.890 1.00 13.34 132 SER B O 1
ATOM 3220 N N . ALA B 1 105 ? -9.235 -11.065 -20.347 1.00 14.01 133 ALA B N 1
ATOM 3221 C CA . ALA B 1 105 ? -10.637 -11.166 -20.699 1.00 13.24 133 ALA B CA 1
ATOM 3222 C C . ALA B 1 105 ? -11.506 -11.439 -19.471 1.00 13.61 133 ALA B C 1
ATOM 3223 O O . ALA B 1 105 ? -12.520 -10.778 -19.292 1.00 13.39 133 ALA B O 1
ATOM 3225 N N . VAL B 1 106 ? -11.108 -12.383 -18.616 1.00 13.05 134 VAL B N 1
ATOM 3226 C CA . VAL B 1 106 ? -11.903 -12.697 -17.431 1.00 13.07 134 VAL B CA 1
ATOM 3227 C C . VAL B 1 106 ? -11.942 -11.525 -16.417 1.00 12.21 134 VAL B C 1
ATOM 3228 O O . VAL B 1 106 ? -13.001 -11.152 -15.993 1.00 11.55 134 VAL B O 1
ATOM 3232 N N . PRO B 1 107 ? -10.796 -10.937 -16.070 1.00 12.65 135 PRO B N 1
ATOM 3233 C CA . PRO B 1 107 ? -10.816 -9.734 -15.243 1.00 13.68 135 PRO B CA 1
ATOM 3234 C C . PRO B 1 107 ? -11.746 -8.643 -15.767 1.00 13.83 135 PRO B C 1
ATOM 3235 O O . PRO B 1 107 ? -12.438 -8.034 -14.990 1.00 14.95 135 PRO B O 1
ATOM 3239 N N . CYS B 1 108 ? -11.770 -8.411 -17.072 1.00 14.49 136 CYS B N 1
ATOM 3240 C CA . CYS B 1 108 ? -12.630 -7.384 -17.626 1.00 15.19 136 CYS B CA 1
ATOM 3241 C C . CYS B 1 108 ? -14.095 -7.806 -17.493 1.00 14.71 136 CYS B C 1
ATOM 3242 O O . CYS B 1 108 ? -14.924 -7.011 -17.035 1.00 13.57 136 CYS B O 1
ATOM 3245 N N . ALA B 1 109 ? -14.386 -9.075 -17.807 1.00 13.60 137 ALA B N 1
ATOM 3246 C CA . ALA B 1 109 ? -15.722 -9.617 -17.593 1.00 14.02 137 ALA B CA 1
ATOM 3247 C C . ALA B 1 109 ? -16.108 -9.570 -16.096 1.00 13.72 137 ALA B C 1
ATOM 3248 O O . ALA B 1 109 ? -17.201 -9.256 -15.806 1.00 13.04 137 ALA B O 1
ATOM 3250 N N . ILE B 1 110 ? -15.195 -9.867 -15.183 1.00 12.90 138 ILE B N 1
ATOM 3251 C CA . ILE B 1 110 ? -15.508 -9.712 -13.742 1.00 13.53 138 ILE B CA 1
ATOM 3252 C C . ILE B 1 110 ? -15.961 -8.289 -13.363 1.00 12.91 138 ILE B C 1
ATOM 3253 O O . ILE B 1 110 ? -16.988 -8.131 -12.680 1.00 13.43 138 ILE B O 1
ATOM 3258 N N . LEU B 1 111 ? -15.249 -7.278 -13.850 1.00 13.20 139 LEU B N 1
ATOM 3259 C CA . LEU B 1 111 ? -15.636 -5.880 -13.581 1.00 13.92 139 LEU B CA 1
ATOM 3260 C C . LEU B 1 111 ? -17.081 -5.594 -14.011 1.00 13.66 139 LEU B C 1
ATOM 3261 O O . LEU B 1 111 ? -17.873 -5.135 -13.224 1.00 13.45 139 LEU B O 1
ATOM 3266 N N . LEU B 1 112 ? -17.422 -5.886 -15.263 1.00 13.53 140 LEU B N 1
ATOM 3267 C CA . LEU B 1 112 ? -18.763 -5.618 -15.760 1.00 14.09 140 LEU B CA 1
ATOM 3268 C C . LEU B 1 112 ? -19.816 -6.457 -15.000 1.00 13.74 140 LEU B C 1
ATOM 3269 O O . LEU B 1 112 ? -20.862 -5.970 -14.675 1.00 13.70 140 LEU B O 1
ATOM 3274 N N . ASN B 1 113 ? -19.502 -7.703 -14.695 1.00 15.90 141 ASN B N 1
ATOM 3275 C CA . ASN B 1 113 ? -20.432 -8.584 -13.983 1.00 15.86 141 ASN B CA 1
ATOM 3276 C C . ASN B 1 113 ? -20.679 -8.138 -12.517 1.00 16.26 141 ASN B C 1
ATOM 3277 O O . ASN B 1 113 ? -21.814 -8.265 -11.999 1.00 15.72 141 ASN B O 1
ATOM 3282 N N . THR B 1 114 ? -19.628 -7.627 -11.876 1.00 15.96 142 THR B N 1
ATOM 3283 C CA . THR B 1 114 ? -19.732 -7.026 -10.543 1.00 16.34 142 THR B CA 1
ATOM 3284 C C . THR B 1 114 ? -20.749 -5.866 -10.575 1.00 16.24 142 THR B C 1
ATOM 3285 O O . THR B 1 114 ? -21.693 -5.803 -9.785 1.00 16.57 142 THR B O 1
ATOM 3289 N N . ALA B 1 115 ? -20.604 -4.979 -11.551 1.00 15.96 143 ALA B N 1
ATOM 3290 C CA . ALA B 1 115 ? -21.535 -3.858 -11.705 1.00 15.42 143 ALA B CA 1
ATOM 3291 C C . ALA B 1 115 ? -22.986 -4.350 -11.969 1.00 16.14 143 ALA B C 1
ATOM 3292 O O . ALA B 1 115 ? -23.931 -3.757 -11.454 1.00 15.96 143 ALA B O 1
ATOM 3294 N N . LYS B 1 116 ? -23.132 -5.429 -12.736 1.00 15.47 144 LYS B N 1
ATOM 3295 C CA . LYS B 1 116 ? -24.422 -6.076 -13.005 1.00 16.90 144 LYS B CA 1
ATOM 3296 C C . LYS B 1 116 ? -25.041 -6.640 -11.708 1.00 16.66 144 LYS B C 1
ATOM 3297 O O . LYS B 1 116 ? -26.154 -6.299 -11.339 1.00 15.60 144 LYS B O 1
ATOM 3303 N N . THR B 1 117 ? -24.303 -7.487 -11.016 1.00 16.32 145 THR B N 1
ATOM 3304 C CA . THR B 1 117 ? -24.842 -8.136 -9.819 1.00 16.93 145 THR B CA 1
ATOM 3305 C C . THR B 1 117 ? -25.159 -7.173 -8.665 1.00 17.79 145 THR B C 1
ATOM 3306 O O . THR B 1 117 ? -26.052 -7.444 -7.882 1.00 18.00 145 THR B O 1
ATOM 3310 N N . LEU B 1 118 ? -24.479 -6.020 -8.611 1.00 17.58 146 LEU B N 1
ATOM 3311 C CA . LEU B 1 118 ? -24.724 -4.986 -7.612 1.00 18.03 146 LEU B CA 1
ATOM 3312 C C . LEU B 1 118 ? -25.632 -3.863 -8.149 1.00 19.69 146 LEU B C 1
ATOM 3313 O O . LEU B 1 118 ? -25.759 -2.824 -7.525 1.00 20.60 146 LEU B O 1
ATOM 3318 N N . GLY B 1 119 ? -26.235 -4.091 -9.320 1.00 20.26 147 GLY B N 1
ATOM 3319 C CA . GLY B 1 119 ? -26.993 -3.074 -10.037 1.00 22.99 147 GLY B CA 1
ATOM 3320 C C . GLY B 1 119 ? -28.147 -2.465 -9.256 1.00 22.78 147 GLY B C 1
ATOM 3321 O O . GLY B 1 119 ? -28.425 -1.279 -9.402 1.00 23.47 147 GLY B O 1
ATOM 3322 N N . ALA B 1 120 ? -28.792 -3.272 -8.426 1.00 23.35 148 ALA B N 1
ATOM 3323 C CA . ALA B 1 120 ? -29.891 -2.815 -7.585 1.00 25.80 148 ALA B CA 1
ATOM 3324 C C . ALA B 1 120 ? -29.421 -1.734 -6.613 1.00 26.02 148 ALA B C 1
ATOM 3325 O O . ALA B 1 120 ? -30.213 -0.931 -6.149 1.00 29.26 148 ALA B O 1
ATOM 3327 N N . TYR B 1 121 ? -28.127 -1.726 -6.302 1.00 25.97 149 TYR B N 1
ATOM 3328 C CA . TYR B 1 121 ? -27.573 -0.712 -5.438 1.00 23.36 149 TYR B CA 1
ATOM 3329 C C . TYR B 1 121 ? -26.926 0.410 -6.256 1.00 23.42 149 TYR B C 1
ATOM 3330 O O . TYR B 1 121 ? -27.240 1.569 -6.037 1.00 21.70 149 TYR B O 1
ATOM 3339 N N . LEU B 1 122 ? -26.071 0.053 -7.224 1.00 21.99 150 LEU B N 1
ATOM 3340 C CA . LEU B 1 122 ? -25.255 1.027 -7.970 1.00 23.04 150 LEU B CA 1
ATOM 3341 C C . LEU B 1 122 ? -26.141 1.966 -8.793 1.00 24.48 150 LEU B C 1
ATOM 3342 O O . LEU B 1 122 ? -25.808 3.130 -8.966 1.00 27.02 150 LEU B O 1
ATOM 3347 N N . GLN B 1 123 ? -27.249 1.443 -9.294 1.00 26.47 151 GLN B N 1
ATOM 3348 C CA . GLN B 1 123 ? -28.151 2.224 -10.144 1.00 29.30 151 GLN B CA 1
ATOM 3349 C C . GLN B 1 123 ? -29.276 2.918 -9.369 1.00 30.44 151 GLN B C 1
ATOM 3350 O O . GLN B 1 123 ? -30.036 3.682 -9.955 1.00 30.23 151 GLN B O 1
ATOM 3356 N N . LYS B 1 124 ? -29.359 2.680 -8.059 1.00 30.36 152 LYS B N 1
ATOM 3357 C CA . LYS B 1 124 ? -30.416 3.264 -7.241 1.00 31.26 152 LYS B CA 1
ATOM 3358 C C . LYS B 1 124 ? -29.863 4.085 -6.080 1.00 27.61 152 LYS B C 1
ATOM 3359 O O . LYS B 1 124 ? -29.510 5.232 -6.285 1.00 24.17 152 LYS B O 1
ATOM 3365 N N . GLU B 1 125 ? -29.765 3.485 -4.892 1.00 28.24 153 GLU B N 1
ATOM 3366 C CA . GLU B 1 125 ? -29.413 4.176 -3.645 1.00 28.17 153 GLU B CA 1
ATOM 3367 C C . GLU B 1 125 ? -28.031 4.807 -3.717 1.00 26.84 153 GLU B C 1
ATOM 3368 O O . GLU B 1 125 ? -27.814 5.895 -3.210 1.00 25.57 153 GLU B O 1
ATOM 3374 N N . PHE B 1 126 ? -27.102 4.105 -4.350 1.00 23.88 154 PHE B N 1
ATOM 3375 C CA . PHE B 1 126 ? -25.744 4.592 -4.498 1.00 23.31 154 PHE B CA 1
ATOM 3376 C C . PHE B 1 126 ? -25.620 5.933 -5.240 1.00 23.11 154 PHE B C 1
ATOM 3377 O O . PHE B 1 126 ? -24.660 6.677 -5.031 1.00 23.19 154 PHE B O 1
ATOM 3385 N N . ARG B 1 127 ? -26.592 6.241 -6.091 1.00 25.55 155 ARG B N 1
ATOM 3386 C CA . ARG B 1 127 ? -26.623 7.509 -6.813 1.00 28.43 155 ARG B CA 1
ATOM 3387 C C . ARG B 1 127 ? -26.964 8.689 -5.922 1.00 28.91 155 ARG B C 1
ATOM 3388 O O . ARG B 1 127 ? -26.711 9.813 -6.299 1.00 29.84 155 ARG B O 1
ATOM 3396 N N . ASN B 1 128 ? -27.534 8.434 -4.747 1.00 33.60 156 ASN B N 1
ATOM 3397 C CA . ASN B 1 128 ? -27.879 9.514 -3.812 1.00 37.17 156 ASN B CA 1
ATOM 3398 C C . ASN B 1 128 ? -26.719 9.877 -2.907 1.00 37.47 156 ASN B C 1
ATOM 3399 O O . ASN B 1 128 ? -26.902 9.963 -1.694 1.00 38.37 156 ASN B O 1
ATOM 3404 N N . ARG B 1 129 ? -25.521 10.081 -3.469 1.00 37.04 157 ARG B N 1
ATOM 3405 C CA . ARG B 1 129 ? -24.405 10.484 -2.622 1.00 35.34 157 ARG B CA 1
ATOM 3406 C C . ARG B 1 129 ? -23.226 11.159 -3.329 1.00 31.73 157 ARG B C 1
ATOM 3407 O O . ARG B 1 129 ? -22.996 10.963 -4.517 1.00 32.46 157 ARG B O 1
ATOM 3415 N N . SER B 1 130 ? -22.524 11.987 -2.559 1.00 28.93 158 SER B N 1
ATOM 3416 C CA . SER B 1 130 ? -21.463 12.844 -3.071 1.00 28.38 158 SER B CA 1
ATOM 3417 C C . SER B 1 130 ? -20.127 12.620 -2.405 1.00 24.99 158 SER B C 1
ATOM 3418 O O . SER B 1 130 ? -19.149 13.269 -2.744 1.00 24.64 158 SER B O 1
ATOM 3421 N N . ASP B 1 131 ? -20.074 11.719 -1.441 1.00 23.19 159 ASP B N 1
ATOM 3422 C CA . ASP B 1 131 ? -18.807 11.405 -0.778 1.00 22.15 159 ASP B CA 1
ATOM 3423 C C . ASP B 1 131 ? -17.950 10.367 -1.550 1.00 20.06 159 ASP B C 1
ATOM 3424 O O . ASP B 1 131 ? -16.686 10.379 -1.498 1.00 20.32 159 ASP B O 1
ATOM 3429 N N . VAL B 1 132 ? -18.622 9.469 -2.249 1.00 18.05 160 VAL B N 1
ATOM 3430 C CA . VAL B 1 132 ? -17.932 8.420 -2.994 1.00 16.67 160 VAL B CA 1
ATOM 3431 C C . VAL B 1 132 ? -18.628 8.053 -4.339 1.00 15.73 160 VAL B C 1
ATOM 3432 O O . VAL B 1 132 ? -19.866 8.043 -4.466 1.00 16.37 160 VAL B O 1
ATOM 3436 N N . GLY B 1 133 ? -17.790 7.736 -5.328 1.00 15.57 161 GLY B N 1
ATOM 3437 C CA . GLY B 1 133 ? -18.211 7.205 -6.599 1.00 14.34 161 GLY B CA 1
ATOM 3438 C C . GLY B 1 133 ? -17.457 5.923 -6.929 1.00 14.81 161 GLY B C 1
ATOM 3439 O O . GLY B 1 133 ? -16.558 5.498 -6.194 1.00 14.07 161 GLY B O 1
ATOM 3440 N N . LEU B 1 134 ? -17.823 5.319 -8.058 1.00 15.00 162 LEU B N 1
ATOM 3441 C CA . LEU B 1 134 ? -17.203 4.107 -8.545 1.00 14.87 162 LEU B CA 1
ATOM 3442 C C . LEU B 1 134 ? -16.707 4.342 -9.970 1.00 15.32 162 LEU B C 1
ATOM 3443 O O . LEU B 1 134 ? -17.456 4.839 -10.838 1.00 15.31 162 LEU B O 1
ATOM 3448 N N . MET B 1 135 ? -15.442 4.019 -10.175 1.00 15.26 163 MET B N 1
ATOM 3449 C CA . MET B 1 135 ? -14.789 4.063 -11.465 1.00 15.94 163 MET B CA 1
ATOM 3450 C C . MET B 1 135 ? -14.412 2.640 -11.863 1.00 15.14 163 MET B C 1
ATOM 3451 O O . MET B 1 135 ? -13.799 1.920 -11.071 1.00 14.23 163 MET B O 1
ATOM 3456 N N . LEU B 1 136 ? -14.780 2.251 -13.084 1.00 13.74 164 LEU B N 1
ATOM 3457 C CA . LEU B 1 136 ? -14.263 1.050 -13.737 1.00 13.74 164 LEU B CA 1
ATOM 3458 C C . LEU B 1 136 ? -13.361 1.507 -14.880 1.00 13.64 164 LEU B C 1
ATOM 3459 O O . LEU B 1 136 ? -13.774 2.294 -15.731 1.00 13.22 164 LEU B O 1
ATOM 3464 N N . ILE B 1 137 ? -12.109 1.084 -14.824 1.00 13.20 165 ILE B N 1
ATOM 3465 C CA . ILE B 1 137 ? -11.107 1.469 -15.774 1.00 12.98 165 ILE B CA 1
ATOM 3466 C C . ILE B 1 137 ? -10.690 0.244 -16.614 1.00 12.83 165 ILE B C 1
ATOM 3467 O O . ILE B 1 137 ? -10.224 -0.757 -16.066 1.00 11.47 165 ILE B O 1
ATOM 3472 N N . PHE B 1 138 ? -10.840 0.335 -17.934 1.00 12.60 166 PHE B N 1
ATOM 3473 C CA . PHE B 1 138 ? -10.302 -0.678 -18.864 1.00 12.62 166 PHE B CA 1
ATOM 3474 C C . PHE B 1 138 ? -9.100 -0.095 -19.592 1.00 11.79 166 PHE B C 1
ATOM 3475 O O . PHE B 1 138 ? -9.243 0.718 -20.541 1.00 11.27 166 PHE B O 1
ATOM 3483 N N . PHE B 1 139 ? -7.904 -0.402 -19.072 1.00 11.36 167 PHE B N 1
ATOM 3484 C CA . PHE B 1 139 ? -6.693 0.125 -19.628 1.00 10.82 167 PHE B CA 1
ATOM 3485 C C . PHE B 1 139 ? -6.456 -0.471 -21.012 1.00 11.41 167 PHE B C 1
ATOM 3486 O O . PHE B 1 139 ? -6.714 -1.656 -21.250 1.00 10.55 167 PHE B O 1
ATOM 3494 N N . ASP B 1 140 ? -5.943 0.355 -21.911 1.00 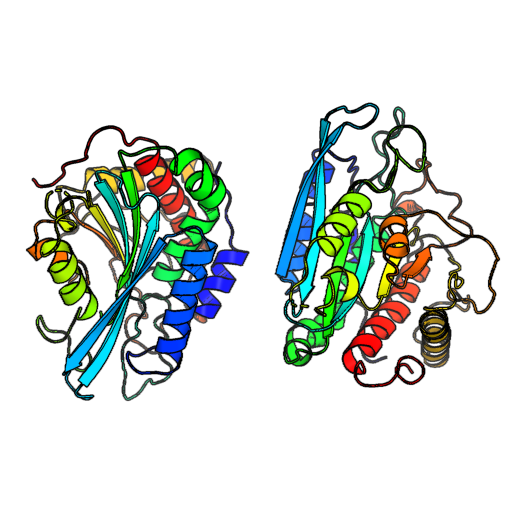12.03 168 ASP B N 1
ATOM 3495 C CA . ASP B 1 140 ? -5.590 -0.131 -23.217 1.00 12.19 168 ASP B CA 1
ATOM 3496 C C . ASP B 1 140 ? -4.090 -0.275 -23.229 1.00 12.17 168 ASP B C 1
ATOM 3497 O O . ASP B 1 140 ? -3.418 0.393 -22.459 1.00 13.20 168 ASP B O 1
ATOM 3502 N N . GLY B 1 141 ? -3.545 -1.080 -24.145 1.00 12.12 169 GLY B N 1
ATOM 3503 C CA . GLY B 1 141 ? -2.111 -1.125 -24.300 1.00 11.63 169 GLY B CA 1
ATOM 3504 C C . GLY B 1 141 ? -1.247 -1.553 -23.134 1.00 12.06 169 GLY B C 1
ATOM 3505 O O . GLY B 1 141 ? -0.085 -1.121 -23.044 1.00 12.14 169 GLY B O 1
ATOM 3506 N N . GLU B 1 142 ? -1.779 -2.387 -22.243 1.00 12.52 170 GLU B N 1
ATOM 3507 C CA . GLU B 1 142 ? -0.970 -2.930 -21.156 1.00 12.91 170 GLU B CA 1
ATOM 3508 C C . GLU B 1 142 ? 0.252 -3.685 -21.672 1.00 12.52 170 GLU B C 1
ATOM 3509 O O . GLU B 1 142 ? 1.368 -3.501 -21.177 1.00 12.29 170 GLU B O 1
ATOM 3515 N N . GLU B 1 143 ? 0.055 -4.509 -22.688 1.00 12.91 171 GLU B N 1
ATOM 3516 C CA . GLU B 1 143 ? 1.128 -5.391 -23.167 1.00 13.82 171 GLU B CA 1
ATOM 3517 C C . GLU B 1 143 ? 2.195 -4.732 -24.021 1.00 14.10 171 GLU B C 1
ATOM 3518 O O . GLU B 1 143 ? 1.903 -3.846 -24.835 1.00 15.15 171 GLU B O 1
ATOM 3524 N N . ALA B 1 144 ? 3.444 -5.143 -23.788 1.00 13.48 172 ALA B N 1
ATOM 3525 C CA . ALA B 1 144 ? 4.535 -4.822 -24.656 1.00 14.76 172 ALA B CA 1
ATOM 3526 C C . ALA B 1 144 ? 4.258 -5.358 -26.075 1.00 15.23 172 ALA B C 1
ATOM 3527 O O . ALA B 1 144 ? 3.529 -6.343 -26.280 1.00 16.56 172 ALA B O 1
ATOM 3529 N N . PHE B 1 145 ? 4.781 -4.628 -27.045 1.00 15.86 173 PHE B N 1
ATOM 3530 C CA . PHE B 1 145 ? 4.711 -5.037 -28.417 1.00 16.83 173 PHE B CA 1
ATOM 3531 C C . PHE B 1 145 ? 5.935 -5.874 -28.775 1.00 18.69 173 PHE B C 1
ATOM 3532 O O . PHE B 1 145 ? 5.844 -6.774 -29.601 1.00 19.38 173 PHE B O 1
ATOM 3540 N N . LYS B 1 146 ? 7.080 -5.581 -28.179 1.00 20.46 174 LYS B N 1
ATOM 3541 C CA . LYS B 1 146 ? 8.279 -6.350 -28.510 1.00 24.83 174 LYS B CA 1
ATOM 3542 C C . LYS B 1 146 ? 8.753 -7.116 -27.290 1.00 25.75 174 LYS B C 1
ATOM 3543 O O . LYS B 1 146 ? 8.830 -8.336 -27.298 1.00 28.66 174 LYS B O 1
ATOM 3549 N N . GLU B 1 147 ? 9.062 -6.396 -26.233 1.00 25.35 175 GLU B N 1
ATOM 3550 C CA . GLU B 1 147 ? 9.625 -7.008 -25.052 1.00 27.25 175 GLU B CA 1
ATOM 3551 C C . GLU B 1 147 ? 9.326 -6.091 -23.869 1.00 23.17 175 GLU B C 1
ATOM 3552 O O . GLU B 1 147 ? 9.517 -4.880 -23.956 1.00 22.68 175 GLU B O 1
ATOM 3558 N N . TRP B 1 148 ? 8.838 -6.675 -22.784 1.00 20.92 176 TRP B N 1
ATOM 3559 C CA . TRP B 1 148 ? 8.470 -5.896 -21.596 1.00 19.66 176 TRP B CA 1
ATOM 3560 C C . TRP B 1 148 ? 9.617 -5.125 -21.039 1.00 19.03 176 TRP B C 1
ATOM 3561 O O . TRP B 1 148 ? 10.628 -5.707 -20.630 1.00 18.27 176 TRP B O 1
ATOM 3572 N N . THR B 1 149 ? 9.475 -3.804 -21.059 1.00 18.00 177 THR B N 1
ATOM 3573 C CA . THR B 1 149 ? 10.444 -2.890 -20.489 1.00 19.25 177 THR B CA 1
ATOM 3574 C C . THR B 1 149 ? 9.665 -1.727 -19.868 1.00 18.67 177 THR B C 1
ATOM 3575 O O . THR B 1 149 ? 8.461 -1.565 -20.084 1.00 17.18 177 THR B O 1
ATOM 3579 N N . ASP B 1 150 ? 10.366 -0.919 -19.100 1.00 19.80 178 ASP B N 1
ATOM 3580 C CA . ASP B 1 150 ? 9.734 0.233 -18.477 1.00 20.94 178 ASP B CA 1
ATOM 3581 C C . ASP B 1 150 ? 9.036 1.065 -19.574 1.00 19.64 178 ASP B C 1
ATOM 3582 O O . ASP B 1 150 ? 7.897 1.474 -19.377 1.00 19.63 178 ASP B O 1
ATOM 3587 N N . ALA B 1 151 ? 9.662 1.197 -20.751 1.00 18.38 179 ALA B N 1
ATOM 3588 C CA . ALA B 1 151 ? 9.088 1.946 -21.881 1.00 19.40 179 ALA B CA 1
ATOM 3589 C C . ALA B 1 151 ? 8.014 1.163 -22.661 1.00 18.10 179 ALA B C 1
ATOM 3590 O O . ALA B 1 151 ? 6.934 1.691 -22.990 1.00 19.04 179 ALA B O 1
ATOM 3592 N N . ASP B 1 152 ? 8.311 -0.099 -22.973 1.00 18.08 180 ASP B N 1
ATOM 3593 C CA . ASP B 1 152 ? 7.460 -0.894 -23.849 1.00 17.15 180 ASP B CA 1
ATOM 3594 C C . ASP B 1 152 ? 6.539 -1.688 -22.922 1.00 16.73 180 ASP B C 1
ATOM 3595 O O . ASP B 1 152 ? 6.780 -2.851 -22.625 1.00 14.94 180 ASP B O 1
ATOM 3600 N N . SER B 1 153 ? 5.509 -0.993 -22.445 1.00 15.76 181 SER B N 1
ATOM 3601 C CA . SER B 1 153 ? 4.517 -1.505 -21.484 1.00 15.61 181 SER B CA 1
ATOM 3602 C C . SER B 1 153 ? 3.514 -0.421 -21.070 1.00 14.63 181 SER B C 1
ATOM 3603 O O . SER B 1 153 ? 3.811 0.782 -21.182 1.00 15.58 181 SER B O 1
ATOM 3606 N N . VAL B 1 154 ? 2.350 -0.860 -20.626 1.00 13.62 182 VAL B N 1
ATOM 3607 C CA . VAL B 1 154 ? 1.419 -0.031 -19.852 1.00 13.67 182 VAL B CA 1
ATOM 3608 C C . VAL B 1 154 ? 1.209 1.364 -20.515 1.00 13.58 182 VAL B C 1
ATOM 3609 O O . VAL B 1 154 ? 1.215 2.424 -19.862 1.00 11.86 182 VAL B O 1
ATOM 3613 N N . TYR B 1 155 ? 0.997 1.322 -21.829 1.00 13.40 183 TYR B N 1
ATOM 3614 C CA . TYR B 1 155 ? 0.860 2.556 -22.626 1.00 13.80 183 TYR B CA 1
ATOM 3615 C C . TYR B 1 155 ? -0.349 3.365 -22.197 1.00 13.07 183 TYR B C 1
ATOM 3616 O O . TYR B 1 155 ? -0.244 4.575 -21.957 1.00 13.19 183 TYR B O 1
ATOM 3625 N N . GLY B 1 156 ? -1.488 2.705 -22.048 1.00 12.93 184 GLY B N 1
ATOM 3626 C CA . GLY B 1 156 ? -2.691 3.412 -21.737 1.00 13.08 184 GLY B CA 1
ATOM 3627 C C . GLY B 1 156 ? -2.654 3.944 -20.309 1.00 12.95 184 GLY B C 1
ATOM 3628 O O . GLY B 1 156 ? -3.043 5.075 -20.056 1.00 12.53 184 GLY B O 1
ATOM 3629 N N . SER B 1 157 ? -2.224 3.107 -19.380 1.00 12.73 185 SER B N 1
ATOM 3630 C CA . SER B 1 157 ? -2.105 3.530 -17.981 1.00 13.40 185 SER B CA 1
ATOM 3631 C C . SER B 1 157 ? -1.232 4.759 -17.824 1.00 12.50 185 SER B C 1
ATOM 3632 O O . SER B 1 157 ? -1.622 5.703 -17.132 1.00 11.70 185 SER B O 1
ATOM 3635 N N . LYS B 1 158 ? -0.066 4.745 -18.471 1.00 12.55 186 LYS B N 1
ATOM 3636 C CA . LYS B 1 158 ? 0.815 5.902 -18.465 1.00 14.22 186 LYS B CA 1
ATOM 3637 C C . LYS B 1 158 ? 0.091 7.181 -18.861 1.00 14.15 186 LYS B C 1
ATOM 3638 O O . LYS B 1 158 ? 0.225 8.192 -18.189 1.00 13.22 186 LYS B O 1
ATOM 3644 N N . HIS B 1 159 ? -0.700 7.101 -19.922 1.00 13.93 187 HIS B N 1
ATOM 3645 C CA . HIS B 1 159 ? -1.384 8.271 -20.457 1.00 14.44 187 HIS B CA 1
ATOM 3646 C C . HIS B 1 159 ? -2.500 8.712 -19.522 1.00 13.97 187 HIS B C 1
ATOM 3647 O O . HIS B 1 159 ? -2.665 9.920 -19.237 1.00 12.72 187 HIS B O 1
ATOM 3654 N N . LEU B 1 160 ? -3.267 7.750 -19.042 1.00 13.46 188 LEU B N 1
ATOM 3655 C CA . LEU B 1 160 ? -4.394 8.071 -18.150 1.00 14.63 188 LEU B CA 1
ATOM 3656 C C . LEU B 1 160 ? -3.928 8.660 -16.803 1.00 14.02 188 LEU B C 1
ATOM 3657 O O . LEU B 1 160 ? -4.540 9.606 -16.303 1.00 13.74 188 LEU B O 1
ATOM 3662 N N . ALA B 1 161 ? -2.870 8.086 -16.222 1.00 14.60 189 ALA B N 1
ATOM 3663 C CA . ALA B 1 161 ? -2.264 8.596 -14.984 1.00 15.18 189 ALA B CA 1
ATOM 3664 C C . ALA B 1 161 ? -1.785 10.033 -15.151 1.00 15.39 189 ALA B C 1
ATOM 3665 O O . ALA B 1 161 ? -2.062 10.874 -14.288 1.00 13.21 189 ALA B O 1
ATOM 3667 N N . ALA B 1 162 ? -1.060 10.305 -16.255 1.00 14.36 190 ALA B N 1
ATOM 3668 C CA . ALA B 1 162 ? -0.614 11.673 -16.525 1.00 15.72 190 ALA B CA 1
ATOM 3669 C C . ALA B 1 162 ? -1.783 12.626 -16.641 1.00 15.42 190 ALA B C 1
ATOM 3670 O O . ALA B 1 162 ? -1.725 13.722 -16.113 1.00 15.61 190 ALA B O 1
ATOM 3672 N N . LYS B 1 163 ? -2.824 12.198 -17.331 1.00 15.13 191 LYS B N 1
ATOM 3673 C CA . LYS B 1 163 ? -4.022 13.011 -17.541 1.00 16.71 191 LYS B CA 1
ATOM 3674 C C . LYS B 1 163 ? -4.760 13.316 -16.227 1.00 15.79 191 LYS B C 1
ATOM 3675 O O . LYS B 1 163 ? -5.182 14.423 -15.971 1.00 14.57 191 LYS B O 1
ATOM 3681 N N . LEU B 1 164 ? -4.962 12.276 -15.433 1.00 13.57 192 LEU B N 1
ATOM 3682 C CA . LEU B 1 164 ? -5.589 12.447 -14.123 1.00 14.61 192 LEU B CA 1
ATOM 3683 C C . LEU B 1 164 ? -4.743 13.305 -13.187 1.00 13.10 192 LEU B C 1
ATOM 3684 O O . LEU B 1 164 ? -5.282 14.030 -12.366 1.00 13.06 192 LEU B O 1
ATOM 3689 N N . ALA B 1 165 ? -3.426 13.228 -13.300 1.00 13.91 193 ALA B N 1
ATOM 3690 C CA . ALA B 1 165 ? -2.547 13.978 -12.425 1.00 15.38 193 ALA B CA 1
ATOM 3691 C C . ALA B 1 165 ? -2.516 15.477 -12.805 1.00 17.21 193 ALA B C 1
ATOM 3692 O O . ALA B 1 165 ? -2.286 16.323 -11.933 1.00 16.86 193 ALA B O 1
ATOM 3694 N N . SER B 1 166 ? -2.750 15.763 -14.086 1.00 17.54 194 SER B N 1
ATOM 3695 C CA . SER B 1 166 ? -2.580 17.095 -14.668 1.00 19.28 194 SER B CA 1
ATOM 3696 C C . SER B 1 166 ? -3.741 18.050 -14.378 1.00 21.89 194 SER B C 1
ATOM 3697 O O . SER B 1 166 ? -3.644 19.225 -14.710 1.00 20.32 194 SER B O 1
ATOM 3700 N N . LYS B 1 167 ? -4.837 17.526 -13.819 1.00 22.68 195 LYS B N 1
ATOM 3701 C CA . LYS B 1 167 ? -6.080 18.262 -13.632 1.00 24.66 195 LYS B CA 1
ATOM 3702 C C . LYS B 1 167 ? -6.402 18.350 -12.149 1.00 26.19 195 LYS B C 1
ATOM 3703 O O . LYS B 1 167 ? -6.287 17.365 -11.427 1.00 23.55 195 LYS B O 1
ATOM 3709 N N . ARG B 1 168 ? -6.879 19.512 -11.722 1.00 26.41 196 ARG B N 1
ATOM 3710 C CA . ARG B 1 168 ? -7.134 19.781 -10.323 1.00 27.81 196 ARG B CA 1
ATOM 3711 C C . ARG B 1 168 ? -8.417 20.601 -10.239 1.00 29.48 196 ARG B C 1
ATOM 3712 O O . ARG B 1 168 ? -8.556 21.588 -10.961 1.00 31.16 196 ARG B O 1
ATOM 3720 N N . SER B 1 169 ? -9.364 20.209 -9.392 1.00 33.03 197 SER B N 1
ATOM 3721 C CA . SER B 1 169 ? -10.678 20.883 -9.358 1.00 34.68 197 SER B CA 1
ATOM 3722 C C . SER B 1 169 ? -10.584 22.361 -8.996 1.00 38.43 197 SER B C 1
ATOM 3723 O O . SER B 1 169 ? -9.744 22.760 -8.188 1.00 39.31 197 SER B O 1
ATOM 3726 N N . LEU B 1 175 ? -5.571 24.099 -1.179 1.00 20.30 203 LEU B N 1
ATOM 3727 C CA . LEU B 1 175 ? -5.113 23.347 -2.375 1.00 20.18 203 LEU B CA 1
ATOM 3728 C C . LEU B 1 175 ? -6.027 22.170 -2.668 1.00 21.23 203 LEU B C 1
ATOM 3729 O O . LEU B 1 175 ? -6.287 21.306 -1.808 1.00 21.42 203 LEU B O 1
ATOM 3734 N N . ALA B 1 176 ? -6.542 22.154 -3.882 1.00 21.25 204 ALA B N 1
ATOM 3735 C CA . ALA B 1 176 ? -7.476 21.131 -4.292 1.00 23.27 204 ALA B CA 1
ATOM 3736 C C . ALA B 1 176 ? -6.698 19.815 -4.652 1.00 21.19 204 ALA B C 1
ATOM 3737 O O . ALA B 1 176 ? -5.562 19.881 -5.146 1.00 22.32 204 ALA B O 1
ATOM 3739 N N . PRO B 1 177 ? -7.277 18.651 -4.368 1.00 20.08 205 PRO B N 1
ATOM 3740 C CA . PRO B 1 177 ? -6.663 17.408 -4.870 1.00 20.21 205 PRO B CA 1
ATOM 3741 C C . PRO B 1 177 ? -6.681 17.333 -6.392 1.00 18.25 205 PRO B C 1
ATOM 3742 O O . PRO B 1 177 ? -7.638 17.767 -7.028 1.00 20.20 205 PRO B O 1
ATOM 3746 N N . ARG B 1 178 ? -5.588 16.836 -6.951 1.00 16.62 206 ARG B N 1
ATOM 3747 C CA . ARG B 1 178 ? -5.550 16.459 -8.353 1.00 15.76 206 ARG B CA 1
ATOM 3748 C C . ARG B 1 178 ? -6.608 15.392 -8.571 1.00 15.86 206 ARG B C 1
ATOM 3749 O O . ARG B 1 178 ? -7.027 14.703 -7.620 1.00 15.30 206 ARG B O 1
ATOM 3757 N N . ASN B 1 179 ? -7.103 15.285 -9.796 1.00 15.82 207 ASN B N 1
ATOM 3758 C CA . ASN B 1 179 ? -8.142 14.310 -10.064 1.00 15.43 207 ASN B CA 1
ATOM 3759 C C . ASN B 1 179 ? -7.692 12.913 -9.661 1.00 14.26 207 ASN B C 1
ATOM 3760 O O . ASN B 1 179 ? -8.486 12.143 -9.128 1.00 14.01 207 ASN B O 1
ATOM 3765 N N . ILE B 1 180 ? -6.429 12.608 -9.924 1.00 13.93 208 ILE B N 1
ATOM 3766 C CA . ILE B 1 180 ? -5.855 11.269 -9.568 1.00 13.60 208 ILE B CA 1
ATOM 3767 C C . ILE B 1 180 ? -5.812 11.036 -8.054 1.00 12.99 208 ILE B C 1
ATOM 3768 O O . ILE B 1 180 ? -5.809 9.895 -7.603 1.00 12.36 208 ILE B O 1
ATOM 3773 N N . ASP B 1 181 ? -5.701 12.131 -7.289 1.00 12.88 209 ASP B N 1
ATOM 3774 C CA . ASP B 1 181 ? -5.716 12.081 -5.839 1.00 12.44 209 ASP B CA 1
ATOM 3775 C C . ASP B 1 181 ? -7.050 11.696 -5.245 1.00 12.78 209 ASP B C 1
ATOM 3776 O O . ASP B 1 181 ? -7.099 11.287 -4.061 1.00 12.34 209 ASP B O 1
ATOM 3781 N N . ARG B 1 182 ? -8.111 11.842 -6.031 1.00 12.48 210 ARG B N 1
ATOM 3782 C CA . ARG B 1 182 ? -9.427 11.420 -5.652 1.00 12.92 210 ARG B CA 1
ATOM 3783 C C . ARG B 1 182 ? -9.659 9.905 -5.720 1.00 12.39 210 ARG B C 1
ATOM 3784 O O . ARG B 1 182 ? -10.685 9.412 -5.239 1.00 12.64 210 ARG B O 1
ATOM 3792 N N . ILE B 1 183 ? -8.709 9.178 -6.290 1.00 12.36 211 ILE B N 1
ATOM 3793 C CA . ILE B 1 183 ? -8.763 7.726 -6.309 1.00 12.78 211 ILE B CA 1
ATOM 3794 C C . ILE B 1 183 ? -8.239 7.234 -4.957 1.00 12.75 211 ILE B C 1
ATOM 3795 O O . ILE B 1 183 ? -7.045 7.337 -4.646 1.00 12.32 211 ILE B O 1
ATOM 3800 N N . GLU B 1 184 ? -9.127 6.697 -4.161 1.00 13.91 212 GLU B N 1
ATOM 3801 C CA . GLU B 1 184 ? -8.768 6.234 -2.800 1.00 15.17 212 GLU B CA 1
ATOM 3802 C C . GLU B 1 184 ? -7.909 5.015 -2.892 1.00 14.69 212 GLU B C 1
ATOM 3803 O O . GLU B 1 184 ? -6.963 4.882 -2.152 1.00 13.71 212 GLU B O 1
ATOM 3809 N N . VAL B 1 185 ? -8.278 4.135 -3.829 1.00 13.67 213 VAL B N 1
ATOM 3810 C CA . VAL B 1 185 ? -7.530 2.929 -4.123 1.00 13.42 213 VAL B CA 1
ATOM 3811 C C . VAL B 1 185 ? -7.833 2.476 -5.555 1.00 12.37 213 VAL B C 1
ATOM 3812 O O . VAL B 1 185 ? -8.950 2.584 -6.049 1.00 12.37 213 VAL B O 1
ATOM 3816 N N . LEU B 1 186 ? -6.783 2.036 -6.211 1.00 12.23 214 LEU B N 1
ATOM 3817 C CA . LEU B 1 186 ? -6.877 1.317 -7.467 1.00 11.79 214 LEU B CA 1
ATOM 3818 C C . LEU B 1 186 ? -6.785 -0.203 -7.249 1.00 11.12 214 LEU B C 1
ATOM 3819 O O . LEU B 1 186 ? -5.767 -0.722 -6.841 1.00 11.52 214 LEU B O 1
ATOM 3824 N N . VAL B 1 187 ? -7.861 -0.879 -7.538 1.00 10.64 215 VAL B N 1
ATOM 3825 C CA . VAL B 1 187 ? -7.955 -2.327 -7.394 1.00 10.37 215 VAL B CA 1
ATOM 3826 C C . VAL B 1 187 ? -7.748 -2.906 -8.782 1.00 10.39 215 VAL B C 1
ATOM 3827 O O . VAL B 1 187 ? -8.634 -2.832 -9.606 1.00 10.95 215 VAL B O 1
ATOM 3831 N N . LEU B 1 188 ? -6.546 -3.391 -9.059 1.00 10.71 216 LEU B N 1
ATOM 3832 C CA . LEU B 1 188 ? -6.166 -3.858 -10.409 1.00 10.91 216 LEU B CA 1
ATOM 3833 C C . LEU B 1 188 ? -6.287 -5.378 -10.461 1.00 11.45 216 LEU B C 1
ATOM 3834 O O . LEU B 1 188 ? -5.629 -6.104 -9.703 1.00 12.26 216 LEU B O 1
ATOM 3839 N N . LEU B 1 189 ? -7.124 -5.870 -11.356 1.00 11.25 217 LEU B N 1
ATOM 3840 C CA . LEU B 1 189 ? -7.292 -7.329 -11.490 1.00 11.84 217 LEU B CA 1
ATOM 3841 C C . LEU B 1 189 ? -6.546 -7.798 -12.699 1.00 12.61 217 LEU B C 1
ATOM 3842 O O . LEU B 1 189 ? -6.679 -7.184 -13.765 1.00 11.48 217 LEU B O 1
ATOM 3847 N N . ASP B 1 190 ? -5.783 -8.881 -12.559 1.00 12.68 218 ASP B N 1
ATOM 3848 C CA . ASP B 1 190 ? -5.021 -9.418 -13.676 1.00 12.43 218 ASP B CA 1
ATOM 3849 C C . ASP B 1 190 ? -4.760 -10.938 -13.478 1.00 12.38 218 ASP B C 1
ATOM 3850 O O . ASP B 1 190 ? -4.592 -11.417 -12.361 1.00 10.78 218 ASP B O 1
ATOM 3855 N N . LEU B 1 191 ? -4.775 -11.680 -14.580 1.00 12.42 219 LEU B N 1
ATOM 3856 C CA . LEU B 1 191 ? -4.437 -13.110 -14.571 1.00 12.89 219 LEU B CA 1
ATOM 3857 C C . LEU B 1 191 ? -5.361 -13.909 -13.652 1.00 13.43 219 LEU B C 1
ATOM 3858 O O . LEU B 1 191 ? -4.958 -14.675 -12.790 1.00 13.53 219 LEU B O 1
ATOM 3863 N N . ILE B 1 192 ? -6.646 -13.709 -13.868 1.00 13.15 220 ILE B N 1
ATOM 3864 C CA . ILE B 1 192 ? -7.654 -14.418 -13.136 1.00 14.10 220 ILE B CA 1
ATOM 3865 C C . ILE B 1 192 ? -8.372 -15.322 -14.149 1.00 14.88 220 ILE B C 1
ATOM 3866 O O . ILE B 1 192 ? -8.555 -14.945 -15.324 1.00 13.38 220 ILE B O 1
ATOM 3871 N N . GLY B 1 193 ? -8.760 -16.504 -13.675 1.00 14.37 221 GLY B N 1
ATOM 3872 C CA . GLY B 1 193 ? -9.539 -17.453 -14.466 1.00 15.44 221 GLY B CA 1
ATOM 3873 C C . GLY B 1 193 ? -9.042 -18.887 -14.413 1.00 15.48 221 GLY B C 1
ATOM 3874 O O . GLY B 1 193 ? -9.803 -19.823 -14.729 1.00 16.81 221 GLY B O 1
ATOM 3875 N N . ALA B 1 194 ? -7.774 -19.072 -14.052 1.00 16.49 222 ALA B N 1
ATOM 3876 C CA . ALA B 1 194 ? -7.199 -20.407 -13.921 1.00 16.57 222 ALA B CA 1
ATOM 3877 C C . ALA B 1 194 ? -7.613 -21.076 -12.593 1.00 17.55 222 ALA B C 1
ATOM 3878 O O . ALA B 1 194 ? -8.220 -20.457 -11.702 1.00 17.31 222 ALA B O 1
ATOM 3880 N N . ARG B 1 195 ? -7.303 -22.360 -12.472 1.00 17.84 223 ARG B N 1
ATOM 3881 C CA . ARG B 1 195 ? -7.741 -23.116 -11.305 1.00 19.39 223 ARG B CA 1
ATOM 3882 C C . ARG B 1 195 ? -6.953 -22.740 -10.046 1.00 17.34 223 ARG B C 1
ATOM 3883 O O . ARG B 1 195 ? -5.726 -22.690 -10.046 1.00 18.69 223 ARG B O 1
ATOM 3891 N N . ASN B 1 196 ? -7.676 -22.488 -8.975 1.00 18.38 224 ASN B N 1
ATOM 3892 C CA . ASN B 1 196 ? -7.099 -22.235 -7.647 1.00 18.67 224 ASN B CA 1
ATOM 3893 C C . ASN B 1 196 ? -6.033 -21.162 -7.621 1.00 17.68 224 ASN B C 1
ATOM 3894 O O . ASN B 1 196 ? -4.914 -21.416 -7.212 1.00 17.63 224 ASN B O 1
ATOM 3899 N N . PRO B 1 197 ? -6.398 -19.934 -8.041 1.00 17.46 225 PRO B N 1
ATOM 3900 C CA . PRO B 1 197 ? -5.483 -18.805 -7.941 1.00 18.11 225 PRO B CA 1
ATOM 3901 C C . PRO B 1 197 ? -5.188 -18.447 -6.500 1.00 17.51 225 PRO B C 1
ATOM 3902 O O . PRO B 1 197 ? -6.021 -18.669 -5.617 1.00 17.14 225 PRO B O 1
ATOM 3906 N N . LYS B 1 198 ? -4.005 -17.877 -6.292 1.00 16.10 226 LYS B N 1
ATOM 3907 C CA . LYS B 1 198 ? -3.580 -17.383 -5.002 1.00 16.82 226 LYS B CA 1
ATOM 3908 C C . LYS B 1 198 ? -3.303 -15.878 -5.104 1.00 16.11 226 LYS B C 1
ATOM 3909 O O . LYS B 1 198 ? -2.559 -15.449 -5.962 1.00 16.67 226 LYS B O 1
ATOM 3915 N N . PHE B 1 199 ? -3.887 -15.106 -4.208 1.00 15.15 227 PHE B N 1
ATOM 3916 C CA . PHE B 1 199 ? -3.740 -13.658 -4.193 1.00 14.92 227 PHE B CA 1
ATOM 3917 C C . PHE B 1 199 ? -3.158 -13.290 -2.841 1.00 15.35 227 PHE B C 1
ATOM 3918 O O . PHE B 1 199 ? -3.779 -13.566 -1.825 1.00 14.55 227 PHE B O 1
ATOM 3926 N N . SER B 1 200 ? -1.947 -12.735 -2.834 1.00 15.84 228 SER B N 1
ATOM 3927 C CA . SER B 1 200 ? -1.309 -12.266 -1.619 1.00 16.12 228 SER B CA 1
ATOM 3928 C C . SER B 1 200 ? -1.183 -10.733 -1.654 1.00 14.67 228 SER B C 1
ATOM 3929 O O . SER B 1 200 ? -1.234 -10.124 -2.700 1.00 15.39 228 SER B O 1
ATOM 3932 N N . SER B 1 201 ? -0.948 -10.137 -0.511 1.00 13.34 229 SER B N 1
ATOM 3933 C CA . SER B 1 201 ? -0.952 -8.685 -0.379 1.00 13.37 229 SER B CA 1
ATOM 3934 C C . SER B 1 201 ? 0.420 -8.150 -0.703 1.00 13.19 229 SER B C 1
ATOM 3935 O O . SER B 1 201 ? 1.404 -8.692 -0.217 1.00 13.20 229 SER B O 1
ATOM 3938 N N . PHE B 1 202 ? 0.484 -7.111 -1.528 1.00 13.14 230 PHE B N 1
ATOM 3939 C CA . PHE B 1 202 ? 1.775 -6.553 -1.934 1.00 13.90 230 PHE B CA 1
ATOM 3940 C C . PHE B 1 202 ? 2.221 -5.279 -1.185 1.00 13.84 230 PHE B C 1
ATOM 3941 O O . PHE B 1 202 ? 3.422 -4.998 -1.100 1.00 13.91 230 PHE B O 1
ATOM 3949 N N . TYR B 1 203 ? 1.275 -4.510 -0.680 1.00 15.15 231 TYR B N 1
ATOM 3950 C CA . TYR B 1 203 ? 1.556 -3.173 -0.175 1.00 15.10 231 TYR B CA 1
ATOM 3951 C C . TYR B 1 203 ? 0.964 -2.908 1.205 1.00 14.88 231 TYR B C 1
ATOM 3952 O O . TYR B 1 203 ? -0.193 -3.261 1.479 1.00 14.43 231 TYR B O 1
ATOM 3961 N N . GLU B 1 204 ? 1.750 -2.238 2.031 1.00 15.40 232 GLU B N 1
ATOM 3962 C CA . GLU B 1 204 ? 1.338 -1.828 3.367 1.00 17.05 232 GLU B CA 1
ATOM 3963 C C . GLU B 1 204 ? 0.046 -1.003 3.371 1.00 16.36 232 GLU B C 1
ATOM 3964 O O . GLU B 1 204 ? -0.880 -1.317 4.103 1.00 16.56 232 GLU B O 1
ATOM 3970 N N . ASN B 1 205 ? -0.065 0.008 2.507 1.00 16.00 233 ASN B N 1
ATOM 3971 C CA . ASN B 1 205 ? -1.227 0.917 2.571 1.00 15.91 233 ASN B CA 1
ATOM 3972 C C . ASN B 1 205 ? -2.535 0.303 2.048 1.00 14.87 233 ASN B C 1
ATOM 3973 O O . ASN B 1 205 ? -3.597 0.878 2.189 1.00 16.70 233 ASN B O 1
ATOM 3978 N N . THR B 1 206 ? -2.489 -0.878 1.455 1.00 13.86 234 THR B N 1
ATOM 3979 C CA . THR B 1 206 ? -3.754 -1.546 1.121 1.00 13.16 234 THR B CA 1
ATOM 3980 C C . THR B 1 206 ? -3.892 -2.907 1.788 1.00 13.44 234 THR B C 1
ATOM 3981 O O . THR B 1 206 ? -4.792 -3.653 1.462 1.00 12.00 234 THR B O 1
ATOM 3985 N N . ASP B 1 207 ? -2.981 -3.234 2.699 1.00 14.02 235 ASP B N 1
ATOM 3986 C CA . ASP B 1 207 ? -3.029 -4.530 3.403 1.00 14.83 235 ASP B CA 1
ATOM 3987 C C . ASP B 1 207 ? -4.359 -4.778 4.157 1.00 15.65 235 ASP B C 1
ATOM 3988 O O . ASP B 1 207 ? -4.865 -5.908 4.185 1.00 14.88 235 ASP B O 1
ATOM 3993 N N . GLY B 1 208 ? -4.939 -3.718 4.729 1.00 15.34 236 GLY B N 1
ATOM 3994 C CA . GLY B 1 208 ? -6.256 -3.783 5.377 1.00 14.81 236 GLY B CA 1
ATOM 3995 C C . GLY B 1 208 ? -7.373 -4.242 4.469 1.00 14.95 236 GLY B C 1
ATOM 3996 O O . GLY B 1 208 ? -8.220 -5.072 4.821 1.00 13.72 236 GLY B O 1
ATOM 3997 N N . LEU B 1 209 ? -7.364 -3.702 3.258 1.00 13.59 237 LEU B N 1
ATOM 3998 C CA . LEU B 1 209 ? -8.313 -4.105 2.269 1.00 13.70 237 LEU B CA 1
ATOM 3999 C C . LEU B 1 209 ? -8.084 -5.555 1.893 1.00 12.85 237 LEU B C 1
ATOM 4000 O O . LEU B 1 209 ? -9.023 -6.290 1.716 1.00 12.56 237 LEU B O 1
ATOM 4005 N N . HIS B 1 210 ? -6.830 -5.972 1.774 1.00 11.93 238 HIS B N 1
ATOM 4006 C CA . HIS B 1 210 ? -6.519 -7.371 1.463 1.00 13.15 238 HIS B CA 1
ATOM 4007 C C . HIS B 1 210 ? -6.978 -8.303 2.576 1.00 14.29 238 HIS B C 1
ATOM 4008 O O . HIS B 1 210 ? -7.679 -9.289 2.346 1.00 15.09 238 HIS B O 1
ATOM 4015 N N . SER B 1 211 ? -6.692 -7.910 3.803 1.00 14.66 239 SER B N 1
ATOM 4016 C CA . SER B 1 211 ? -7.187 -8.642 4.981 1.00 15.66 239 SER B CA 1
ATOM 4017 C C . SER B 1 211 ? -8.710 -8.744 4.956 1.00 14.41 239 SER B C 1
ATOM 4018 O O . SER B 1 211 ? -9.273 -9.785 5.302 1.00 14.93 239 SER B O 1
ATOM 4021 N N . SER B 1 212 ? -9.394 -7.704 4.484 1.00 15.59 240 SER B N 1
ATOM 4022 C CA . SER B 1 212 ? -10.850 -7.760 4.365 1.00 16.50 240 SER B CA 1
ATOM 4023 C C . SER B 1 212 ? -11.364 -8.802 3.376 1.00 17.17 240 SER B C 1
ATOM 4024 O O . SER B 1 212 ? -12.379 -9.431 3.630 1.00 17.28 240 SER B O 1
ATOM 4027 N N . LEU B 1 213 ? -10.675 -8.942 2.243 1.00 16.60 241 LEU B N 1
ATOM 4028 C CA . LEU B 1 213 ? -10.970 -10.005 1.291 1.00 15.80 241 LEU B CA 1
ATOM 4029 C C . LEU B 1 213 ? -10.775 -11.389 1.946 1.00 15.38 241 LEU B C 1
ATOM 4030 O O . LEU B 1 213 ? -11.583 -12.297 1.711 1.00 13.96 241 LEU B O 1
ATOM 4035 N N . VAL B 1 214 ? -9.686 -11.552 2.702 1.00 14.84 242 VAL B N 1
ATOM 4036 C CA . VAL B 1 214 ? -9.460 -12.794 3.470 1.00 15.81 242 VAL B CA 1
ATOM 4037 C C . VAL B 1 214 ? -10.664 -13.095 4.357 1.00 15.42 242 VAL B C 1
ATOM 4038 O O . VAL B 1 214 ? -11.205 -14.214 4.341 1.00 14.80 242 VAL B O 1
ATOM 4042 N N . GLN B 1 215 ? -11.118 -12.096 5.102 1.00 16.76 243 GLN B N 1
ATOM 4043 C CA . GLN B 1 215 ? -12.221 -12.294 6.034 1.00 18.70 243 GLN B CA 1
ATOM 4044 C C . GLN B 1 215 ? -13.560 -12.518 5.330 1.00 17.95 243 GLN B C 1
ATOM 4045 O O . GLN B 1 215 ? -14.372 -13.342 5.784 1.00 16.99 243 GLN B O 1
ATOM 4051 N N . ILE B 1 216 ? -13.798 -11.833 4.201 1.00 16.56 244 ILE B N 1
ATOM 4052 C CA . ILE B 1 216 ? -15.045 -12.038 3.470 1.00 16.24 244 ILE B CA 1
ATOM 4053 C C . ILE B 1 216 ? -15.083 -13.457 2.899 1.00 16.38 244 ILE B C 1
ATOM 4054 O O . ILE B 1 216 ? -16.127 -14.087 2.908 1.00 16.60 244 ILE B O 1
ATOM 4059 N N . GLU B 1 217 ? -13.955 -13.949 2.392 1.00 15.57 245 GLU B N 1
ATOM 4060 C CA . GLU B 1 217 ? -13.883 -15.287 1.871 1.00 16.86 245 GLU B CA 1
ATOM 4061 C C . GLU B 1 217 ? -14.229 -16.317 2.970 1.00 17.66 245 GLU B C 1
ATOM 4062 O O . GLU B 1 217 ? -15.026 -17.231 2.745 1.00 16.44 245 GLU B O 1
ATOM 4068 N N . LYS B 1 218 ? -13.628 -16.140 4.136 1.00 18.00 246 LYS B N 1
ATOM 4069 C CA . LYS B 1 218 ? -13.888 -17.021 5.281 1.00 20.61 246 LYS B CA 1
ATOM 4070 C C . LYS B 1 218 ? -15.354 -17.065 5.638 1.00 20.13 246 LYS B C 1
ATOM 4071 O O . LYS B 1 218 ? -15.888 -18.135 5.870 1.00 21.72 246 LYS B O 1
ATOM 4077 N N . SER B 1 219 ? -15.975 -15.895 5.677 1.00 20.87 247 SER B N 1
ATOM 4078 C CA . SER B 1 219 ? -17.391 -15.712 5.999 1.00 22.60 247 SER B CA 1
ATOM 4079 C C . SER B 1 219 ? -18.331 -16.397 4.990 1.00 23.45 247 SER B C 1
ATOM 4080 O O . SER B 1 219 ? -19.252 -17.158 5.372 1.00 23.66 247 SER B O 1
ATOM 4083 N N . LEU B 1 220 ? -18.093 -16.167 3.699 1.00 21.34 248 LEU B N 1
ATOM 4084 C CA . LEU B 1 220 ? -18.889 -16.848 2.684 1.00 21.82 248 LEU B CA 1
ATOM 4085 C C . LEU B 1 220 ? -18.651 -18.366 2.745 1.00 22.51 248 LEU B C 1
ATOM 4086 O O . LEU B 1 220 ? -19.592 -19.132 2.531 1.00 22.60 248 LEU B O 1
ATOM 4091 N N . ARG B 1 221 ? -17.421 -18.788 3.048 1.00 23.51 249 ARG B N 1
ATOM 4092 C CA . ARG B 1 221 ? -17.104 -20.201 3.158 1.00 26.19 249 ARG B CA 1
ATOM 4093 C C . ARG B 1 221 ? -17.941 -20.848 4.276 1.00 26.75 249 ARG B C 1
ATOM 4094 O O . ARG B 1 221 ? -18.592 -21.873 4.057 1.00 26.28 249 ARG B O 1
ATOM 4102 N N . THR B 1 222 ? -17.951 -20.213 5.440 1.00 26.99 250 THR B N 1
ATOM 4103 C CA . THR B 1 222 ? -18.684 -20.729 6.587 1.00 29.24 250 THR B CA 1
ATOM 4104 C C . THR B 1 222 ? -20.191 -20.672 6.316 1.00 29.18 250 THR B C 1
ATOM 4105 O O . THR B 1 222 ? -20.948 -21.482 6.823 1.00 30.32 250 THR B O 1
ATOM 4109 N N . ALA B 1 223 ? -20.635 -19.716 5.508 1.00 29.12 251 ALA B N 1
ATOM 4110 C CA . ALA B 1 223 ? -22.049 -19.639 5.127 1.00 28.38 251 ALA B CA 1
ATOM 4111 C C . ALA B 1 223 ? -22.446 -20.662 4.044 1.00 27.91 251 ALA B C 1
ATOM 4112 O O . ALA B 1 223 ? -23.601 -20.700 3.619 1.00 30.56 251 ALA B O 1
ATOM 4114 N N . GLY B 1 224 ? -21.496 -21.467 3.578 1.00 27.62 252 GLY B N 1
ATOM 4115 C CA . GLY B 1 224 ? -21.748 -22.473 2.551 1.00 28.82 252 GLY B CA 1
ATOM 4116 C C . GLY B 1 224 ? -21.829 -21.949 1.124 1.00 29.77 252 GLY B C 1
ATOM 4117 O O . GLY B 1 224 ? -22.235 -22.689 0.217 1.00 28.05 252 GLY B O 1
ATOM 4118 N N . GLN B 1 225 ? -21.403 -20.703 0.900 1.00 28.90 253 GLN B N 1
ATOM 4119 C CA . GLN B 1 225 ? -21.644 -20.040 -0.405 1.00 29.00 253 GLN B CA 1
ATOM 4120 C C . GLN B 1 225 ? -20.514 -20.170 -1.446 1.00 27.86 253 GLN B C 1
ATOM 4121 O O . GLN B 1 225 ? -20.650 -19.672 -2.576 1.00 27.23 253 GLN B O 1
ATOM 4127 N N . LEU B 1 226 ? -19.425 -20.844 -1.087 1.00 25.40 254 LEU B N 1
ATOM 4128 C CA . LEU B 1 226 ? -18.309 -21.063 -1.990 1.00 27.49 254 LEU B CA 1
ATOM 4129 C C . LEU B 1 226 ? -18.211 -22.522 -2.394 1.00 29.05 254 LEU B C 1
ATOM 4130 O O . LEU B 1 226 ? -18.647 -23.412 -1.651 1.00 30.29 254 LEU B O 1
ATOM 4135 N N . GLU B 1 227 ? -17.634 -22.754 -3.567 1.00 29.12 255 GLU B N 1
ATOM 4136 C CA . GLU B 1 227 ? -17.404 -24.100 -4.081 1.00 29.20 255 GLU B CA 1
ATOM 4137 C C . GLU B 1 227 ? -16.044 -24.571 -3.656 1.00 29.60 255 GLU B C 1
ATOM 4138 O O . GLU B 1 227 ? -15.076 -23.840 -3.761 1.00 28.37 255 GLU B O 1
ATOM 4144 N N . GLY B 1 228 ? -15.983 -25.798 -3.151 1.00 31.35 256 GLY B N 1
ATOM 4145 C CA . GLY B 1 228 ? -14.735 -26.368 -2.665 1.00 31.59 256 GLY B CA 1
ATOM 4146 C C . GLY B 1 228 ? -14.189 -25.737 -1.402 1.00 32.79 256 GLY B C 1
ATOM 4147 O O . GLY B 1 228 ? -14.861 -24.955 -0.717 1.00 35.18 256 GLY B O 1
ATOM 4148 N N . ASN B 1 229 ? -12.947 -26.087 -1.098 1.00 34.50 257 ASN B N 1
ATOM 4149 C CA . ASN B 1 229 ? -12.335 -25.749 0.168 1.00 37.79 257 ASN B CA 1
ATOM 4150 C C . ASN B 1 229 ? -10.980 -25.031 0.046 1.00 38.84 257 ASN B C 1
ATOM 4151 O O . ASN B 1 229 ? -10.329 -24.784 1.058 1.00 43.16 257 ASN B O 1
ATOM 4156 N N . ASN B 1 230 ? -10.557 -24.685 -1.169 1.00 37.56 258 ASN B N 1
ATOM 4157 C CA . ASN B 1 230 ? -9.290 -23.978 -1.366 1.00 35.90 258 ASN B CA 1
ATOM 4158 C C . ASN B 1 230 ? -9.411 -22.492 -1.056 1.00 31.37 258 ASN B C 1
ATOM 4159 O O . ASN B 1 230 ? -10.329 -21.845 -1.523 1.00 29.92 258 ASN B O 1
ATOM 4164 N N . ASN B 1 231 ? -8.475 -21.973 -0.278 1.00 28.98 259 ASN B N 1
ATOM 4165 C CA . ASN B 1 231 ? -8.400 -20.539 0.043 1.00 28.01 259 ASN B CA 1
ATOM 4166 C C . ASN B 1 231 ? -7.763 -19.789 -1.108 1.00 24.18 259 ASN B C 1
ATOM 4167 O O . ASN B 1 231 ? -6.638 -20.077 -1.435 1.00 21.81 259 ASN B O 1
ATOM 4172 N N . MET B 1 232 ? -8.423 -18.795 -1.692 1.00 22.29 260 MET B N 1
ATOM 4173 C CA . MET B 1 232 ? -7.721 -18.007 -2.746 1.00 20.79 260 MET B CA 1
ATOM 4174 C C . MET B 1 232 ? -7.113 -16.692 -2.245 1.00 18.32 260 MET B C 1
ATOM 4175 O O . MET B 1 232 ? -6.086 -16.262 -2.752 1.00 18.42 260 MET B O 1
ATOM 4180 N N . PHE B 1 233 ? -7.696 -16.070 -1.225 1.00 16.58 261 PHE B N 1
ATOM 4181 C CA . PHE B 1 233 ? -7.092 -14.875 -0.639 1.00 16.81 261 PHE B CA 1
ATOM 4182 C C . PHE B 1 233 ? -6.249 -15.238 0.579 1.00 16.50 261 PHE B C 1
ATOM 4183 O O . PHE B 1 233 ? -6.770 -15.741 1.584 1.00 15.29 261 PHE B O 1
ATOM 4191 N N . LEU B 1 234 ? -4.944 -15.053 0.449 1.00 16.27 262 LEU B N 1
ATOM 4192 C CA . LEU B 1 234 ? -4.006 -15.498 1.475 1.00 16.77 262 LEU B CA 1
ATOM 4193 C C . LEU B 1 234 ? -3.589 -14.386 2.437 1.00 17.22 262 LEU B C 1
ATOM 4194 O O . LEU B 1 234 ? -3.603 -13.219 2.078 1.00 15.98 262 LEU B O 1
ATOM 4199 N N . SER B 1 235 ? -3.185 -14.792 3.642 1.00 16.72 263 SER B N 1
ATOM 4200 C CA A SER B 1 235 ? -2.575 -13.896 4.642 0.50 15.97 263 SER B CA 1
ATOM 4201 C CA B SER B 1 235 ? -2.582 -13.856 4.605 0.50 16.49 263 SER B CA 1
ATOM 4202 C C . SER B 1 235 ? -1.062 -13.860 4.474 1.00 16.26 263 SER B C 1
ATOM 4203 O O . SER B 1 235 ? -0.401 -12.973 4.962 1.00 15.76 263 SER B O 1
ATOM 4208 N N . ARG B 1 236 ? -0.532 -14.870 3.800 1.00 15.60 264 ARG B N 1
ATOM 4209 C CA . ARG B 1 236 ? 0.876 -15.014 3.536 1.00 16.46 264 ARG B CA 1
ATOM 4210 C C . ARG B 1 236 ? 1.316 -14.035 2.466 1.00 16.99 264 ARG B C 1
ATOM 4211 O O . ARG B 1 236 ? 0.758 -14.023 1.394 1.00 17.13 264 ARG B O 1
ATOM 4219 N N . VAL B 1 237 ? 2.353 -13.275 2.780 1.00 16.42 265 VAL B N 1
ATOM 4220 C CA . VAL B 1 237 ? 3.003 -12.372 1.879 1.00 18.25 265 VAL B CA 1
ATOM 4221 C C . VAL B 1 237 ? 4.163 -13.128 1.245 1.00 21.87 265 VAL B C 1
ATOM 4222 O O . VAL B 1 237 ? 4.939 -13.787 1.951 1.00 23.36 265 VAL B O 1
ATOM 4226 N N . SER B 1 238 ? 4.265 -13.054 -0.073 1.00 23.51 266 SER B N 1
ATOM 4227 C CA . SER B 1 238 ? 5.303 -13.769 -0.837 1.00 26.89 266 SER B CA 1
ATOM 4228 C C . SER B 1 238 ? 6.669 -13.083 -0.869 1.00 29.76 266 SER B C 1
ATOM 4229 O O . SER B 1 238 ? 7.714 -13.745 -0.923 1.00 33.52 266 SER B O 1
ATOM 4232 N N . GLY B 1 239 ? 6.665 -11.762 -0.903 1.00 32.11 267 GLY B N 1
ATOM 4233 C CA . GLY B 1 239 ? 7.892 -11.004 -1.066 1.00 32.49 267 GLY B CA 1
ATOM 4234 C C . GLY B 1 239 ? 8.251 -10.685 -2.518 1.00 31.60 267 GLY B C 1
ATOM 4235 O O . GLY B 1 239 ? 9.293 -10.079 -2.766 1.00 33.79 267 GLY B O 1
ATOM 4236 N N . GLY B 1 240 ? 7.426 -11.101 -3.475 1.00 29.25 268 GLY B N 1
ATOM 4237 C CA . GLY B 1 240 ? 7.615 -10.713 -4.895 1.00 27.10 268 GLY B CA 1
ATOM 4238 C C . GLY B 1 240 ? 6.699 -9.535 -5.262 1.00 25.50 268 GLY B C 1
ATOM 4239 O O . GLY B 1 240 ? 5.733 -9.265 -4.554 1.00 22.44 268 GLY B O 1
ATOM 4240 N N . LEU B 1 241 ? 7.032 -8.815 -6.338 1.00 23.95 269 LEU B N 1
ATOM 4241 C CA . LEU B 1 241 ? 6.193 -7.732 -6.863 1.00 23.84 269 LEU B CA 1
ATOM 4242 C C . LEU B 1 241 ? 5.993 -8.050 -8.347 1.00 21.87 269 LEU B C 1
ATOM 4243 O O . LEU B 1 241 ? 6.853 -8.676 -8.972 1.00 21.24 269 LEU B O 1
ATOM 4248 N N . VAL B 1 242 ? 4.847 -7.660 -8.886 1.00 19.32 270 VAL B N 1
ATOM 4249 C CA . VAL B 1 242 ? 4.517 -7.919 -10.286 1.00 17.89 270 VAL B CA 1
ATOM 4250 C C . VAL B 1 242 ? 4.262 -6.576 -10.990 1.00 16.86 270 VAL B C 1
ATOM 4251 O O . VAL B 1 242 ? 3.359 -5.848 -10.594 1.00 14.62 270 VAL B O 1
ATOM 4255 N N . ASP B 1 243 ? 5.069 -6.247 -11.990 1.00 15.65 271 ASP B N 1
ATOM 4256 C CA . ASP B 1 243 ? 4.884 -5.006 -12.774 1.00 16.25 271 ASP B CA 1
ATOM 4257 C C . ASP B 1 243 ? 3.622 -5.093 -13.634 1.00 15.48 271 ASP B C 1
ATOM 4258 O O . ASP B 1 243 ? 3.315 -6.132 -14.177 1.00 15.65 271 ASP B O 1
ATOM 4263 N N . ASP B 1 244 ? 2.874 -3.994 -13.719 1.00 14.87 272 ASP B N 1
ATOM 4264 C CA . ASP B 1 244 ? 1.553 -3.984 -14.347 1.00 14.70 272 ASP B CA 1
ATOM 4265 C C . ASP B 1 244 ? 1.021 -2.549 -14.508 1.00 13.69 272 ASP B C 1
ATOM 4266 O O . ASP B 1 244 ? 1.720 -1.617 -14.208 1.00 14.58 272 ASP B O 1
ATOM 4271 N N . ASP B 1 245 ? -0.224 -2.422 -14.964 1.00 13.62 273 ASP B N 1
ATOM 4272 C CA . ASP B 1 245 ? -0.904 -1.157 -15.172 1.00 13.79 273 ASP B CA 1
ATOM 4273 C C . ASP B 1 245 ? -0.913 -0.233 -13.952 1.00 13.82 273 ASP B C 1
ATOM 4274 O O . ASP B 1 245 ? -1.055 0.945 -14.107 1.00 13.63 273 ASP B O 1
ATOM 4279 N N . HIS B 1 246 ? -0.793 -0.766 -12.738 1.00 12.51 274 HIS B N 1
ATOM 4280 C CA . HIS B 1 246 ? -0.733 0.109 -11.553 1.00 13.36 274 HIS B CA 1
ATOM 4281 C C . HIS B 1 246 ? 0.521 0.953 -11.446 1.00 13.46 274 HIS B C 1
ATOM 4282 O O . HIS B 1 246 ? 0.538 1.910 -10.696 1.00 15.26 274 HIS B O 1
ATOM 4289 N N . ARG B 1 247 ? 1.602 0.582 -12.122 1.00 13.78 275 ARG B N 1
ATOM 4290 C CA . ARG B 1 247 ? 2.875 1.315 -12.013 1.00 15.22 275 ARG B CA 1
ATOM 4291 C C . ARG B 1 247 ? 2.796 2.858 -12.106 1.00 14.43 275 ARG B C 1
ATOM 4292 O O . ARG B 1 247 ? 3.296 3.573 -11.198 1.00 13.73 275 ARG B O 1
ATOM 4300 N N . PRO B 1 248 ? 2.181 3.377 -13.177 1.00 14.12 276 PRO B N 1
ATOM 4301 C CA . PRO B 1 248 ? 2.023 4.843 -13.279 1.00 14.53 276 PRO B CA 1
ATOM 4302 C C . PRO B 1 248 ? 1.154 5.474 -12.167 1.00 15.16 276 PRO B C 1
ATOM 4303 O O . PRO B 1 248 ? 1.298 6.669 -11.894 1.00 15.65 276 PRO B O 1
ATOM 4307 N N . PHE B 1 249 ? 0.245 4.698 -11.580 1.00 13.74 277 PHE B N 1
ATOM 4308 C CA . PHE B 1 249 ? -0.566 5.159 -10.452 1.00 14.01 277 PHE B CA 1
ATOM 4309 C C . PHE B 1 249 ? 0.189 5.153 -9.119 1.00 14.66 277 PHE B C 1
ATOM 4310 O O . PHE B 1 249 ? 0.120 6.120 -8.326 1.00 12.79 277 PHE B O 1
ATOM 4318 N N . LEU B 1 250 ? 0.991 4.109 -8.917 1.00 16.25 278 LEU B N 1
ATOM 4319 C CA . LEU B 1 250 ? 1.859 3.993 -7.745 1.00 17.94 278 LEU B CA 1
ATOM 4320 C C . LEU B 1 250 ? 2.832 5.196 -7.726 1.00 18.88 278 LEU B C 1
ATOM 4321 O O . LEU B 1 250 ? 3.057 5.800 -6.680 1.00 16.59 278 LEU B O 1
ATOM 4326 N N . ASP B 1 251 ? 3.376 5.557 -8.897 1.00 18.37 279 ASP B N 1
ATOM 4327 C CA . ASP B 1 251 ? 4.253 6.703 -9.040 1.00 20.50 279 ASP B CA 1
ATOM 4328 C C . ASP B 1 251 ? 3.640 8.026 -8.578 1.00 20.04 279 ASP B C 1
ATOM 4329 O O . ASP B 1 251 ? 4.365 8.933 -8.184 1.00 20.48 279 ASP B O 1
ATOM 4334 N N . GLU B 1 252 ? 2.324 8.138 -8.643 1.00 17.21 280 GLU B N 1
ATOM 4335 C CA . GLU B 1 252 ? 1.598 9.312 -8.140 1.00 17.18 280 GLU B CA 1
ATOM 4336 C C . GLU B 1 252 ? 1.019 9.156 -6.710 1.00 15.74 280 GLU B C 1
ATOM 4337 O O . GLU B 1 252 ? 0.090 9.914 -6.290 1.00 14.85 280 GLU B O 1
ATOM 4343 N N . ASN B 1 253 ? 1.552 8.175 -5.988 1.00 14.28 281 ASN B N 1
ATOM 4344 C CA . ASN B 1 253 ? 1.144 7.809 -4.612 1.00 14.29 281 ASN B CA 1
ATOM 4345 C C . ASN B 1 253 ? -0.297 7.320 -4.471 1.00 14.40 281 ASN B C 1
ATOM 4346 O O . ASN B 1 253 ? -0.877 7.466 -3.406 1.00 14.68 281 ASN B O 1
ATOM 4351 N N . VAL B 1 254 ? -0.883 6.751 -5.528 1.00 12.61 282 VAL B N 1
ATOM 4352 C CA . VAL B 1 254 ? -2.221 6.193 -5.428 1.00 12.74 282 VAL B CA 1
ATOM 4353 C C . VAL B 1 254 ? -2.078 4.830 -4.722 1.00 11.77 282 VAL B C 1
ATOM 4354 O O . VAL B 1 254 ? -1.293 4.032 -5.157 1.00 11.69 282 VAL B O 1
ATOM 4358 N N . PRO B 1 255 ? -2.849 4.575 -3.651 1.00 11.85 283 PRO B N 1
ATOM 4359 C CA . PRO B 1 255 ? -2.816 3.199 -3.102 1.00 11.87 283 PRO B CA 1
ATOM 4360 C C . PRO B 1 255 ? -3.311 2.159 -4.127 1.00 11.55 283 PRO B C 1
ATOM 4361 O O . PRO B 1 255 ? -4.306 2.379 -4.837 1.00 10.52 283 PRO B O 1
ATOM 4365 N N . VAL B 1 256 ? -2.613 1.037 -4.168 1.00 10.77 284 VAL B N 1
ATOM 4366 C CA . VAL B 1 256 ? -2.914 -0.052 -5.089 1.00 10.53 284 VAL B CA 1
ATOM 4367 C C . VAL B 1 256 ? -3.113 -1.371 -4.316 1.00 10.67 284 VAL B C 1
ATOM 4368 O O . VAL B 1 256 ? -2.248 -1.760 -3.530 1.00 10.50 284 VAL B O 1
ATOM 4372 N N . LEU B 1 257 ? -4.229 -2.042 -4.619 1.00 10.20 285 LEU B N 1
ATOM 4373 C CA . LEU B 1 257 ? -4.502 -3.423 -4.241 1.00 10.53 285 LEU B CA 1
ATOM 4374 C C . LEU B 1 257 ? -4.397 -4.241 -5.542 1.00 10.93 285 LEU B C 1
ATOM 4375 O O . LEU B 1 257 ? -5.257 -4.158 -6.410 1.00 10.91 285 LEU B O 1
ATOM 4380 N N . HIS B 1 258 ? -3.286 -4.931 -5.707 1.00 11.56 286 HIS B N 1
ATOM 4381 C CA . HIS B 1 258 ? -3.039 -5.674 -6.944 1.00 12.37 286 HIS B CA 1
ATOM 4382 C C . HIS B 1 258 ? -3.506 -7.106 -6.872 1.00 11.95 286 HIS B C 1
ATOM 4383 O O . HIS B 1 258 ? -2.816 -7.972 -6.334 1.00 12.89 286 HIS B O 1
ATOM 4390 N N . LEU B 1 259 ? -4.698 -7.365 -7.382 1.00 12.02 287 LEU B N 1
ATOM 4391 C CA . LEU B 1 259 ? -5.254 -8.681 -7.389 1.00 12.23 287 LEU B CA 1
ATOM 4392 C C . LEU B 1 259 ? -4.813 -9.428 -8.664 1.00 13.66 287 LEU B C 1
ATOM 4393 O O . LEU B 1 259 ? -5.634 -9.631 -9.577 1.00 13.29 287 LEU B O 1
ATOM 4398 N N . VAL B 1 260 ? -3.509 -9.781 -8.696 1.00 13.58 288 VAL B N 1
ATOM 4399 C CA . VAL B 1 260 ? -2.899 -10.640 -9.730 1.00 14.61 288 VAL B CA 1
ATOM 4400 C C . VAL B 1 260 ? -2.569 -12.010 -9.095 1.00 14.84 288 VAL B C 1
ATOM 4401 O O . VAL B 1 260 ? -1.961 -12.072 -8.021 1.00 14.34 288 VAL B O 1
ATOM 4405 N N . ALA B 1 261 ? -2.942 -13.091 -9.771 1.00 15.80 289 ALA B N 1
ATOM 4406 C CA . ALA B 1 261 ? -2.658 -14.424 -9.270 1.00 16.48 289 ALA B CA 1
ATOM 4407 C C . ALA B 1 261 ? -1.152 -14.711 -9.340 1.00 18.23 289 ALA B C 1
ATOM 4408 O O . ALA B 1 261 ? -0.488 -14.462 -10.347 1.00 17.92 289 ALA B O 1
ATOM 4410 N N . THR B 1 262 ? -0.596 -15.173 -8.230 1.00 19.09 290 THR B N 1
ATOM 4411 C CA . THR B 1 262 ? 0.806 -15.559 -8.162 1.00 19.71 290 THR B CA 1
ATOM 4412 C C . THR B 1 262 ? 0.899 -16.936 -7.438 1.00 21.51 290 THR B C 1
ATOM 4413 O O . THR B 1 262 ? 0.335 -17.124 -6.362 1.00 21.24 290 THR B O 1
ATOM 4417 N N . PRO B 1 263 ? 1.562 -17.911 -8.057 1.00 23.50 291 PRO B N 1
ATOM 4418 C CA . PRO B 1 263 ? 2.201 -17.841 -9.364 1.00 23.36 291 PRO B CA 1
ATOM 4419 C C . PRO B 1 263 ? 1.218 -17.551 -10.510 1.00 20.99 291 PRO B C 1
ATOM 4420 O O . PRO B 1 263 ? 0.016 -17.791 -10.389 1.00 21.71 291 PRO B O 1
ATOM 4424 N N . PHE B 1 264 ? 1.743 -17.008 -11.602 1.00 21.79 292 PHE B N 1
ATOM 4425 C CA . PHE B 1 264 ? 0.977 -16.839 -12.831 1.00 22.51 292 PHE B CA 1
ATOM 4426 C C . PHE B 1 264 ? 0.387 -18.216 -13.255 1.00 24.19 292 PHE B C 1
ATOM 4427 O O . PHE B 1 264 ? 1.006 -19.256 -13.044 1.00 25.51 292 PHE B O 1
ATOM 4435 N N . PRO B 1 265 ? -0.799 -18.241 -13.865 1.00 24.54 293 PRO B N 1
ATOM 4436 C CA . PRO B 1 265 ? -1.152 -19.550 -14.464 1.00 25.38 293 PRO B CA 1
ATOM 4437 C C . PRO B 1 265 ? -0.082 -20.047 -15.476 1.00 25.26 293 PRO B C 1
ATOM 4438 O O . PRO B 1 265 ? 0.566 -19.234 -16.131 1.00 23.09 293 PRO B O 1
ATOM 4442 N N . ASP B 1 266 ? 0.150 -21.358 -15.576 1.00 27.08 294 ASP B N 1
ATOM 4443 C CA . ASP B 1 266 ? 1.190 -21.837 -16.511 1.00 29.37 294 ASP B CA 1
ATOM 4444 C C . ASP B 1 266 ? 0.816 -21.630 -17.994 1.00 24.82 294 ASP B C 1
ATOM 4445 O O . ASP B 1 266 ? 1.681 -21.718 -18.858 1.00 28.05 294 ASP B O 1
ATOM 4450 N N . VAL B 1 267 ? -0.451 -21.326 -18.264 1.00 23.74 295 VAL B N 1
ATOM 4451 C CA . VAL B 1 267 ? -0.915 -20.921 -19.598 1.00 21.52 295 VAL B CA 1
ATOM 4452 C C . VAL B 1 267 ? -0.392 -19.535 -20.039 1.00 20.17 295 VAL B C 1
ATOM 4453 O O . VAL B 1 267 ? -0.472 -19.202 -21.229 1.00 19.87 295 VAL B O 1
ATOM 4457 N N . TRP B 1 268 ? 0.096 -18.713 -19.098 1.00 18.96 296 TRP B N 1
ATOM 4458 C CA . TRP B 1 268 ? 0.444 -17.296 -19.378 1.00 17.95 296 TRP B CA 1
ATOM 4459 C C . TRP B 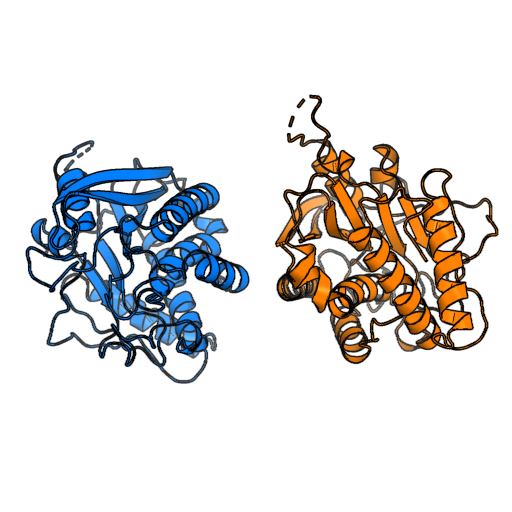1 268 ? 1.315 -17.033 -20.615 1.00 17.66 296 TRP B C 1
ATOM 4460 O O . TRP B 1 268 ? 2.421 -17.562 -20.728 1.00 17.52 296 TRP B O 1
ATOM 4471 N N . HIS B 1 269 ? 0.824 -16.198 -21.535 1.00 16.72 297 HIS B N 1
ATOM 4472 C CA . HIS B 1 269 ? 1.575 -15.818 -22.739 1.00 15.70 297 HIS B CA 1
ATOM 4473 C C . HIS B 1 269 ? 1.958 -17.048 -23.595 1.00 16.93 297 HIS B C 1
ATOM 4474 O O . HIS B 1 269 ? 3.111 -17.152 -24.065 1.00 14.65 297 HIS B O 1
ATOM 4481 N N . THR B 1 270 ? 1.035 -17.991 -23.647 1.00 15.34 298 THR B N 1
ATOM 4482 C CA . THR B 1 270 ? 1.063 -19.157 -24.521 1.00 17.59 298 THR B CA 1
ATOM 4483 C C . THR B 1 270 ? -0.296 -19.284 -25.183 1.00 18.08 298 THR B C 1
ATOM 4484 O O . THR B 1 270 ? -1.267 -18.719 -24.717 1.00 18.32 298 THR B O 1
ATOM 4488 N N . PRO B 1 271 ? -0.386 -20.054 -26.288 1.00 20.87 299 PRO B N 1
ATOM 4489 C CA . PRO B 1 271 ? -1.703 -20.221 -26.903 1.00 19.85 299 PRO B CA 1
ATOM 4490 C C . PRO B 1 271 ? -2.722 -20.972 -26.055 1.00 21.25 299 PRO B C 1
ATOM 4491 O O . PRO B 1 271 ? -3.913 -20.902 -26.342 1.00 19.92 299 PRO B O 1
ATOM 4495 N N . ARG B 1 272 ? -2.266 -21.664 -25.009 1.00 21.38 300 ARG B N 1
ATOM 4496 C CA . ARG B 1 272 ? -3.152 -22.321 -24.059 1.00 22.41 300 ARG B CA 1
ATOM 4497 C C . ARG B 1 272 ? -3.934 -21.351 -23.124 1.00 21.86 300 ARG B C 1
ATOM 4498 O O . ARG B 1 272 ? -4.883 -21.781 -22.441 1.00 19.22 300 ARG B O 1
ATOM 4506 N N . ASP B 1 273 ? -3.597 -20.052 -23.116 1.00 20.38 301 ASP B N 1
ATOM 4507 C CA . ASP B 1 273 ? -4.447 -19.092 -22.358 1.00 20.10 301 ASP B CA 1
ATOM 4508 C C . ASP B 1 273 ? -5.756 -18.803 -23.100 1.00 19.75 301 ASP B C 1
ATOM 4509 O O . ASP B 1 273 ? -5.965 -17.724 -23.680 1.00 20.51 301 ASP B O 1
ATOM 4514 N N . ASN B 1 274 ? -6.671 -19.764 -23.020 1.00 19.08 302 ASN B N 1
ATOM 4515 C CA . ASN B 1 274 ? -7.877 -19.765 -23.805 1.00 19.95 302 ASN B CA 1
ATOM 4516 C C . ASN B 1 274 ? -9.063 -20.137 -22.942 1.00 18.78 302 ASN B C 1
ATOM 4517 O O . ASN B 1 274 ? -8.893 -20.410 -21.771 1.00 18.46 302 ASN B O 1
ATOM 4522 N N . ALA B 1 275 ? -10.265 -20.180 -23.508 1.00 20.06 303 ALA B N 1
ATOM 4523 C CA . ALA B 1 275 ? -11.445 -20.490 -22.717 1.00 20.42 303 ALA B CA 1
ATOM 4524 C C . ALA B 1 275 ? -11.429 -21.900 -22.128 1.00 20.53 303 ALA B C 1
ATOM 4525 O O . ALA B 1 275 ? -11.949 -22.116 -21.039 1.00 22.04 303 ALA B O 1
ATOM 4527 N N . ALA B 1 276 ? -10.865 -22.837 -22.878 1.00 22.19 304 ALA B N 1
ATOM 4528 C CA . ALA B 1 276 ? -10.867 -24.266 -22.515 1.00 22.31 304 ALA B CA 1
ATOM 4529 C C . ALA B 1 276 ? -10.134 -24.502 -21.229 1.00 22.10 304 ALA B C 1
ATOM 4530 O O . ALA B 1 276 ? -10.490 -25.412 -20.487 1.00 24.72 304 ALA B O 1
ATOM 4532 N N . ASN B 1 277 ? -9.107 -23.692 -20.966 1.00 21.58 305 ASN B N 1
ATOM 4533 C CA . ASN B 1 277 ? -8.322 -23.777 -19.738 1.00 21.21 305 ASN B CA 1
ATOM 4534 C C . ASN B 1 277 ? -8.784 -22.954 -18.535 1.00 20.70 305 ASN B C 1
ATOM 4535 O O . ASN B 1 277 ? -8.147 -22.985 -17.486 1.00 22.08 305 ASN B O 1
ATOM 4540 N N . LEU B 1 278 ? -9.903 -22.262 -18.671 1.00 19.43 306 LEU B N 1
ATOM 4541 C CA . LEU B 1 278 ? -10.482 -21.533 -17.566 1.00 19.73 306 LEU B CA 1
ATOM 4542 C C . LEU B 1 278 ? -11.132 -22.543 -16.614 1.00 19.62 306 LEU B C 1
ATOM 4543 O O . LEU B 1 278 ? -11.558 -23.633 -17.044 1.00 17.06 306 LEU B O 1
ATOM 4548 N N . HIS B 1 279 ? -11.172 -22.166 -15.336 1.00 19.68 307 HIS B N 1
ATOM 4549 C CA . HIS B 1 279 ? -11.801 -22.928 -14.263 1.00 19.38 307 HIS B CA 1
ATOM 4550 C C . HIS B 1 279 ? -12.922 -22.140 -13.657 1.00 19.31 307 HIS B C 1
ATOM 4551 O O . HIS B 1 279 ? -12.696 -21.226 -12.851 1.00 19.11 307 HIS B O 1
ATOM 4558 N N . TRP B 1 280 ? -14.147 -22.470 -14.066 1.00 18.54 308 TRP B N 1
ATOM 4559 C CA . TRP B 1 280 ? -15.346 -21.765 -13.647 1.00 18.81 308 TRP B CA 1
ATOM 4560 C C . TRP B 1 280 ? -15.651 -21.742 -12.167 1.00 19.29 308 TRP B C 1
ATOM 4561 O O . TRP B 1 280 ? -16.117 -20.713 -11.679 1.00 18.83 308 TRP B O 1
ATOM 4572 N N . PRO B 1 281 ? -15.407 -22.853 -11.425 1.00 19.23 309 PRO B N 1
ATOM 4573 C CA . PRO B 1 281 ? -15.624 -22.734 -9.979 1.00 19.11 309 PRO B CA 1
ATOM 4574 C C . PRO B 1 281 ? -14.740 -21.673 -9.311 1.00 18.59 309 PRO B C 1
ATOM 4575 O O . PRO B 1 281 ? -15.197 -20.968 -8.417 1.00 19.31 309 PRO B O 1
ATOM 4579 N N . SER B 1 282 ? -13.505 -21.557 -9.767 1.00 18.74 310 SER B N 1
ATOM 4580 C CA . SER B 1 282 ? -12.592 -20.529 -9.275 1.00 19.04 310 SER B CA 1
ATOM 4581 C C . SER B 1 282 ? -13.095 -19.125 -9.647 1.00 19.02 310 SER B C 1
ATOM 4582 O O . SER B 1 282 ? -13.106 -18.247 -8.808 1.00 18.74 310 SER B O 1
ATOM 4585 N N . ILE B 1 283 ? -13.536 -18.937 -10.897 1.00 19.13 311 ILE B N 1
ATOM 4586 C CA . ILE B 1 283 ? -14.128 -17.659 -11.324 1.00 18.59 311 ILE B CA 1
ATOM 4587 C C . ILE B 1 283 ? -15.321 -17.344 -10.438 1.00 18.74 311 ILE B C 1
ATOM 4588 O O . ILE B 1 283 ? -15.431 -16.240 -9.903 1.00 16.39 311 ILE B O 1
ATOM 4593 N N . ARG B 1 284 ? -16.186 -18.340 -10.229 1.00 18.58 312 ARG B N 1
ATOM 4594 C CA . ARG B 1 284 ? -17.382 -18.128 -9.436 1.00 19.76 312 ARG B CA 1
ATOM 4595 C C . ARG B 1 284 ? -17.071 -17.700 -7.999 1.00 17.79 312 ARG B C 1
ATOM 4596 O O . ARG B 1 284 ? -17.675 -16.775 -7.491 1.00 17.18 312 ARG B O 1
ATOM 4604 N N . ASN B 1 285 ? -16.113 -18.359 -7.365 1.00 16.95 313 ASN B N 1
ATOM 4605 C CA . ASN B 1 285 ? -15.718 -17.996 -6.014 1.00 16.93 313 ASN B CA 1
ATOM 4606 C C . ASN B 1 285 ? -15.126 -16.603 -5.907 1.00 16.74 313 ASN B C 1
ATOM 4607 O O . ASN B 1 285 ? -15.496 -15.831 -5.004 1.00 16.07 313 ASN B O 1
ATOM 4612 N N . PHE B 1 286 ? -14.265 -16.276 -6.861 1.00 14.99 314 PHE B N 1
ATOM 4613 C CA . PHE B 1 286 ? -13.724 -14.935 -6.951 1.00 15.17 314 PHE B CA 1
ATOM 4614 C C . PHE B 1 286 ? -14.830 -13.886 -7.033 1.00 15.04 314 PHE B C 1
ATOM 4615 O O . PHE B 1 286 ? -14.808 -12.917 -6.273 1.00 13.85 314 PHE B O 1
ATOM 4623 N N . ASN B 1 287 ? -15.813 -14.081 -7.911 1.00 15.69 315 ASN B N 1
ATOM 4624 C CA . ASN B 1 287 ? -16.894 -13.084 -8.050 1.00 16.75 315 ASN B CA 1
ATOM 4625 C C . ASN B 1 287 ? -17.758 -12.893 -6.808 1.00 17.32 315 ASN B C 1
ATOM 4626 O O . ASN B 1 287 ? -18.214 -11.781 -6.529 1.00 16.45 315 ASN B O 1
ATOM 4631 N N . ARG B 1 288 ? -18.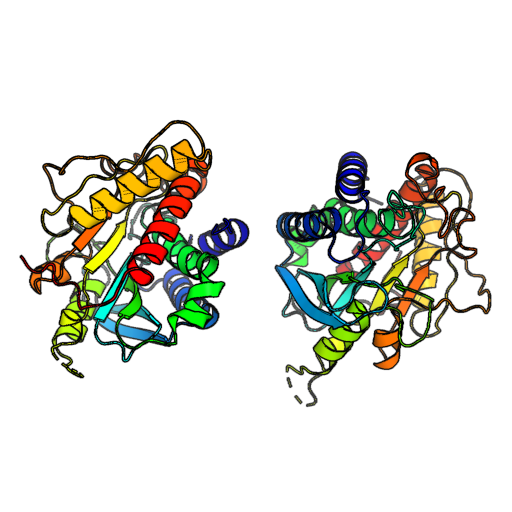030 -13.996 -6.105 1.00 17.33 316 ARG B N 1
ATOM 4632 C CA . ARG B 1 288 ? -18.745 -13.947 -4.833 1.00 18.52 316 ARG B CA 1
ATOM 4633 C C . ARG B 1 288 ? -17.954 -13.145 -3.794 1.00 15.94 316 ARG B C 1
ATOM 4634 O O . ARG B 1 288 ? -18.480 -12.246 -3.176 1.00 17.09 316 ARG B O 1
ATOM 4642 N N . VAL B 1 289 ? -16.674 -13.440 -3.611 1.00 15.32 317 VAL B N 1
ATOM 4643 C CA . VAL B 1 289 ? -15.919 -12.614 -2.677 1.00 16.11 317 VAL B CA 1
ATOM 4644 C C . VAL B 1 289 ? -15.881 -11.124 -3.129 1.00 15.42 317 VAL B C 1
ATOM 4645 O O . VAL B 1 289 ? -16.132 -10.186 -2.343 1.00 14.62 317 VAL B O 1
ATOM 4649 N N . PHE B 1 290 ? -15.564 -10.938 -4.404 1.00 15.10 318 PHE B N 1
ATOM 4650 C CA . PHE B 1 290 ? -15.235 -9.630 -4.933 1.00 14.33 318 PHE B CA 1
ATOM 4651 C C . PHE B 1 290 ? -16.424 -8.720 -4.936 1.00 13.82 318 PHE B C 1
ATOM 4652 O O . PHE B 1 290 ? -16.270 -7.565 -4.598 1.00 14.02 318 PHE B O 1
ATOM 4660 N N . ARG B 1 291 ? -17.624 -9.194 -5.298 1.00 14.09 319 ARG B N 1
ATOM 4661 C CA . ARG B 1 291 ? -18.787 -8.305 -5.369 1.00 14.80 319 ARG B CA 1
ATOM 4662 C C . ARG B 1 291 ? -19.195 -7.832 -3.959 1.00 14.86 319 ARG B C 1
ATOM 4663 O O . ARG B 1 291 ? -19.645 -6.704 -3.760 1.00 14.25 319 ARG B O 1
ATOM 4671 N N . ASN B 1 292 ? -19.004 -8.710 -2.977 1.00 15.12 320 ASN B N 1
ATOM 4672 C CA . ASN B 1 292 ? -19.278 -8.326 -1.611 1.00 15.37 320 ASN B CA 1
ATOM 4673 C C . ASN B 1 292 ? -18.286 -7.295 -1.058 1.00 15.70 320 ASN B C 1
ATOM 4674 O O . ASN B 1 292 ? -18.693 -6.339 -0.422 1.00 16.46 320 ASN B O 1
ATOM 4679 N N . PHE B 1 293 ? -17.011 -7.478 -1.362 1.00 14.78 321 PHE B N 1
ATOM 4680 C CA . PHE B 1 293 ? -15.953 -6.504 -1.082 1.00 15.61 321 PHE B CA 1
ATOM 4681 C C . PHE B 1 293 ? -16.300 -5.129 -1.664 1.00 15.44 321 PHE B C 1
ATOM 4682 O O . PHE B 1 293 ? -16.246 -4.113 -0.961 1.00 12.81 321 PHE B O 1
ATOM 4690 N N . VAL B 1 294 ? -16.721 -5.118 -2.933 1.00 15.46 322 VAL B N 1
ATOM 4691 C CA . VAL B 1 294 ? -17.058 -3.863 -3.597 1.00 15.41 322 VAL B CA 1
ATOM 4692 C C . VAL B 1 294 ? -18.301 -3.212 -2.966 1.00 15.27 322 VAL B C 1
ATOM 4693 O O . VAL B 1 294 ? -18.279 -2.026 -2.653 1.00 14.68 322 VAL B O 1
ATOM 4697 N N . TYR B 1 295 ? -19.376 -3.980 -2.790 1.00 15.92 323 TYR B N 1
ATOM 4698 C CA . TYR B 1 295 ? -20.562 -3.490 -2.111 1.00 17.27 323 TYR B CA 1
ATOM 4699 C C . TYR B 1 295 ? -20.244 -2.860 -0.727 1.00 17.14 323 TYR B C 1
ATOM 4700 O O . TYR B 1 295 ? -20.647 -1.737 -0.449 1.00 17.75 323 TYR B O 1
ATOM 4709 N N . GLN B 1 296 ? -19.501 -3.584 0.098 1.00 17.29 324 GLN B N 1
ATOM 4710 C CA . GLN B 1 296 ? -19.221 -3.155 1.454 1.00 17.85 324 GLN B CA 1
ATOM 4711 C C . GLN B 1 296 ? -18.350 -1.903 1.458 1.00 17.23 324 GLN B C 1
ATOM 4712 O O . GLN B 1 296 ? -18.572 -0.983 2.255 1.00 16.41 324 GLN B O 1
ATOM 4718 N N . TYR B 1 297 ? -17.377 -1.857 0.558 1.00 16.85 325 TYR B N 1
ATOM 4719 C CA . TYR B 1 297 ? -16.507 -0.687 0.419 1.00 15.80 325 TYR B CA 1
ATOM 4720 C C . TYR B 1 297 ? -17.309 0.593 0.223 1.00 15.17 325 TYR B C 1
ATOM 4721 O O . TYR B 1 297 ? -17.034 1.618 0.855 1.00 15.83 325 TYR B O 1
ATOM 4730 N N . LEU B 1 298 ? -18.309 0.509 -0.640 1.00 16.16 326 LEU B N 1
ATOM 4731 C CA . LEU B 1 298 ? -19.127 1.629 -1.023 1.00 16.89 326 LEU B CA 1
ATOM 4732 C C . LEU B 1 298 ? -20.230 1.887 0.023 1.00 18.09 326 LEU B C 1
ATOM 4733 O O . LEU B 1 298 ? -20.350 2.987 0.526 1.00 17.30 326 LEU B O 1
ATOM 4738 N N . LYS B 1 299 ? -21.032 0.863 0.296 1.00 19.69 327 LYS B N 1
ATOM 4739 C CA . LYS B 1 299 ? -22.164 0.957 1.213 1.00 21.85 327 LYS B CA 1
ATOM 4740 C C . LYS B 1 299 ? -21.707 1.544 2.535 1.00 20.22 327 LYS B C 1
ATOM 4741 O O . LYS B 1 299 ? -22.316 2.474 3.038 1.00 20.43 327 LYS B O 1
ATOM 4747 N N . ARG B 1 300 ? -20.590 1.063 3.067 1.00 20.70 328 ARG B N 1
ATOM 4748 C CA . ARG B 1 300 ? -20.143 1.508 4.381 1.00 21.46 328 ARG B CA 1
ATOM 4749 C C . ARG B 1 300 ? -18.942 2.426 4.283 1.00 21.26 328 ARG B C 1
ATOM 4750 O O . ARG B 1 300 ? -18.132 2.467 5.178 1.00 22.38 328 ARG B O 1
ATOM 4758 N N . HIS B 1 301 ? -18.874 3.218 3.208 1.00 20.65 329 HIS B N 1
ATOM 4759 C CA . HIS B 1 301 ? -17.732 4.099 2.987 1.00 20.93 329 HIS B CA 1
ATOM 4760 C C . HIS B 1 301 ? -17.509 5.077 4.127 1.00 21.94 329 HIS B C 1
ATOM 4761 O O . HIS B 1 301 ? -16.384 5.432 4.405 1.00 23.06 329 HIS B O 1
ATOM 4768 N N . THR B 1 302 ? -18.568 5.536 4.784 1.00 23.32 330 THR B N 1
ATOM 4769 C CA . THR B 1 302 ? -18.388 6.455 5.937 1.00 25.01 330 THR B CA 1
ATOM 4770 C C . THR B 1 302 ? -17.685 5.799 7.148 1.00 25.33 330 THR B C 1
ATOM 4771 O O . THR B 1 302 ? -17.136 6.509 7.989 1.00 28.36 330 THR B O 1
ATOM 4775 N N . SER B 1 303 ? -17.640 4.459 7.203 1.00 25.94 331 SER B N 1
ATOM 4776 C CA . SER B 1 303 ? -16.885 3.745 8.247 1.00 25.31 331 SER B CA 1
ATOM 4777 C C . SER B 1 303 ? -15.385 3.672 7.928 1.00 26.66 331 SER B C 1
ATOM 4778 O O . SER B 1 303 ? -15.006 3.471 6.769 1.00 26.55 331 SER B O 1
ATOM 4781 N N . PRO B 1 304 ? -14.526 3.800 8.952 1.00 26.61 332 PRO B N 1
ATOM 4782 C CA . PRO B 1 304 ? -13.083 3.635 8.737 1.00 27.91 332 PRO B CA 1
ATOM 4783 C C . PRO B 1 304 ? -12.740 2.310 8.044 1.00 28.11 332 PRO B C 1
ATOM 4784 O O . PRO B 1 304 ? -13.388 1.292 8.301 1.00 25.41 332 PRO B O 1
ATOM 4788 N N . VAL B 1 305 ? -11.712 2.323 7.195 1.00 29.89 333 VAL B N 1
ATOM 4789 C CA . VAL B 1 305 ? -11.415 1.165 6.332 1.00 30.21 333 VAL B CA 1
ATOM 4790 C C . VAL B 1 305 ? -11.342 -0.152 7.071 1.00 30.41 333 VAL B C 1
ATOM 4791 O O . VAL B 1 305 ? -11.954 -1.131 6.637 1.00 29.91 333 VAL B O 1
ATOM 4795 N N . ASN B 1 306 ? -10.624 -0.173 8.190 1.00 29.53 334 ASN B N 1
ATOM 4796 C CA . ASN B 1 306 ? -10.413 -1.400 8.946 1.00 31.12 334 ASN B CA 1
ATOM 4797 C C . ASN B 1 306 ? -11.646 -1.871 9.742 1.00 29.38 334 ASN B C 1
ATOM 4798 O O . ASN B 1 306 ? -11.608 -2.947 10.309 1.00 30.83 334 ASN B O 1
ATOM 4803 N N . LEU B 1 307 ? -12.733 -1.093 9.738 1.00 28.91 335 LEU B N 1
ATOM 4804 C CA . LEU B 1 307 ? -14.011 -1.476 10.395 1.00 28.18 335 LEU B CA 1
ATOM 4805 C C . LEU B 1 307 ? -15.152 -1.651 9.403 1.00 27.19 335 LEU B C 1
ATOM 4806 O O . LEU B 1 307 ? -16.295 -1.889 9.798 1.00 26.54 335 LEU B O 1
ATOM 4811 N N . ARG B 1 308 ? -14.857 -1.520 8.113 1.00 25.66 336 ARG B N 1
ATOM 4812 C CA . ARG B 1 308 ? -15.903 -1.383 7.102 1.00 23.23 336 ARG B CA 1
ATOM 4813 C C . ARG B 1 308 ? -16.582 -2.691 6.675 1.00 22.92 336 ARG B C 1
ATOM 4814 O O . ARG B 1 308 ? -17.776 -2.710 6.336 1.00 21.74 336 ARG B O 1
ATOM 4822 N N . PHE B 1 309 ? -15.823 -3.772 6.722 1.00 21.75 337 PHE B N 1
ATOM 4823 C CA . PHE B 1 309 ? -16.166 -5.020 6.043 1.00 23.21 337 PHE B CA 1
ATOM 4824 C C . PHE B 1 309 ? -16.576 -6.098 7.046 1.00 24.95 337 PHE B C 1
ATOM 4825 O O . PHE B 1 309 ? -16.285 -5.977 8.238 1.00 24.73 337 PHE B O 1
ATOM 4833 N N . TYR B 1 310 ? -17.244 -7.146 6.558 1.00 26.65 338 TYR B N 1
ATOM 4834 C CA . TYR B 1 310 ? -17.804 -8.189 7.423 1.00 26.11 338 TYR B CA 1
ATOM 4835 C C . TYR B 1 310 ? -18.096 -9.471 6.631 1.00 28.24 338 TYR B C 1
ATOM 4836 O O . TYR B 1 310 ? -18.283 -9.425 5.406 1.00 26.88 338 TYR B O 1
#

Nearest PDB structures (foldseek):
  4f9u-assembly1_A  TM=1.003E+00  e=1.657E-64  Drosophila melanogaster
  4f9v-assembly2_B  TM=1.000E+00  e=1.658E-60  Drosophila melanogaster
  4fwu-assembly1_A  TM=9.911E-01  e=9.189E-61  Drosophila melanogaster
  4f9v-assembly1_A  TM=9.972E-01  e=5.730E-60  Drosophila melanogaster
  4f9u-assembly2_B  TM=9.822E-01  e=7.260E-58  Drosophila melanogaster

InterPro domains:
  IPR007484 Peptidase M28 [PF04389] (96-322)
  IPR037457 M28 Zn-Peptidase Glutaminyl Cyclase [cd03880] (21-325)
  IPR040234 Glutaminyl-peptide cyclotransferase-like [PTHR12283] (29-327)

B-factor: mean 20.74, std 7.74, range [10.03, 53.72]